Protein 6YPC (pdb70)

Secondary structure (DSSP, 8-state):
-TTSHHHHHHHHHHHHHHHHHHHHHTT-S------/-THHHHHHHHHHH--TTS-HHHHHHHHHHHHHHHHHH-B-HHHHHHHHHHHHH-SSS-HHHHHHHHHHH--BSSSPPHHHHHHHHTT-S---TT-TTS----HHHHHHHHHHHHHTGGGPPPPPHHHHHHHHHHHHHHHTSGGGHHHHHHHHHHH--STTT--HHHHHHHHHHHH-TT-SSHHHHHHHHHHHHHHHH---HHHHHHHHHS---SSHHHHHH-----HHHHHHHHHHHHH-/--SHHHHHHHHHHHHHHHHHIIIIITTTT--TTT-HHHHHHHHHHHHHHHHTT-TT-BGGGS-TTTHHHHHHHHHHT-EEEE---S--EEEEPPSS---/---SPPHHHHHHHSHHHHHHTT----HHHHHHHHHHHHHHHHHHHHH--S--STHHHHHHHHTTS-SSHHHHHHHHHHHS-HHHHHHHHHH-/--HHHHHHHHHHHH--HHHHHHHHHHHHHHHHHHHHHHHHHHHHHHHTT-SS--HHHHHHHHHHHHHH-

Nearest PDB structures (foldseek):
  6ypc-assembly1_T  TM=1.011E+00  e=2.589E-14  Saccharomyces cerevisiae S288C
  8ovw-assembly1_T  TM=9.289E-01  e=5.613E-12  Saccharomyces cerevisiae
  8ow1-assembly1_TT  TM=9.670E-01  e=1.712E-11  Saccharomyces cerevisiae
  8ow0-assembly1_T  TM=9.010E-01  e=6.788E-11  Saccharomyces cerevisiae
  6ypc-assembly1_W  TM=1.015E+00  e=2.663E-09  Saccharomyces cerevisiae S288C

B-factor: mean 72.07, std 22.27, range [29.01, 141.42]

Solvent-accessible surface area: 24896 Å² total; per-residue (Å²): 127,126,59,167,94,69,104,56,61,19,127,92,2,28,43,26,0,31,104,14,0,118,56,28,0,0,46,43,12,90,46,48,146,120,23,51,76,70,0,10,88,55,0,36,89,9,0,74,49,4,3,99,71,44,118,117,0,21,44,136,55,14,34,101,77,1,37,23,1,9,46,0,2,12,1,2,25,0,15,44,50,96,112,180,63,64,71,78,74,2,77,6,24,80,1,22,80,100,80,138,94,44,144,43,87,92,30,72,97,31,6,46,1,0,19,6,0,10,13,0,1,25,16,6,0,3,43,71,99,10,54,39,58,114,142,89,88,86,3,98,37,109,22,2,66,42,2,5,93,52,29,10,76,116,59,121,14,93,22,22,127,94,0,7,57,11,4,34,114,15,0,31,63,1,2,91,20,20,48,128,99,58,40,86,90,60,107,138,68,17,20,72,20,5,54,131,8,52,36,7,124,62,62,72,48,1,8,62,40,0,14,56,2,0,6,4,22,17,4,1,93,0,11,77,43,77,67,10,0,67,30,0,2,65,29,2,59,174,52,74,99,127,64,77,85,58,8,1,26,0,0,36,0,0,1,0,1,7,0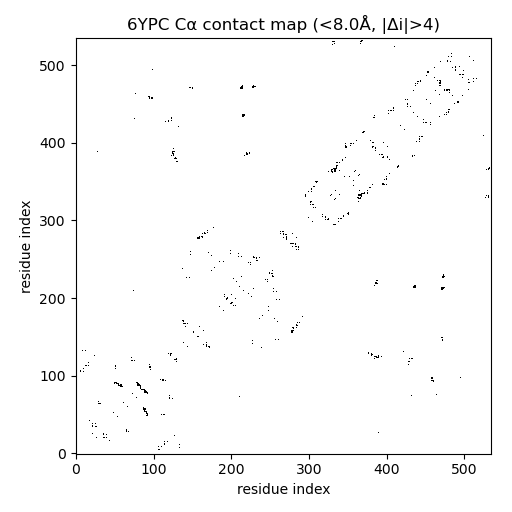,9,48,96,4,5,57,31,0,46,54,77,2,44,83,96,60,56,187,25,2,71,39,115,0,1,82,38,1,6,100,35,9,44,102,93,60,61,153,61,0,42,105,4,7,113,52,3,81,104,16,45,105,207,46,86,96,134,49,28,145,72,28,14,61,66,0,48,89,40,0,65,87,95,1,0,28,13,93,21,0,38,35,0,0,91,11,1,3,73,31,96,33,8,83,50,106,47,8,21,95,1,1,64,34,0,0,1,0,70,20,158,4,62,62,102,1,5,11,30,0,7,17,16,10,5,19,66,3,49,3,0,194,126,35,103,48,4,34,71,85,0,0,27,6,1,0,49,7,0,5,12,0,57,100,9,26,25,137,33,60,113,69,21,31,48,6,4,9,0,0,4,1,1,2,0,2,2,42,59,2,6,136,20,0,8,11,2,12,20,91,9,4,88,52,73,88,12,12,40,25,10,17,18,56,4,0,84,61,3,2,17,8,5,5,8,170,75,0,27,4,2,0,3,23,0,0,51,78,6,73,115,37,61,40,91,31,82,70,2,53,98,11,34,114,62,9,110,25,90,198,152,60,12,109,79,45,113,99,57,169,66,58,78,117,11,40,67,30,0,117,101,9,56,90,180,134

Radius of gyration: 25.4 Å; Cα contacts (8 Å, |Δi|>4): 626; chains: 5; bounding box: 67×60×73 Å

Foldseek 3Di:
DPVVVVVVVVVVVLVVVLCCQLPPVQVVLCPPVHCSVVVSCLVSVVVVCQVVFVFPAWLVSADPSRVVVVVVCVVVVQWDWDDVDPTITIYGDDPPDDD/DVCCVVVVVVVVVVVVVVVVVVCVVVVNDPDDDDD/DPQQDDLVVVCPQCVVVCVVDPHDDDVVVSVVVRVVVRVVVVVVVPVDVDDDLPCPVVVVVVVVNDPDCVVVLVVCVVRPDDVVSVVVVVSD/DDLLVQLCVVVVVPHVVVVSVVSSVVSVVVVVLVVQLVVQLVVVCVVVPHPDRDVVSNVVSNVVPVVVD/DVVVCVLLVVLVVDAPPDPVVVVVVSVVVQLPCLLPQNDEQVSLQSNVLCLFQGPHDDVVVSLVCLVRRNFYQAAHDPVSVVSLLVQDDDQDPVRVVPRHGDLVSNLSNLLSCLLCVVRYDDDDVVRLLVVLVSLLVSCLPLSNVLRSLVVNLVSPAALVSDDVVSLVSLLCSLPPPVRDLSLLSSLVSLVSNCVHVPDDPVSVVSNVVRDDPVVSNVVSVDDDNPVVSVVSNVVNNVPD

Structure (mmCIF, N/CA/C/O backbone):
data_6YPC
#
_entry.id   6YPC
#
_cell.length_a   132.577
_cell.length_b   132.577
_cell.length_c   241.676
_cell.angle_alpha   90.000
_cell.angle_beta   90.000
_cell.angle_gamma   90.000
#
_symmetry.space_group_name_H-M   'I 41 2 2'
#
loop_
_entity.id
_entity.type
_entity.pdbx_description
1 polymer 'Inner kinetochore subunit MCM22'
2 polymer 'Inner kinetochore subunit MCM16'
3 polymer 'Inner kinetochore subunit CNN1'
4 polymer 'Inner kinetochore subunit WIP1'
5 polymer 'Inner kinetochore subunit CTF3'
6 water water
#
loop_
_atom_site.group_PDB
_atom_site.id
_atom_site.type_symbol
_atom_site.label_atom_id
_atom_site.label_alt_id
_atom_site.label_comp_id
_atom_site.label_asym_id
_atom_site.label_entity_id
_atom_site.label_seq_id
_atom_site.pdbx_PDB_ins_code
_atom_site.Cartn_x
_atom_site.Cartn_y
_atom_site.Cartn_z
_atom_site.occupancy
_atom_site.B_iso_or_equiv
_atom_site.auth_seq_id
_atom_site.auth_comp_id
_atom_site.auth_asym_id
_atom_site.auth_atom_id
_atom_site.pdbx_PDB_model_num
ATOM 1 N N . ALA A 1 7 ? -46.03812 -1.28490 -59.16584 1.000 113.26668 136 ALA K N 1
ATOM 2 C CA . ALA A 1 7 ? -45.17376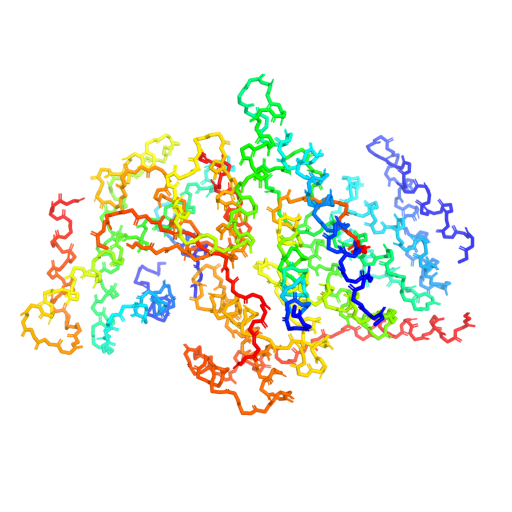 -2.24357 -59.85564 1.000 123.50756 136 ALA K CA 1
ATOM 3 C C . ALA A 1 7 ? -43.71760 -1.76299 -59.83027 1.000 126.95548 136 ALA K C 1
ATOM 4 O O . ALA A 1 7 ? -42.77665 -2.52398 -60.09115 1.000 118.21316 136 ALA K O 1
ATOM 6 N N . HIS A 1 8 ? -43.56341 -0.48522 -59.48624 1.000 131.28850 137 HIS K N 1
ATOM 7 C CA . HIS A 1 8 ? -42.29959 0.24427 -59.46057 1.000 125.52417 137 HIS K CA 1
ATOM 8 C C . HIS A 1 8 ? -41.61207 0.18829 -58.10237 1.000 121.12902 137 HIS K C 1
ATOM 9 O O . HIS A 1 8 ? -40.64162 0.92267 -57.87911 1.000 115.48857 137 HIS K O 1
ATOM 16 N N . ILE A 1 9 ? -42.09868 -0.65378 -57.19230 1.000 117.75384 138 ILE K N 1
ATOM 17 C CA . ILE A 1 9 ? -41.71541 -0.57114 -55.78884 1.000 116.61999 138 ILE K CA 1
ATOM 18 C C . ILE A 1 9 ? -40.64205 -1.60610 -55.47879 1.000 112.04052 138 ILE K C 1
ATOM 19 O O . ILE A 1 9 ? -39.72210 -1.34382 -54.69272 1.000 113.74312 138 ILE K O 1
ATOM 24 N N . ARG A 1 10 ? -40.72404 -2.77366 -56.10835 1.000 110.07134 139 ARG K N 1
ATOM 25 C CA . ARG A 1 10 ? -39.79921 -3.83906 -55.76111 1.000 108.33528 139 ARG K CA 1
ATOM 26 C C . ARG A 1 10 ? -38.48724 -3.75658 -56.52763 1.000 103.36857 139 ARG K C 1
ATOM 27 O O . ARG A 1 10 ? -37.57348 -4.53783 -56.24273 1.000 101.19478 139 ARG K O 1
ATOM 35 N N . THR A 1 11 ? -38.34622 -2.80791 -57.45487 1.000 101.05272 140 THR K N 1
ATOM 36 C CA . THR A 1 11 ? -37.00474 -2.48573 -57.92805 1.000 101.56087 140 THR K CA 1
ATOM 37 C C . THR A 1 11 ? -36.27365 -1.55229 -56.95980 1.000 97.02608 140 THR K C 1
ATOM 38 O O . THR A 1 11 ? -35.05165 -1.66481 -56.79668 1.000 92.59116 140 THR K O 1
ATOM 42 N N . ARG A 1 12 ? -36.99150 -0.64710 -56.29049 1.000 91.75883 141 ARG K N 1
ATOM 43 C CA . ARG A 1 12 ? -36.32763 0.17708 -55.29170 1.000 84.49003 141 ARG K CA 1
ATOM 44 C C . ARG A 1 12 ? -36.05014 -0.57412 -54.00512 1.000 84.71665 141 ARG K C 1
ATOM 45 O O . ARG A 1 12 ? -35.02576 -0.31655 -53.36838 1.000 86.97253 141 ARG K O 1
ATOM 53 N N . LYS A 1 13 ? -36.92673 -1.48262 -53.58127 1.000 83.83263 142 LYS K N 1
ATOM 54 C CA . LYS A 1 13 ? -36.52591 -2.32954 -52.46215 1.000 85.07993 142 LYS K CA 1
ATOM 55 C C . LYS A 1 13 ? -35.40719 -3.27370 -52.88078 1.000 87.23002 142 LYS K C 1
ATOM 56 O O . LYS A 1 13 ? -34.57350 -3.66327 -52.05208 1.000 81.58908 142 LYS K O 1
ATOM 62 N N . ALA A 1 14 ? -35.36434 -3.63884 -54.16373 1.000 89.21928 143 ALA K N 1
ATOM 63 C CA . ALA A 1 14 ? -34.20746 -4.35509 -54.68201 1.000 86.68932 143 ALA K CA 1
ATOM 64 C C . ALA A 1 14 ? -32.95449 -3.49571 -54.57849 1.000 80.95044 143 ALA K C 1
ATOM 65 O O . ALA A 1 14 ? -31.93744 -3.92746 -54.02181 1.000 83.44286 143 ALA K O 1
ATOM 67 N N . ARG A 1 15 ? -33.01614 -2.26587 -55.10302 1.000 79.53728 144 ARG K N 1
ATOM 68 C CA . ARG A 1 15 ? -31.89958 -1.33656 -54.95739 1.000 77.21189 144 ARG K CA 1
ATOM 69 C C . ARG A 1 15 ? -31.53695 -1.11118 -53.49732 1.000 76.58896 144 ARG K C 1
ATOM 70 O O . ARG A 1 15 ? -30.36051 -0.90587 -53.17516 1.000 72.88671 144 ARG K O 1
ATOM 78 N N . ASN A 1 16 ? -32.52388 -1.14889 -52.60007 1.000 74.51283 145 ASN K N 1
ATOM 79 C CA . ASN A 1 16 ? -32.22038 -0.89459 -51.20221 1.000 66.25000 145 ASN K CA 1
ATOM 80 C C . ASN A 1 16 ? -31.34442 -1.98582 -50.61030 1.000 71.37720 145 ASN K C 1
ATOM 81 O O . ASN A 1 16 ? -30.44898 -1.68357 -49.81657 1.000 77.35424 145 ASN K O 1
ATOM 86 N N . LYS A 1 17 ? -31.57878 -3.26199 -50.93609 1.000 69.24221 146 LYS K N 1
ATOM 87 C CA . LYS A 1 17 ? -30.60642 -4.19419 -50.38083 1.000 68.08828 146 LYS K CA 1
ATOM 88 C C . LYS A 1 17 ? -29.28155 -4.08336 -51.11693 1.000 72.58363 146 LYS K C 1
ATOM 89 O O . LYS A 1 17 ? -28.21849 -4.23451 -50.49991 1.000 72.90594 146 LYS K O 1
ATOM 95 N N . GLU A 1 18 ? -29.30378 -3.74708 -52.40528 1.000 70.03049 147 GLU K N 1
ATOM 96 C CA . GLU A 1 18 ? -28.01126 -3.70752 -53.06037 1.000 76.47496 147 GLU K CA 1
ATOM 97 C C . GLU A 1 18 ? -27.19253 -2.48297 -52.66440 1.000 76.76843 147 GLU K C 1
ATOM 98 O O . GLU A 1 18 ? -26.00546 -2.43170 -53.00508 1.000 81.83437 147 GLU K O 1
ATOM 104 N N . LEU A 1 19 ? -27.76860 -1.52793 -51.91990 1.000 69.05356 148 LEU K N 1
ATOM 105 C CA . LEU A 1 19 ? -26.95277 -0.49623 -51.28073 1.000 59.94559 148 LEU K CA 1
ATOM 106 C C . LEU A 1 19 ? -26.46040 -0.94362 -49.90858 1.000 63.02115 148 LEU K C 1
ATOM 107 O O . LEU A 1 19 ? -25.28771 -0.73610 -49.57189 1.000 65.14205 148 LEU K O 1
ATOM 112 N N . TRP A 1 20 ? -27.33999 -1.56805 -49.10883 1.000 64.81740 149 TRP K N 1
ATOM 113 C CA . TRP A 1 20 ? -26.95414 -2.02492 -47.77385 1.000 61.44042 149 TRP K CA 1
ATOM 114 C C . TRP A 1 20 ? -25.75762 -2.95435 -47.82657 1.000 60.68104 149 TRP K C 1
ATOM 115 O O . TRP A 1 20 ? -24.79469 -2.78184 -47.06980 1.000 58.88730 149 TRP K O 1
ATOM 126 N N . ASP A 1 21 ? -25.78054 -3.92460 -48.73793 1.000 66.79601 150 ASP K N 1
ATOM 127 C CA . ASP A 1 21 ? -24.66868 -4.86214 -48.78584 1.000 71.10145 150 ASP K CA 1
ATOM 128 C C . ASP A 1 21 ? -23.47888 -4.25093 -49.51867 1.000 65.10072 150 ASP K C 1
ATOM 129 O O . ASP A 1 21 ? -22.33001 -4.63284 -49.28306 1.000 68.73479 150 ASP K O 1
ATOM 134 N N . SER A 1 22 ? -23.72564 -3.27545 -50.38567 1.000 59.32580 151 SER K N 1
ATOM 135 C CA . SER A 1 22 ? -22.61487 -2.52735 -50.95686 1.000 60.59512 151 SER K CA 1
ATOM 136 C C . SER A 1 22 ? -21.90102 -1.73445 -49.87802 1.000 59.47723 151 SER K C 1
ATOM 137 O O . SER A 1 22 ? -20.67280 -1.75855 -49.78189 1.000 64.12620 151 SER K O 1
ATOM 140 N N . LEU A 1 23 ? -22.65714 -1.03025 -49.04719 1.000 56.65991 152 LEU K N 1
ATOM 141 C CA . LEU A 1 23 ? -22.05243 -0.35631 -47.91209 1.000 52.00177 152 LEU K CA 1
ATOM 142 C C . LEU A 1 23 ? -21.35074 -1.35503 -47.01915 1.000 54.86471 152 LEU K C 1
ATOM 143 O O . LEU A 1 23 ? -20.21409 -1.13766 -46.59096 1.000 56.40340 152 LEU K O 1
ATOM 148 N N . ALA A 1 24 ? -22.02109 -2.46164 -46.72088 1.000 58.27039 153 ALA K N 1
ATOM 149 C CA . ALA A 1 24 ? -21.40198 -3.46056 -45.87371 1.000 55.53377 153 ALA K CA 1
ATOM 150 C C . ALA A 1 24 ? -20.11817 -3.96062 -46.51687 1.000 63.37798 153 ALA K C 1
ATOM 151 O O . ALA A 1 24 ? -19.04245 -3.90291 -45.90362 1.000 66.01594 153 ALA K O 1
ATOM 153 N N . ASP A 1 25 ? -20.19640 -4.38426 -47.78699 1.000 58.95842 154 ASP K N 1
ATOM 154 C CA . ASP A 1 25 ? -19.01208 -4.93646 -48.44470 1.000 65.05928 154 ASP K CA 1
ATOM 155 C C . ASP A 1 25 ? -17.87353 -3.92687 -48.45831 1.000 58.15211 154 ASP K C 1
ATOM 156 O O . ASP A 1 25 ? -16.70353 -4.29675 -48.31944 1.000 60.48539 154 ASP K O 1
ATOM 161 N N . PHE A 1 26 ? -18.19760 -2.64780 -48.55913 1.000 53.66210 155 PHE K N 1
ATOM 162 C CA . PHE A 1 26 ? -17.15573 -1.63557 -48.52640 1.000 48.97535 155 PHE K CA 1
ATOM 163 C C . PHE A 1 26 ? -16.57030 -1.46682 -47.13839 1.000 51.94207 155 PHE K C 1
ATOM 164 O O . PHE A 1 26 ? -15.41385 -1.05831 -47.00198 1.000 48.89365 155 PHE K O 1
ATOM 172 N N . LEU A 1 27 ? -17.36814 -1.69438 -46.09862 1.000 55.40537 156 LEU K N 1
ATOM 173 C CA . LEU A 1 27 ? -16.83976 -1.57938 -44.74824 1.000 52.95322 156 LEU K CA 1
ATOM 174 C C . LEU A 1 27 ? -15.95813 -2.76226 -44.43600 1.000 54.25067 156 LEU K C 1
ATOM 175 O O . LEU A 1 27 ? -14.79288 -2.60950 -44.05125 1.000 48.79675 156 LEU K O 1
ATOM 180 N N . LYS A 1 28 ? -16.52168 -3.96022 -44.59078 1.000 61.31755 157 LYS K N 1
ATOM 181 C CA . LYS A 1 28 ? -15.76868 -5.17550 -44.33633 1.000 65.10447 157 LYS K CA 1
ATOM 182 C C . LYS A 1 28 ? -14.53116 -5.22299 -45.22172 1.000 67.06129 157 LYS K C 1
ATOM 183 O O . LYS A 1 28 ? -13.45262 -5.63436 -44.77242 1.000 63.32368 157 LYS K O 1
ATOM 189 N N . GLY A 1 29 ? -14.66024 -4.73836 -46.46387 1.000 61.28284 158 GLY K N 1
ATOM 190 C CA . GLY A 1 29 ? -13.61760 -4.82176 -47.46781 1.000 55.86252 158 GLY K CA 1
ATOM 191 C C . GLY A 1 29 ? -12.50980 -3.79133 -47.37490 1.000 56.39856 158 GLY K C 1
ATOM 192 O O . GLY A 1 29 ? -11.33656 -4.14350 -47.51406 1.000 61.14166 158 GLY K O 1
ATOM 193 N N . TYR A 1 30 ? -12.84758 -2.52214 -47.14330 1.000 56.77226 159 TYR K N 1
ATOM 194 C CA . TYR A 1 30 ? -11.85813 -1.45031 -47.19033 1.000 44.86089 159 TYR K CA 1
ATOM 195 C C . TYR A 1 30 ? -11.77459 -0.63078 -45.91887 1.000 49.13984 159 TYR K C 1
ATOM 196 O O . TYR A 1 30 ? -10.67280 -0.40725 -45.41132 1.000 51.71681 159 TYR K O 1
ATOM 205 N N . LEU A 1 31 ? -12.90031 -0.14132 -45.40160 1.000 50.15285 160 LEU K N 1
ATOM 206 C CA . LEU A 1 31 ? -12.82012 0.89900 -44.38256 1.000 45.37594 160 LEU K CA 1
ATOM 207 C C . LEU A 1 31 ? -12.34438 0.36009 -43.04652 1.000 47.58136 160 LEU K C 1
ATOM 208 O O . LEU A 1 31 ? -11.55780 1.01564 -42.35630 1.000 47.15365 160 LEU K O 1
ATOM 213 N N . VAL A 1 32 ? -12.83473 -0.80833 -42.65105 1.000 52.03473 161 VAL K N 1
ATOM 214 C CA . VAL A 1 32 ? -12.55119 -1.37140 -41.33065 1.000 55.85940 161 VAL K CA 1
ATOM 215 C C . VAL A 1 32 ? -11.16434 -2.00450 -41.31869 1.000 56.12546 161 VAL K C 1
ATOM 216 O O . VAL A 1 32 ? -10.42171 -1.81401 -40.34549 1.000 52.91625 161 VAL K O 1
ATOM 220 N N . PRO A 1 33 ? -10.76318 -2.74649 -42.35999 1.000 58.06476 162 PRO K N 1
ATOM 221 C CA . PRO A 1 33 ? -9.36097 -3.19726 -42.42750 1.000 56.78243 162 PRO K CA 1
ATOM 222 C C . PRO A 1 33 ? -8.33918 -2.07028 -42.34751 1.000 59.03313 162 PRO K C 1
ATOM 223 O O . PRO A 1 33 ? -7.26551 -2.25866 -41.76659 1.000 62.30052 162 PRO K O 1
ATOM 227 N N . ASN A 1 34 ? -8.61939 -0.90547 -42.91562 1.000 57.61450 163 ASN K N 1
ATOM 228 C CA . ASN A 1 34 ? -7.67115 0.18990 -42.77735 1.000 52.78709 163 ASN K CA 1
ATOM 229 C C . ASN A 1 34 ? -7.77740 0.88575 -41.43608 1.000 64.00942 163 ASN K C 1
ATOM 230 O O . ASN A 1 34 ? -7.04167 1.85359 -41.19872 1.000 61.59393 163 ASN K O 1
ATOM 235 N N . LEU A 1 35 ? -8.69489 0.43533 -40.57122 1.000 68.95585 164 LEU K N 1
ATOM 236 C CA . LEU A 1 35 ? -8.63662 0.80165 -39.16116 1.000 72.91648 164 LEU K CA 1
ATOM 237 C C . LEU A 1 35 ? -7.63693 -0.08773 -38.42418 1.000 87.56764 164 LEU K C 1
ATOM 238 O O . LEU A 1 35 ? -6.82651 0.41702 -37.63820 1.000 94.92632 164 LEU K O 1
ATOM 243 N N . ASP A 1 36 ? -7.66320 -1.40643 -38.70877 1.000 91.23580 165 ASP K N 1
ATOM 244 C CA . ASP A 1 36 ? -6.82911 -2.47864 -38.13656 1.000 98.99525 165 ASP K CA 1
ATOM 245 C C . ASP A 1 36 ? -6.56737 -2.37143 -36.62854 1.000 113.43154 165 ASP K C 1
ATOM 246 O O . ASP A 1 36 ? -5.44513 -2.62002 -36.16192 1.000 114.84550 165 ASP K O 1
ATOM 251 N N . ASP A 1 37 ? -7.60396 -2.04369 -35.85256 1.000 114.10381 166 ASP K N 1
ATOM 252 C CA . ASP A 1 37 ? -7.53590 -2.02834 -34.39655 1.000 119.79536 166 ASP K CA 1
ATOM 253 C C . ASP A 1 37 ? -8.06516 -3.35564 -33.83849 1.000 131.23450 166 ASP K C 1
ATOM 254 O O . ASP A 1 37 ? -8.31175 -4.31488 -34.58364 1.000 127.29043 166 ASP K O 1
ATOM 259 N N . ASN A 1 38 ? -8.24579 -3.40973 -32.50937 1.000 137.73479 167 ASN K N 1
ATOM 260 C CA . ASN A 1 38 ? -8.65659 -4.60946 -31.76342 1.000 137.42862 167 ASN K CA 1
ATOM 261 C C . ASN A 1 38 ? -7.71034 -5.80190 -31.99372 1.000 137.07755 167 ASN K C 1
ATOM 262 O O . ASN A 1 38 ? -8.09912 -6.95831 -31.77651 1.000 133.15710 167 ASN K O 1
ATOM 267 N N . ASP A 1 39 ? -6.48280 -5.52011 -32.46291 1.000 137.15034 168 ASP K N 1
ATOM 268 C CA . ASP A 1 39 ? -5.35010 -6.44536 -32.58187 1.000 133.50995 168 ASP K CA 1
ATOM 269 C C . ASP A 1 39 ? -5.52290 -7.51884 -33.66099 1.000 128.22418 168 ASP K C 1
ATOM 270 O O . ASP A 1 39 ? -4.52410 -8.09072 -34.11100 1.000 123.41707 168 ASP K O 1
ATOM 275 N N . GLU A 1 40 ? -6.78141 -7.82172 -34.02244 1.000 130.69445 169 GLU K N 1
ATOM 276 C CA . GLU A 1 40 ? -7.26912 -8.39370 -35.28882 1.000 128.66496 169 GLU K CA 1
ATOM 277 C C . GLU A 1 40 ? -8.66160 -8.98195 -35.10764 1.000 126.86763 169 GLU K C 1
ATOM 278 O O . GLU A 1 40 ? -8.82709 -10.19125 -34.89366 1.000 118.30801 169 GLU K O 1
ATOM 284 N N . SER A 1 41 ? -9.66463 -8.11521 -35.22948 1.000 122.98998 170 SER K N 1
ATOM 285 C CA . SER A 1 41 ? -11.04368 -8.44421 -34.92171 1.000 111.47530 170 SER K CA 1
ATOM 286 C C . SER A 1 41 ? -11.93336 -7.84216 -36.01178 1.000 103.80536 170 SER K C 1
ATOM 287 O O . SER A 1 41 ? -12.90269 -7.12866 -35.76050 1.000 105.69404 170 SER K O 1
ATOM 290 N N . ILE A 1 42 ? -11.59721 -8.15203 -37.26401 1.000 98.92391 171 ILE K N 1
ATOM 291 C CA . ILE A 1 42 ? -12.18783 -7.42421 -38.37979 1.000 95.16313 171 ILE K CA 1
ATOM 292 C C . ILE A 1 42 ? -13.70318 -7.58958 -38.38657 1.000 95.93349 171 ILE K C 1
ATOM 293 O O . ILE A 1 42 ? -14.43985 -6.63217 -38.65626 1.000 94.52005 171 ILE K O 1
ATOM 298 N N . ASP A 1 43 ? -14.20361 -8.78142 -38.03701 1.000 99.10399 172 ASP K N 1
ATOM 299 C CA . ASP A 1 43 ? -15.65412 -8.90370 -37.92294 1.000 98.87908 172 ASP K CA 1
ATOM 300 C C . ASP A 1 43 ? -16.15169 -8.45470 -36.55601 1.000 96.46285 172 ASP K C 1
ATOM 301 O O . ASP A 1 43 ? -17.29315 -7.99188 -36.43939 1.000 95.15895 172 ASP K O 1
ATOM 306 N N . SER A 1 44 ? -15.32137 -8.54952 -35.51889 1.000 97.60375 173 SER K N 1
ATOM 307 C CA . SER A 1 44 ? -15.74521 -8.00512 -34.23364 1.000 99.16444 173 SER K CA 1
ATOM 308 C C . SER A 1 44 ? -15.87169 -6.49238 -34.30465 1.000 88.69589 173 SER K C 1
ATOM 309 O O . SER A 1 44 ? -16.62856 -5.89511 -33.53476 1.000 88.18106 173 SER K O 1
ATOM 312 N N . LEU A 1 45 ? -15.13918 -5.86805 -35.22183 1.000 87.34417 174 LEU K N 1
ATOM 313 C CA . LEU A 1 45 ? -15.17614 -4.42832 -35.41447 1.000 81.93851 174 LEU K CA 1
ATOM 314 C C . LEU A 1 45 ? -16.13148 -4.00281 -36.52276 1.000 77.39556 174 LEU K C 1
ATOM 315 O O . LEU A 1 45 ? -16.76542 -2.94570 -36.40854 1.000 75.30895 174 LEU K O 1
ATOM 320 N N . THR A 1 46 ? -16.24811 -4.78794 -37.59747 1.000 76.14212 175 THR K N 1
ATOM 321 C CA . THR A 1 46 ? -17.20034 -4.44695 -38.65041 1.000 72.69090 175 THR K CA 1
ATOM 322 C C . THR A 1 46 ? -18.58951 -4.25569 -38.07647 1.000 72.67359 175 THR K C 1
ATOM 323 O O . THR A 1 46 ? -19.30003 -3.31109 -38.43772 1.000 71.58327 175 THR K O 1
ATOM 327 N N . ASN A 1 47 ? -18.98839 -5.14561 -37.16940 1.000 78.23321 176 ASN K N 1
ATOM 328 C CA . ASN A 1 47 ? -20.29840 -5.02981 -36.54853 1.000 73.69285 176 ASN K CA 1
ATOM 329 C C . ASN A 1 47 ? -20.39877 -3.76368 -35.71585 1.000 63.94987 176 ASN K C 1
ATOM 330 O O . ASN A 1 47 ? -21.39534 -3.03857 -35.80644 1.000 65.34397 176 ASN K O 1
ATOM 335 N N . GLU A 1 48 ? -19.37525 -3.47054 -34.91595 1.000 61.11949 177 GLU K N 1
ATOM 336 C CA . GLU A 1 48 ? -19.30853 -2.15764 -34.29064 1.000 68.00378 177 GLU K CA 1
ATOM 337 C C . GLU A 1 48 ? -19.59671 -1.07735 -35.32355 1.000 66.08645 177 GLU K C 1
ATOM 338 O O . GLU A 1 48 ? -20.53423 -0.28210 -35.17148 1.000 68.05762 177 GLU K O 1
ATOM 344 N N . VAL A 1 49 ? -18.84352 -1.08406 -36.42270 1.000 63.10527 178 VAL K N 1
ATOM 345 C CA . VAL A 1 49 ? -18.98606 -0.01163 -37.39756 1.000 60.24906 178 VAL K CA 1
ATOM 346 C C . VAL A 1 49 ? -20.28306 -0.14931 -38.17958 1.000 58.77151 178 VAL K C 1
ATOM 347 O O . VAL A 1 49 ? -20.95474 0.84966 -38.44435 1.000 60.10167 178 VAL K O 1
ATOM 351 N N . MET A 1 50 ? -20.65158 -1.36350 -38.59317 1.000 59.14684 179 MET K N 1
ATOM 352 C CA . MET A 1 50 ? -21.88297 -1.49787 -39.36108 1.000 60.27653 179 MET K CA 1
ATOM 353 C C . MET A 1 50 ? -23.05760 -0.94631 -38.57457 1.000 65.72425 179 MET K C 1
ATOM 354 O O . MET A 1 50 ? -23.84420 -0.13824 -39.09874 1.000 64.37056 179 MET K O 1
ATOM 359 N N . LEU A 1 51 ? -23.15403 -1.33707 -37.29457 1.000 64.41560 180 LEU K N 1
ATOM 360 C CA . LEU A 1 51 ? -24.17143 -0.78572 -36.40441 1.000 62.97218 180 LEU K CA 1
ATOM 361 C C . LEU A 1 51 ? -24.16487 0.73564 -36.43288 1.000 63.65908 180 LEU K C 1
ATOM 362 O O . LEU A 1 51 ? -25.20452 1.36871 -36.65191 1.000 69.74667 180 LEU K O 1
ATOM 367 N N . LEU A 1 52 ? -22.99609 1.34075 -36.22922 1.000 54.67913 181 LEU K N 1
ATOM 368 C CA . LEU A 1 52 ? -22.90089 2.79536 -36.29604 1.000 57.23560 181 LEU K CA 1
ATOM 369 C C . LEU A 1 52 ? -23.47555 3.36737 -37.60372 1.000 62.09933 181 LEU K C 1
ATOM 370 O O . LEU A 1 52 ? -24.14201 4.41023 -37.58120 1.000 62.44030 181 LEU K O 1
ATOM 375 N N . MET A 1 53 ? -23.23432 2.72954 -38.75891 1.000 56.20475 182 MET K N 1
ATOM 376 C CA . MET A 1 53 ? -23.74199 3.37658 -39.96959 1.000 58.51304 182 MET K CA 1
ATOM 377 C C . MET A 1 53 ? -25.24763 3.25240 -40.07556 1.000 62.53627 182 MET K C 1
ATOM 378 O O . MET A 1 53 ? -25.91374 4.20493 -40.51186 1.000 57.65881 182 MET K O 1
ATOM 383 N N . LYS A 1 54 ? -25.81482 2.10766 -39.68374 1.000 61.84181 183 LYS K N 1
ATOM 384 C CA . LYS A 1 54 ? -27.26870 2.06083 -39.71466 1.000 61.26154 183 LYS K CA 1
ATOM 385 C C . LYS A 1 54 ? -27.84725 2.95271 -38.62898 1.000 59.75995 183 LYS K C 1
ATOM 386 O O . LYS A 1 54 ? -28.90677 3.55931 -38.82833 1.000 58.69430 183 LYS K O 1
ATOM 392 N N . ARG A 1 55 ? -27.13074 3.10210 -37.51017 1.000 54.28527 184 ARG K N 1
ATOM 393 C CA . ARG A 1 55 ? -27.48225 4.13872 -36.54856 1.000 51.97668 184 ARG K CA 1
ATOM 394 C C . ARG A 1 55 ? -27.54149 5.50821 -37.21405 1.000 52.79034 184 ARG K C 1
ATOM 395 O O . ARG A 1 55 ? -28.49501 6.26668 -37.01232 1.000 54.81841 184 ARG K O 1
ATOM 403 N N . LEU A 1 56 ? -26.54417 5.83974 -38.02606 1.000 51.27048 185 LEU K N 1
ATOM 404 C CA . LEU A 1 56 ? -26.54777 7.14440 -38.67605 1.000 50.31851 185 LEU K CA 1
ATOM 405 C C . LEU A 1 56 ? -27.62611 7.22351 -39.74648 1.000 53.23251 185 LEU K C 1
ATOM 406 O O . LEU A 1 56 ? -28.34548 8.22832 -39.84311 1.000 49.13515 185 LEU K O 1
ATOM 411 N N . ILE A 1 57 ? -27.75052 6.16581 -40.56073 1.000 55.68328 186 ILE K N 1
ATOM 412 C CA . ILE A 1 57 ? -28.63383 6.21407 -41.72315 1.000 53.27521 186 ILE K CA 1
ATOM 413 C C . ILE A 1 57 ? -30.08692 6.29930 -41.28753 1.000 53.35553 186 ILE K C 1
ATOM 414 O O . ILE A 1 57 ? -30.88596 7.02988 -41.87955 1.000 55.19717 186 ILE K O 1
ATOM 419 N N . GLU A 1 58 ? -30.45228 5.54867 -40.25456 1.000 60.24631 187 GLU K N 1
ATOM 420 C CA . GLU A 1 58 ? -31.79951 5.56062 -39.70761 1.000 57.37022 187 GLU K CA 1
ATOM 421 C C . GLU A 1 58 ? -32.05311 6.76781 -38.82178 1.000 57.42111 187 GLU K C 1
ATOM 422 O O . GLU A 1 58 ? -33.14084 6.88682 -38.25448 1.000 65.00103 187 GLU K O 1
ATOM 428 N N . HIS A 1 59 ? -31.07234 7.65520 -38.69560 1.000 58.86801 188 HIS K N 1
ATOM 429 C CA . HIS A 1 59 ? -31.20620 8.91092 -37.96057 1.000 54.62617 188 HIS K CA 1
ATOM 430 C C . HIS A 1 59 ? -31.59269 8.67736 -36.50532 1.000 58.10602 188 HIS K C 1
ATOM 431 O O . HIS A 1 59 ? -32.39857 9.41054 -35.93505 1.000 59.38139 188 HIS K O 1
ATOM 438 N N . ASP A 1 60 ? -30.99301 7.65750 -35.89346 1.000 58.61502 189 ASP K N 1
ATOM 439 C CA . ASP A 1 60 ? -31.06067 7.48571 -34.44757 1.000 53.91702 189 ASP K CA 1
ATOM 440 C C . ASP A 1 60 ? -30.56133 8.74061 -33.73649 1.000 54.16137 189 ASP K C 1
ATOM 441 O O . ASP A 1 60 ? -29.37613 9.07462 -33.81469 1.000 58.46364 189 ASP K O 1
ATOM 446 N N . LEU A 1 61 ? -31.46031 9.43181 -33.02831 1.000 59.08492 190 LEU K N 1
ATOM 447 C CA . LEU A 1 61 ? -31.12045 10.66765 -32.32149 1.000 56.68644 190 LEU K CA 1
ATOM 448 C C . LEU A 1 61 ? -30.32284 10.41864 -31.04945 1.000 55.74919 190 LEU K C 1
ATOM 449 O O . LEU A 1 61 ? -29.63096 11.32916 -30.57802 1.000 60.28571 190 LEU K O 1
ATOM 454 N N . ASN A 1 62 ? -30.42150 9.22186 -30.47804 1.000 53.42098 191 ASN K N 1
ATOM 455 C CA . ASN A 1 62 ? -29.67113 8.83774 -29.29042 1.000 53.41592 191 ASN K CA 1
ATOM 456 C C . ASN A 1 62 ? -28.18176 8.62267 -29.54946 1.000 61.39430 191 ASN K C 1
ATOM 457 O O . ASN A 1 62 ? -27.43588 8.34912 -28.59580 1.000 60.61680 191 ASN K O 1
ATOM 462 N N . LEU A 1 63 ? -27.72635 8.71293 -30.79910 1.000 64.55108 192 LEU K N 1
ATOM 463 C CA . LEU A 1 63 ? -26.31965 8.49318 -31.10730 1.000 56.28403 192 LEU K CA 1
ATOM 464 C C . LEU A 1 63 ? -25.51697 9.69070 -30.63825 1.000 46.38986 192 LEU K C 1
ATOM 465 O O . LEU A 1 63 ? -25.83443 10.82258 -31.00566 1.000 53.08839 192 LEU K O 1
ATOM 470 N N . THR A 1 64 ? -24.51055 9.45445 -29.80729 1.000 47.45809 193 THR K N 1
ATOM 471 C CA . THR A 1 64 ? -23.65688 10.51931 -29.29338 1.000 54.79066 193 THR K CA 1
ATOM 472 C C . THR A 1 64 ? -22.19687 10.17297 -29.52636 1.000 56.63696 193 THR K C 1
ATOM 473 O O . THR A 1 64 ? -21.84411 9.05186 -29.88985 1.000 62.38575 193 THR K O 1
ATOM 477 N N . LEU A 1 65 ? -21.34123 11.15903 -29.28050 1.000 54.77389 194 LEU K N 1
ATOM 478 C CA . LEU A 1 65 ? -19.90639 10.94957 -29.40678 1.000 50.53596 194 LEU K CA 1
ATOM 479 C C . LEU A 1 65 ? -19.41569 9.80900 -28.52887 1.000 51.75147 194 LEU K C 1
ATOM 480 O O . LEU A 1 65 ? -18.44209 9.13823 -28.87764 1.000 52.06837 194 LEU K O 1
ATOM 485 N N . ASN A 1 66 ? -20.04721 9.57841 -27.38044 1.000 58.48751 195 ASN K N 1
ATOM 486 C CA . ASN A 1 66 ? -19.52551 8.49480 -26.56424 1.000 64.04324 195 ASN K CA 1
ATOM 487 C C . ASN A 1 66 ? -19.78910 7.12722 -27.18482 1.000 65.70583 195 ASN K C 1
ATOM 488 O O . ASN A 1 66 ? -19.13593 6.15181 -26.79451 1.000 74.63733 195 ASN K O 1
ATOM 493 N N . ASP A 1 67 ? -20.69756 7.03070 -28.15534 1.000 58.07699 196 ASP K N 1
ATOM 494 C CA . ASP A 1 67 ? -20.92127 5.75954 -28.82973 1.000 58.02622 196 ASP K CA 1
ATOM 495 C C . ASP A 1 67 ? -19.75234 5.34175 -29.71832 1.000 61.96741 196 ASP K C 1
ATOM 496 O O . ASP A 1 67 ? -19.83853 4.31682 -30.40344 1.000 64.28901 196 ASP K O 1
ATOM 501 N N . PHE A 1 68 ? -18.66602 6.09048 -29.73764 1.000 62.27776 197 PHE K N 1
ATOM 502 C CA . PHE A 1 68 ? -17.50495 5.75321 -30.54560 1.000 60.15012 197 PHE K CA 1
ATOM 503 C C . PHE A 1 68 ? -16.42159 5.19585 -29.62202 1.000 64.06523 197 PHE K C 1
ATOM 504 O O . PHE A 1 68 ? -15.85468 5.93489 -28.81009 1.000 62.27622 197 PHE K O 1
ATOM 512 N N . SER A 1 69 ? -16.13702 3.89335 -29.73695 1.000 70.09408 198 SER K N 1
ATOM 513 C CA . SER A 1 69 ? -14.97105 3.32775 -29.06249 1.000 63.21362 198 SER K CA 1
ATOM 514 C C . SER A 1 69 ? -13.73531 4.10469 -29.46460 1.000 63.10182 198 SER K C 1
ATOM 515 O O . SER A 1 69 ? -13.67728 4.72218 -30.53347 1.000 65.06706 198 SER K O 1
ATOM 518 N N . SER A 1 70 ? -12.70964 4.03701 -28.63093 1.000 64.98237 199 SER K N 1
ATOM 519 C CA . SER A 1 70 ? -11.45014 4.56444 -29.13107 1.000 65.26058 199 SER K CA 1
ATOM 520 C C . SER A 1 70 ? -10.93026 3.75517 -30.31368 1.000 68.93233 199 SER K C 1
ATOM 521 O O . SER A 1 70 ? -9.96610 4.17609 -30.96860 1.000 58.11359 199 SER K O 1
ATOM 524 N N . LYS A 1 71 ? -11.56129 2.61183 -30.60210 1.000 73.84605 200 LYS K N 1
ATOM 525 C CA . LYS A 1 71 ? -11.24563 1.84181 -31.79600 1.000 68.96671 200 LYS K CA 1
ATOM 526 C C . LYS A 1 71 ? -11.87082 2.46357 -33.03997 1.000 69.01562 200 LYS K C 1
ATOM 527 O O . LYS A 1 71 ? -11.25470 2.45933 -34.10752 1.000 72.70669 200 LYS K O 1
ATOM 533 N N . THR A 1 72 ? -13.08616 3.00497 -32.92526 1.000 67.02518 201 THR K N 1
ATOM 534 C CA . THR A 1 72 ? -13.84483 3.50642 -34.06766 1.000 56.31709 201 THR K CA 1
ATOM 535 C C . THR A 1 72 ? -13.80388 5.02544 -34.21431 1.000 56.35502 201 THR K C 1
ATOM 536 O O . THR A 1 72 ? -14.35979 5.55473 -35.18246 1.000 55.55447 201 THR K O 1
ATOM 540 N N . ILE A 1 73 ? -13.13561 5.73426 -33.31083 1.000 53.15974 202 ILE K N 1
ATOM 541 C CA . ILE A 1 73 ? -13.15339 7.19223 -33.30936 1.000 48.76987 202 ILE K CA 1
ATOM 542 C C . ILE A 1 73 ? -12.63808 7.79480 -34.61746 1.000 54.40668 202 ILE K C 1
ATOM 543 O O . ILE A 1 73 ? -13.07540 8.90534 -34.96634 1.000 53.19252 202 ILE K O 1
ATOM 548 N N . PRO A 1 74 ? -11.73623 7.15150 -35.38873 1.000 56.98992 203 PRO K N 1
ATOM 549 C CA . PRO A 1 74 ? -11.40387 7.75212 -36.69274 1.000 52.96898 203 PRO K CA 1
ATOM 550 C C . PRO A 1 74 ? -12.61406 7.92184 -37.56383 1.000 47.45218 203 PRO K C 1
ATOM 551 O O . PRO A 1 74 ? -12.75437 8.96821 -38.20133 1.000 51.43587 203 PRO K O 1
ATOM 555 N N . ILE A 1 75 ? -13.49354 6.91636 -37.59828 1.000 49.06283 204 ILE K N 1
ATOM 556 C CA . ILE A 1 75 ? -14.75704 7.03985 -38.32521 1.000 51.19318 204 ILE K CA 1
ATOM 557 C C . ILE A 1 75 ? -15.39514 8.38713 -38.03323 1.000 49.37875 204 ILE K C 1
ATOM 558 O O . ILE A 1 75 ? -15.64531 9.19565 -38.93823 1.000 47.62058 204 ILE K O 1
ATOM 563 N N . TYR A 1 76 ? -15.66036 8.63798 -36.75156 1.000 48.55520 205 TYR K N 1
ATOM 564 C CA . TYR A 1 76 ? -16.17736 9.92965 -36.34098 1.000 45.18451 205 TYR K CA 1
ATOM 565 C C . TYR A 1 76 ? -15.36716 11.04761 -36.96503 1.000 44.00142 205 TYR K C 1
ATOM 566 O O . TYR A 1 76 ? -15.92508 11.96054 -37.57004 1.000 46.29829 205 TYR K O 1
ATOM 575 N N . ARG A 1 77 ? -14.03866 10.97703 -36.86073 1.000 47.16714 206 ARG K N 1
ATOM 576 C CA . ARG A 1 77 ? -13.22193 12.04498 -37.43250 1.000 45.87948 206 ARG K CA 1
ATOM 577 C C . ARG A 1 77 ? -13.37381 12.12577 -38.94148 1.000 45.95433 206 ARG K C 1
ATOM 578 O O . ARG A 1 77 ? -13.25845 13.21481 -39.51955 1.000 44.80060 206 ARG K O 1
ATOM 586 N N . LEU A 1 78 ? -13.63943 10.99258 -39.58727 1.000 44.73682 207 LEU K N 1
ATOM 587 C CA . LEU A 1 78 ? -13.79345 10.97466 -41.03306 1.000 41.07901 207 LEU K CA 1
ATOM 588 C C . LEU A 1 78 ? -15.08383 11.66933 -41.43552 1.000 45.38036 207 LEU K C 1
ATOM 589 O O . LEU A 1 78 ? -15.10186 12.49443 -42.36247 1.000 44.25233 207 LEU K O 1
ATOM 594 N N . LEU A 1 79 ? -16.17676 11.34932 -40.73552 1.000 45.77903 208 LEU K N 1
ATOM 595 C CA . LEU A 1 79 ? -17.43472 12.05493 -40.95216 1.000 42.75928 208 LEU K CA 1
ATOM 596 C C . LEU A 1 79 ? -17.26015 13.54216 -40.71033 1.000 41.32720 208 LEU K C 1
ATOM 597 O O . LEU A 1 79 ? -17.71212 14.37274 -41.50671 1.000 47.36566 208 LEU K O 1
ATOM 602 N N . LEU A 1 80 ? -16.57375 13.89462 -39.63370 1.000 39.77194 209 LEU K N 1
ATOM 603 C CA . LEU A 1 80 ? -16.32372 15.29674 -39.35075 1.000 43.21477 209 LEU K CA 1
ATOM 604 C C . LEU A 1 80 ? -15.62880 15.97911 -40.53115 1.000 45.80727 209 LEU K C 1
ATOM 605 O O . LEU A 1 80 ? -16.06813 17.03753 -40.99282 1.000 47.17986 209 LEU K O 1
ATOM 610 N N . ARG A 1 81 ? -14.55588 15.37054 -41.05099 1.000 42.53479 210 ARG K N 1
ATOM 611 C CA . ARG A 1 81 ? -13.79576 16.00721 -42.12363 1.000 45.81264 210 ARG K CA 1
ATOM 612 C C . ARG A 1 81 ? -14.66548 16.24203 -43.34567 1.000 49.84500 210 ARG K C 1
ATOM 613 O O . ARG A 1 81 ? -14.65952 17.34128 -43.92438 1.000 42.73352 210 ARG K O 1
ATOM 621 N N . ALA A 1 82 ? -15.42748 15.21056 -43.74200 1.000 51.26125 211 ALA K N 1
ATOM 622 C CA . ALA A 1 82 ? -16.33854 15.24792 -44.88444 1.000 50.50833 211 ALA K CA 1
ATOM 623 C C . ALA A 1 82 ? -17.48729 16.23400 -44.70632 1.000 48.88030 211 ALA K C 1
ATOM 624 O O . ALA A 1 82 ? -18.20724 16.49613 -45.67630 1.000 48.87944 211 ALA K O 1
ATOM 626 N N . ASN A 1 83 ? -17.68118 16.77105 -43.50423 1.000 46.22370 212 ASN K N 1
ATOM 627 C CA . ASN A 1 83 ? -18.69343 17.78906 -43.27818 1.000 47.06070 212 ASN K CA 1
ATOM 628 C C . ASN A 1 83 ? -20.08052 17.23838 -43.52914 1.000 45.31327 212 ASN K C 1
ATOM 629 O O . ASN A 1 83 ? -20.90277 17.90630 -44.14833 1.000 47.62772 212 ASN K O 1
ATOM 634 N N . ILE A 1 84 ? -20.33905 16.01087 -43.08390 1.000 41.27826 213 ILE K N 1
ATOM 635 C CA . ILE A 1 84 ? -21.62938 15.38783 -43.34435 1.000 39.90279 213 ILE K CA 1
ATOM 636 C C . ILE A 1 84 ? -22.31998 14.95194 -42.05843 1.000 43.17175 213 ILE K C 1
ATOM 637 O O . ILE A 1 84 ? -23.23724 14.13885 -42.09187 1.000 41.93703 213 ILE K O 1
ATOM 642 N N . ILE A 1 85 ? -21.88717 15.48692 -40.92011 1.000 47.15782 214 ILE K N 1
ATOM 643 C CA . ILE A 1 85 ? -22.56974 15.28207 -39.65103 1.000 44.08029 214 ILE K CA 1
ATOM 644 C C . ILE A 1 85 ? -22.61655 16.60190 -38.89814 1.000 48.03592 214 ILE K C 1
ATOM 645 O O . ILE A 1 85 ? -21.78018 17.49015 -39.09595 1.000 51.81487 214 ILE K O 1
ATOM 650 N N . THR A 1 86 ? -23.60465 16.72093 -38.02152 1.000 50.29334 215 THR K N 1
ATOM 651 C CA . THR A 1 86 ? -23.74018 17.85497 -37.11728 1.000 47.84987 215 THR K CA 1
ATOM 652 C C . THR A 1 86 ? -23.54577 17.34812 -35.70007 1.000 49.21901 215 THR K C 1
ATOM 653 O O . THR A 1 86 ? -24.11767 16.31592 -35.32329 1.000 59.97473 215 THR K O 1
ATOM 657 N N . VAL A 1 87 ? -22.72939 18.04102 -34.92000 1.000 42.95559 216 VAL K N 1
ATOM 658 C CA . VAL A 1 87 ? -22.48942 17.63573 -33.53869 1.000 52.85072 216 VAL K CA 1
ATOM 659 C C . VAL A 1 87 ? -22.95704 18.75873 -32.61000 1.000 52.19489 216 VAL K C 1
ATOM 660 O O . VAL A 1 87 ? -22.45997 19.88761 -32.68835 1.000 51.83716 216 VAL K O 1
ATOM 664 N N . ILE A 1 88 ? -23.91189 18.44820 -31.73394 1.000 57.70504 217 ILE K N 1
ATOM 665 C CA . ILE A 1 88 ? -24.55007 19.43573 -30.86547 1.000 58.21295 217 ILE K CA 1
ATOM 666 C C . ILE A 1 88 ? -24.73873 18.83440 -29.47462 1.000 64.16639 217 ILE K C 1
ATOM 667 O O . ILE A 1 88 ? -25.03096 17.63901 -29.33329 1.000 60.66850 217 ILE K O 1
ATOM 672 N N . GLU A 1 89 ? -24.56970 19.66625 -28.44691 1.000 68.10588 218 GLU K N 1
ATOM 673 C CA . GLU A 1 89 ? -24.76598 19.23819 -27.06542 1.000 65.63107 218 GLU K CA 1
ATOM 674 C C . GLU A 1 89 ? -26.24649 19.19470 -26.66885 1.000 69.49465 218 GLU K C 1
ATOM 675 O O . GLU A 1 89 ? -26.59046 18.91301 -25.51357 1.000 77.82754 218 GLU K O 1
ATOM 681 N N . ASN A 1 93 ? -27.96099 20.28876 -22.78826 1.000 108.29020 222 ASN K N 1
ATOM 682 C CA . ASN A 1 93 ? -28.09838 20.36194 -21.32564 1.000 107.79143 222 ASN K CA 1
ATOM 683 C C . ASN A 1 93 ? -27.07526 19.47863 -20.60203 1.000 106.86885 222 ASN K C 1
ATOM 684 O O . ASN A 1 93 ? -26.44848 19.94181 -19.65143 1.000 108.52470 222 ASN K O 1
ATOM 689 N N . PRO A 1 94 ? -26.88951 18.22496 -21.02830 1.000 109.89344 223 PRO K N 1
ATOM 690 C CA . PRO A 1 94 ? -25.63731 17.53907 -20.68771 1.000 103.73432 223 PRO K CA 1
ATOM 691 C C . PRO A 1 94 ? -24.46518 18.18849 -21.41768 1.000 96.21414 223 P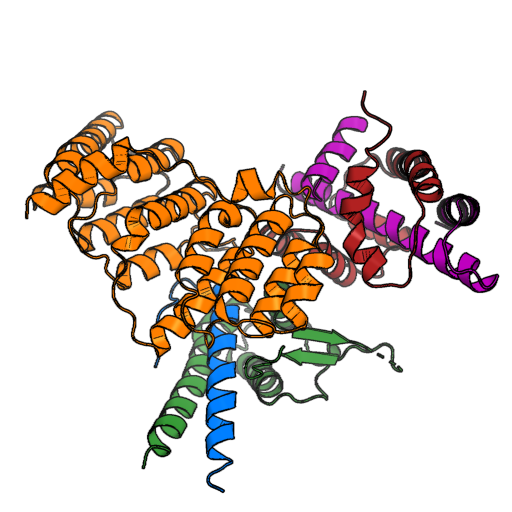RO K C 1
ATOM 692 O O . PRO A 1 94 ? -24.62650 18.91897 -22.40251 1.000 89.74352 223 PRO K O 1
ATOM 696 N N . GLY A 1 95 ? -23.26713 17.93315 -20.90043 1.000 96.17295 224 GLY K N 1
ATOM 697 C CA . GLY A 1 95 ? -22.06803 18.31291 -21.61522 1.000 88.88846 224 GLY K CA 1
ATOM 698 C C . GLY A 1 95 ? -21.67955 17.36138 -22.72117 1.000 87.09312 224 GLY K C 1
ATOM 699 O O . GLY A 1 95 ? -20.58128 17.48705 -23.26222 1.000 87.82606 224 GLY K O 1
ATOM 700 N N . THR A 1 96 ? -22.55332 16.40941 -23.06510 1.000 90.21459 225 THR K N 1
ATOM 701 C CA . THR A 1 96 ? -22.35040 15.39301 -24.09311 1.000 81.55002 225 THR K CA 1
ATOM 702 C C . THR A 1 96 ? -22.86648 15.87611 -25.45132 1.000 76.46918 225 THR K C 1
ATOM 703 O O . THR A 1 96 ? -23.63025 16.83963 -25.54573 1.000 76.13780 225 THR K O 1
ATOM 707 N N . LYS A 1 97 ? -22.46025 15.17088 -26.51163 1.000 70.00023 226 LYS K N 1
ATOM 708 C CA . LYS A 1 97 ? -22.57644 15.68337 -27.87458 1.000 59.12437 226 LYS K CA 1
ATOM 709 C C . LYS A 1 97 ? -23.21635 14.66310 -28.80794 1.000 56.59953 226 LYS K C 1
ATOM 710 O O . LYS A 1 97 ? -22.71438 13.54748 -28.97416 1.000 52.23330 226 LYS K O 1
ATOM 716 N N . TYR A 1 98 ? -24.30600 15.05852 -29.43950 1.000 54.39292 227 TYR K N 1
ATOM 717 C CA . TYR A 1 98 ? -25.06658 14.14907 -30.26706 1.000 46.23070 227 TYR K CA 1
ATOM 718 C C . TYR A 1 98 ? -24.69310 14.34372 -31.72153 1.000 50.49457 227 TYR K C 1
ATOM 719 O O . TYR A 1 98 ? -24.36151 15.44920 -32.16006 1.000 47.76377 227 TYR K O 1
ATOM 728 N N . ILE A 1 99 ? -24.79900 13.26052 -32.48101 1.000 48.38332 228 ILE K N 1
ATOM 729 C CA . ILE A 1 99 ? -24.33039 13.23123 -33.84833 1.000 44.40447 228 ILE K CA 1
ATOM 730 C C . ILE A 1 99 ? -25.45221 12.75476 -34.75568 1.000 48.53416 228 ILE K C 1
ATOM 731 O O . ILE A 1 99 ? -25.96475 11.63998 -34.58819 1.000 49.44446 228 ILE K O 1
ATOM 736 N N . LYS A 1 100 ? -25.82333 13.58218 -35.72698 1.000 45.68325 229 LYS K N 1
ATOM 737 C CA . LYS A 1 100 ? -26.73042 13.12527 -36.76462 1.000 55.43289 229 LYS K CA 1
ATOM 738 C C . LYS A 1 100 ? -26.20020 13.50927 -38.13989 1.000 53.73699 229 LYS K C 1
ATOM 739 O O . LYS A 1 100 ? -25.45253 14.48726 -38.30076 1.000 45.85832 229 LYS K O 1
ATOM 745 N N . LEU A 1 101 ? -26.59060 12.70407 -39.12560 1.000 45.14061 230 LEU K N 1
ATOM 746 C CA . LEU A 1 101 ? -26.26024 13.00570 -40.50238 1.000 47.87184 230 LEU K CA 1
ATOM 747 C C . LEU A 1 101 ? -26.99142 14.25926 -40.94978 1.000 51.65817 230 LEU K C 1
ATOM 748 O O . LEU A 1 101 ? -28.13055 14.51083 -40.54952 1.000 57.44270 230 LEU K O 1
ATOM 753 N N . ILE A 1 102 ? -26.33895 15.04127 -41.80870 1.000 50.15469 231 ILE K N 1
ATOM 754 C CA . ILE A 1 102 ? -27.02740 16.14283 -42.46714 1.000 51.57518 231 ILE K CA 1
ATOM 755 C C . ILE A 1 102 ? -28.17912 15.53063 -43.25743 1.000 60.65843 231 ILE K C 1
ATOM 756 O O . ILE A 1 102 ? -28.21693 14.30865 -43.46489 1.000 62.30935 231 ILE K O 1
ATOM 761 N N . ASP A 1 103 ? -29.13383 16.35411 -43.69480 1.000 59.07980 232 ASP K N 1
ATOM 762 C CA . ASP A 1 103 ? -30.30580 15.84881 -44.40300 1.000 61.67924 232 ASP K CA 1
ATOM 763 C C . ASP A 1 103 ? -30.02811 15.86757 -45.89959 1.000 65.10061 232 ASP K C 1
ATOM 764 O O . ASP A 1 103 ? -29.83046 16.93554 -46.48962 1.000 68.62014 232 ASP K O 1
ATOM 769 N N . PHE A 1 104 ? -30.01808 14.69021 -46.52081 1.000 62.85529 233 PHE K N 1
ATOM 770 C CA . PHE A 1 104 ? -29.81120 14.64566 -47.96097 1.000 66.72059 233 PHE K CA 1
ATOM 771 C C . PHE A 1 104 ? -31.10664 14.66868 -48.74255 1.000 73.20799 233 PHE K C 1
ATOM 772 O O . PHE A 1 104 ? -31.08252 14.99969 -49.93374 1.000 71.54863 233 PHE K O 1
ATOM 780 N N . ASN A 1 105 ? -32.22919 14.33858 -48.10099 1.000 73.42506 234 ASN K N 1
ATOM 781 C CA . ASN A 1 105 ? -33.50076 14.25177 -48.79823 1.000 70.33340 234 ASN K CA 1
ATOM 782 C C . ASN A 1 105 ? -34.22900 15.58628 -48.92182 1.000 70.16312 234 ASN K C 1
ATOM 783 O O . ASN A 1 105 ? -34.99374 15.75824 -49.87972 1.000 70.73095 234 ASN K O 1
ATOM 788 N N . GLU A 1 106 ? -33.99280 16.53398 -48.00482 1.000 69.23260 235 GLU K N 1
ATOM 789 C CA . GLU A 1 106 ? -34.74016 17.78725 -48.00015 1.000 69.54386 235 GLU K CA 1
ATOM 790 C C . GLU A 1 106 ? -34.47047 18.57495 -49.27279 1.000 69.71727 235 GLU K C 1
ATOM 791 O O . GLU A 1 106 ? -33.39065 18.49024 -49.86134 1.000 69.45181 235 GLU K O 1
ATOM 797 N N . THR A 1 107 ? -35.49154 19.32951 -49.71028 1.000 72.47580 236 THR K N 1
ATOM 798 C CA . THR A 1 107 ? -35.46773 20.01909 -50.99152 1.000 68.00553 236 THR K CA 1
ATOM 799 C C . THR A 1 107 ? -35.72941 21.52276 -50.92131 1.000 70.46931 236 THR K C 1
ATOM 800 O O . THR A 1 107 ? -35.49888 22.20513 -51.92562 1.000 73.87750 236 THR K O 1
ATOM 804 N N . SER A 1 108 ? -36.18717 22.06343 -49.79084 1.000 72.94129 237 SER K N 1
ATOM 805 C CA . SER A 1 108 ? -36.51212 23.49638 -49.68691 1.000 73.69987 237 SER K CA 1
ATOM 806 C C . SER A 1 108 ? -35.30895 24.43979 -49.86655 1.000 73.34238 237 SER K C 1
ATOM 807 O O . SER A 1 108 ? -35.37051 25.63581 -49.53545 1.000 70.50957 237 SER K O 1
ATOM 810 N N . THR B 2 12 ? -48.26800 0.64057 -46.50212 1.000 114.62376 147 THR H N 1
ATOM 811 C CA . THR B 2 12 ? -48.59771 1.95254 -47.04482 1.000 111.13213 147 THR H CA 1
ATOM 812 C C . THR B 2 12 ? -47.73041 2.24942 -48.26640 1.000 111.26544 147 THR H C 1
ATOM 813 O O . THR B 2 12 ? -46.50923 2.06325 -48.22576 1.000 109.00417 147 THR H O 1
ATOM 817 N N . ALA B 2 13 ? -48.36041 2.71772 -49.35110 1.000 115.65807 148 ALA H N 1
ATOM 818 C CA . ALA B 2 13 ? -47.62804 3.16582 -50.53601 1.000 114.06320 148 ALA H CA 1
ATOM 819 C C . AL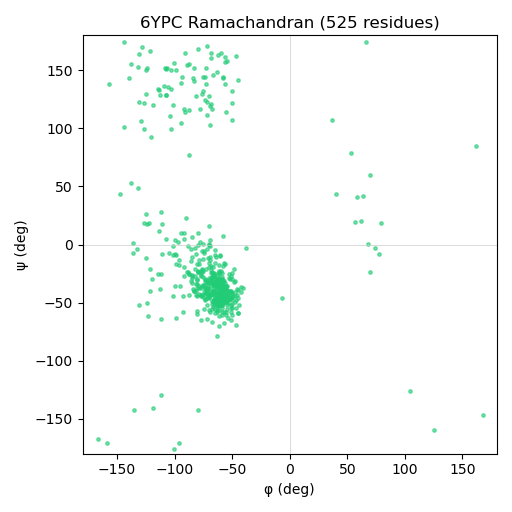A B 2 13 ? -46.85656 4.46615 -50.30101 1.000 108.18007 148 ALA H C 1
ATOM 820 O O . ALA B 2 13 ? -46.19310 4.95549 -51.22253 1.000 98.20558 148 ALA H O 1
ATOM 822 N N . GLY B 2 14 ? -46.93311 5.03994 -49.10508 1.000 106.44448 149 GLY H N 1
ATOM 823 C CA . GLY B 2 14 ? -46.12238 6.18896 -48.77251 1.000 106.71304 149 GLY H CA 1
ATOM 824 C C . GLY B 2 14 ? -44.86836 5.77923 -48.03152 1.000 107.24103 149 GLY H C 1
ATOM 825 O O . GLY B 2 14 ? -43.95302 6.59016 -47.86800 1.000 108.12039 149 GLY H O 1
ATOM 826 N N . LYS B 2 15 ? -44.81027 4.53193 -47.56409 1.000 105.66935 150 LYS H N 1
ATOM 827 C CA . LYS B 2 15 ? -43.57934 4.01040 -46.98686 1.000 105.31828 150 LYS H CA 1
ATOM 828 C C . LYS B 2 15 ? -42.67487 3.37294 -48.03476 1.000 103.99922 150 LYS H C 1
ATOM 829 O O . LYS B 2 15 ? -41.57362 2.92687 -47.70035 1.000 101.05789 150 LYS H O 1
ATOM 835 N N . GLN B 2 16 ? -43.10586 3.34355 -49.29438 1.000 99.97917 151 GLN H N 1
ATOM 836 C CA . GLN B 2 16 ? -42.16179 3.20064 -50.38862 1.000 96.24193 151 GLN H CA 1
ATOM 837 C C . GLN B 2 16 ? -41.41142 4.49509 -50.67020 1.000 99.11804 151 GLN H C 1
ATOM 838 O O . GLN B 2 16 ? -40.31648 4.45017 -51.24202 1.000 102.89836 151 GLN H O 1
ATOM 844 N N . VAL B 2 17 ? -41.98619 5.64425 -50.29531 1.000 100.22684 152 VAL H N 1
ATOM 845 C CA . VAL B 2 17 ? -41.29117 6.93274 -50.33973 1.000 98.96644 152 VAL H CA 1
ATOM 846 C C . VAL B 2 17 ? -40.30258 7.07135 -49.19278 1.000 93.65230 152 VAL H C 1
ATOM 847 O O . VAL B 2 17 ? -39.53116 8.04263 -49.14870 1.000 91.16187 152 VAL H O 1
ATOM 851 N N . GLU B 2 18 ? -40.28418 6.10668 -48.27293 1.000 94.96619 153 GLU H N 1
ATOM 852 C CA . GLU B 2 18 ? -39.27640 6.14492 -47.22320 1.000 97.30422 153 GLU H CA 1
ATOM 853 C C . GLU B 2 18 ? -38.03647 5.33788 -47.62062 1.000 92.97911 153 GLU H C 1
ATOM 854 O O . GLU B 2 18 ? -36.90871 5.78735 -47.40995 1.000 92.57029 153 GLU H O 1
ATOM 860 N N . VAL B 2 19 ? -38.20673 4.13861 -48.18821 1.000 86.58650 154 VAL H N 1
ATOM 861 C CA . VAL B 2 19 ? -37.03641 3.43022 -48.70944 1.000 83.20806 154 VAL H CA 1
ATOM 862 C C . VAL B 2 19 ? -36.39331 4.23211 -49.83567 1.000 81.08246 154 VAL H C 1
ATOM 863 O O . VAL B 2 19 ? -35.17642 4.17023 -50.02230 1.000 78.82099 154 VAL H O 1
ATOM 867 N N . GLU B 2 20 ? -37.16938 5.01912 -50.58337 1.000 80.14884 155 GLU H N 1
ATOM 868 C CA . GLU B 2 20 ? -36.52955 5.88133 -51.56115 1.000 75.49564 155 GLU H CA 1
ATOM 869 C C . GLU B 2 20 ? -35.67369 6.94011 -50.89031 1.000 71.85563 155 GLU H C 1
ATOM 870 O O . GLU B 2 20 ? -34.70702 7.41243 -51.49411 1.000 77.12546 155 GLU H O 1
ATOM 876 N N . LYS B 2 21 ? -35.99144 7.31651 -49.65809 1.000 72.75368 156 LYS H N 1
ATOM 877 C CA . LYS B 2 21 ? -35.21532 8.35464 -48.99344 1.000 74.82264 156 LYS H CA 1
ATOM 878 C C . LYS B 2 21 ? -33.99050 7.79311 -48.29081 1.000 68.55450 156 LYS H C 1
ATOM 879 O O . LYS B 2 21 ? -32.97545 8.48936 -48.19230 1.000 67.79149 156 LYS H O 1
ATOM 885 N N . GLU B 2 22 ? -34.05317 6.55713 -47.79067 1.000 65.57904 157 GLU H N 1
ATOM 886 C CA . GLU B 2 22 ? -32.84400 5.95723 -47.25013 1.000 56.85948 157 GLU H CA 1
ATOM 887 C C . GLU B 2 22 ? -31.98621 5.41268 -48.36803 1.000 63.20423 157 GLU H C 1
ATOM 888 O O . GLU B 2 22 ? -30.75897 5.37778 -48.23893 1.000 64.72549 157 GLU H O 1
ATOM 894 N N . ASN B 2 23 ? -32.61409 4.99478 -49.47099 1.000 69.29273 158 ASN H N 1
ATOM 895 C CA . ASN B 2 23 ? -31.86720 4.77885 -50.70237 1.000 65.00574 158 ASN H CA 1
ATOM 896 C C . ASN B 2 23 ? -31.00239 5.99300 -51.00578 1.000 59.76166 158 ASN H C 1
ATOM 897 O O . ASN B 2 23 ? -29.83597 5.85352 -51.37734 1.000 59.42556 158 ASN H O 1
ATOM 902 N N . GLU B 2 24 ? -31.54444 7.19792 -50.81663 1.000 60.49018 159 GLU H N 1
ATOM 903 C CA . GLU B 2 24 ? -30.78027 8.38835 -51.16587 1.000 62.19478 159 GLU H CA 1
ATOM 904 C C . GLU B 2 24 ? -29.65866 8.65184 -50.16814 1.000 64.76106 159 GLU H C 1
ATOM 905 O O . GLU B 2 24 ? -28.57185 9.09986 -50.55756 1.000 66.82991 159 GLU H O 1
ATOM 911 N N . THR B 2 25 ? -29.87914 8.38745 -48.88209 1.000 58.93930 160 THR H N 1
ATOM 912 C CA . THR B 2 25 ? -28.81015 8.76022 -47.96877 1.000 58.02302 160 THR H CA 1
ATOM 913 C C . THR B 2 25 ? -27.64282 7.77530 -48.02907 1.000 57.35081 160 THR H C 1
ATOM 914 O O . THR B 2 25 ? -26.48727 8.20774 -48.05519 1.000 60.52039 160 THR H O 1
ATOM 918 N N . ILE B 2 26 ? -27.90358 6.46069 -48.07055 1.000 55.75413 161 ILE H N 1
ATOM 919 C CA . ILE B 2 26 ? -26.80884 5.49843 -48.23705 1.000 54.45754 161 ILE H CA 1
ATOM 920 C C . ILE B 2 26 ? -25.93505 5.89243 -49.41817 1.000 56.10432 161 ILE H C 1
ATOM 921 O O . ILE B 2 26 ? -24.70140 5.91239 -49.32799 1.000 56.71720 161 ILE H O 1
ATOM 926 N N . GLN B 2 27 ? -26.56563 6.20466 -50.54967 1.000 53.44714 162 GLN H N 1
ATOM 927 C CA . GLN B 2 27 ? -25.81076 6.64210 -51.71526 1.000 55.74521 162 GLN H CA 1
ATOM 928 C C . GLN B 2 27 ? -24.93016 7.83484 -51.36668 1.000 56.79591 162 GLN H C 1
ATOM 929 O O . GLN B 2 27 ? -23.70250 7.78358 -51.50365 1.000 59.81985 162 GLN H O 1
ATOM 935 N N . GLU B 2 28 ? -25.53465 8.91376 -50.88032 1.000 55.47672 163 GLU H N 1
ATOM 936 C CA . GLU B 2 28 ? -24.72626 10.08502 -50.58257 1.000 52.21757 163 GLU H CA 1
ATOM 937 C C . GLU B 2 28 ? -23.73698 9.83121 -49.45742 1.000 48.54992 163 GLU H C 1
ATOM 938 O O . GLU B 2 28 ? -22.69837 10.49441 -49.40882 1.000 46.83758 163 GLU H O 1
ATOM 944 N N . LEU B 2 29 ? -24.02411 8.87270 -48.57264 1.000 50.38396 164 LEU H N 1
ATOM 945 C CA . LEU B 2 29 ? -23.10171 8.55065 -47.48795 1.000 45.65461 164 LEU H CA 1
ATOM 946 C C . LEU B 2 29 ? -21.84976 7.87486 -48.02736 1.000 47.28610 164 LEU H C 1
ATOM 947 O O . LEU B 2 29 ? -20.72546 8.23503 -47.65069 1.000 44.48818 164 LEU H O 1
ATOM 952 N N . MET B 2 30 ? -22.02057 6.90665 -48.93371 1.000 47.38346 165 MET H N 1
ATOM 953 C CA . MET B 2 30 ? -20.86220 6.18528 -49.44264 1.000 43.82364 165 MET H CA 1
ATOM 954 C C . MET B 2 30 ? -19.92060 7.12600 -50.18561 1.000 41.47740 165 MET H C 1
ATOM 955 O O . MET B 2 30 ? -18.72412 7.18919 -49.87755 1.000 47.58502 165 MET H O 1
ATOM 960 N N . ILE B 2 31 ? -20.44122 7.88795 -51.13900 1.000 35.32517 166 ILE H N 1
ATOM 961 C CA . ILE B 2 31 ? -19.63681 8.88877 -51.83363 1.000 40.70084 166 ILE H CA 1
ATOM 962 C C . ILE B 2 31 ? -18.75276 9.65096 -50.84693 1.000 44.59213 166 ILE H C 1
ATOM 963 O O . ILE B 2 31 ? -17.57612 9.92706 -51.11393 1.000 46.11318 166 ILE H O 1
ATOM 968 N N . ALA B 2 32 ? -19.29343 9.99353 -49.69073 1.000 38.05223 167 ALA H N 1
ATOM 969 C CA . ALA B 2 32 ? -18.47317 10.83277 -48.85055 1.000 37.73294 167 ALA H CA 1
ATOM 970 C C . ALA B 2 32 ? -17.44892 10.00229 -48.10231 1.000 41.50176 167 ALA H C 1
ATOM 971 O O . ALA B 2 32 ? -16.31066 10.44954 -47.92246 1.000 47.88387 167 ALA H O 1
ATOM 973 N N . LEU B 2 33 ? -17.82786 8.79769 -47.66095 1.000 37.07271 168 LEU H N 1
ATOM 974 C CA . LEU B 2 33 ? -16.84661 7.88515 -47.08117 1.000 34.21068 168 LEU H CA 1
ATOM 975 C C . LEU B 2 33 ? -15.72943 7.59197 -48.08289 1.000 45.34373 168 LEU H C 1
ATOM 976 O O . LEU B 2 33 ? -14.53566 7.73865 -47.78189 1.000 45.90564 168 LEU H O 1
ATOM 981 N N . GLN B 2 34 ? -16.10192 7.20965 -49.30105 1.000 41.47367 169 GLN H N 1
ATOM 982 C CA . GLN B 2 34 ? -15.09899 6.84020 -50.28392 1.000 38.80076 169 GLN H CA 1
ATOM 983 C C . GLN B 2 34 ? -14.12263 7.97876 -50.54137 1.000 40.41856 169 GLN H C 1
ATOM 984 O O . GLN B 2 34 ? -12.90331 7.78327 -50.52754 1.000 46.48038 169 GLN H O 1
ATOM 990 N N . ILE B 2 35 ? -14.63575 9.17843 -50.77215 1.000 40.60998 170 ILE H N 1
ATOM 991 C CA . ILE B 2 35 ? -13.75968 10.28201 -51.13672 1.000 39.70399 170 ILE H CA 1
ATOM 992 C C . ILE B 2 35 ? -12.80789 10.60643 -50.00307 1.000 39.35148 170 ILE H C 1
ATOM 993 O O . ILE B 2 35 ? -11.60340 10.79348 -50.21036 1.000 45.57198 170 ILE H O 1
ATOM 998 N N . HIS B 2 36 ? -13.32910 10.69650 -48.79951 1.000 35.54614 171 HIS H N 1
ATOM 999 C CA . HIS B 2 36 ? -12.53417 11.21876 -47.71283 1.000 39.25365 171 HIS H CA 1
ATOM 1000 C C . HIS B 2 36 ? -11.80799 10.13420 -46.95915 1.000 43.52114 171 HIS H C 1
ATOM 1001 O O . HIS B 2 36 ? -11.19451 10.42357 -45.92739 1.000 50.11576 171 HIS H O 1
ATOM 1008 N N . SER B 2 37 ? -11.88946 8.89159 -47.42016 1.000 40.24975 172 SER H N 1
ATOM 1009 C CA . SER B 2 37 ? -11.02888 7.83723 -46.90722 1.000 40.36408 172 SER H CA 1
ATOM 1010 C C . SER B 2 37 ? -10.02370 7.39584 -47.96158 1.000 43.70892 172 SER H C 1
ATOM 1011 O O . SER B 2 37 ? -9.44545 6.30781 -47.85096 1.000 39.78170 172 SER H O 1
ATOM 1014 N N . GLY B 2 38 ? -9.81938 8.22454 -48.98753 1.000 37.04555 173 GLY H N 1
ATOM 1015 C CA . GLY B 2 38 ? -8.85735 7.92677 -50.02257 1.000 39.66940 173 GLY H CA 1
ATOM 1016 C C . GLY B 2 38 ? -9.12825 6.66978 -50.81657 1.000 46.03488 173 GLY H C 1
ATOM 1017 O O . GLY B 2 38 ? -8.19359 6.13087 -51.42069 1.000 49.58083 173 GLY H O 1
ATOM 1018 N N . TYR B 2 39 ? -10.37191 6.17221 -50.82490 1.000 41.20773 174 TYR H N 1
ATOM 1019 C CA . TYR B 2 39 ? -10.71237 5.01480 -51.64812 1.000 42.17813 174 TYR H CA 1
ATOM 1020 C C . TYR B 2 39 ? -10.39233 5.32785 -53.09365 1.000 44.10310 174 TYR H C 1
ATOM 1021 O O . TYR B 2 39 ? -10.53993 6.46716 -53.53619 1.000 47.01615 174 TYR H O 1
ATOM 1030 N N . THR B 2 40 ? -9.92625 4.32047 -53.82959 1.000 45.62553 175 THR H N 1
ATOM 1031 C CA . THR B 2 40 ? -9.46018 4.52682 -55.19743 1.000 41.80306 175 THR H CA 1
ATOM 1032 C C . THR B 2 40 ? -10.21036 3.65955 -56.19337 1.000 50.19242 175 THR H C 1
ATOM 1033 O O . THR B 2 40 ? -9.71606 3.43486 -57.30341 1.000 51.60164 175 THR H O 1
ATOM 1037 N N . ASN B 2 41 ? -11.38536 3.14616 -55.80895 1.000 51.57613 176 ASN H N 1
ATOM 1038 C CA . ASN B 2 41 ? -12.23418 2.37104 -56.70310 1.000 49.38676 176 ASN H CA 1
ATOM 1039 C C . ASN B 2 41 ? -13.64066 2.97335 -56.76713 1.000 49.37403 176 ASN H C 1
ATOM 1040 O O . ASN B 2 41 ? -14.62450 2.27924 -57.06889 1.000 50.45079 176 ASN H O 1
ATOM 1045 N N . ILE B 2 42 ? -13.73003 4.28333 -56.51018 1.000 44.66188 177 ILE H N 1
ATOM 1046 C CA . ILE B 2 42 ? -14.95098 5.05897 -56.72654 1.000 46.30047 177 ILE H CA 1
ATOM 1047 C C . ILE B 2 42 ? -15.50255 4.82741 -58.11732 1.000 47.54998 177 ILE H C 1
ATOM 1048 O O . ILE B 2 42 ? -14.82881 5.12852 -59.10487 1.000 49.74483 177 ILE H O 1
ATOM 1053 N N . SER B 2 43 ? -16.75352 4.35949 -58.20694 1.000 56.36792 178 SER H N 1
ATOM 1054 C CA . SER B 2 43 ? -17.39430 4.10051 -59.50159 1.000 55.60792 178 SER H CA 1
ATOM 1055 C C . SER B 2 43 ? -18.82448 4.61753 -59.55967 1.000 56.34027 178 SER H C 1
ATOM 1056 O O . SER B 2 43 ? -19.13158 5.68144 -59.02415 1.000 57.50778 178 SER H O 1
ATOM 1059 N N . TYR B 2 44 ? -19.70283 3.87643 -60.22357 1.000 60.20220 179 TYR H N 1
ATOM 1060 C CA . TYR B 2 44 ? -21.14349 4.07194 -60.11755 1.000 61.11273 179 TYR H CA 1
ATOM 1061 C C . TYR B 2 44 ? -21.76120 2.70385 -59.82193 1.000 73.09827 179 TYR H C 1
ATOM 1062 O O . TYR B 2 44 ? -21.79305 1.82358 -60.69201 1.000 72.67221 179 TYR H O 1
ATOM 1071 N N . THR B 2 45 ? -22.19140 2.50321 -58.57792 1.000 81.87445 180 THR H N 1
ATOM 1072 C CA . THR B 2 45 ? -22.83915 1.26892 -58.14221 1.000 98.29054 180 THR H CA 1
ATOM 1073 C C . THR B 2 45 ? -24.36088 1.39632 -58.25549 1.000 117.52592 180 THR H C 1
ATOM 1074 O O . THR B 2 45 ? -24.92278 2.47541 -58.02239 1.000 115.57142 180 THR H O 1
ATOM 1078 N N . ILE B 2 46 ? -25.02502 0.29027 -58.62392 1.000 123.52965 181 ILE H N 1
ATOM 1079 C CA . ILE B 2 46 ? -26.49612 0.25090 -58.73690 1.000 121.08293 181 ILE H CA 1
ATOM 1080 C C . ILE B 2 46 ? -27.12310 -0.09343 -57.37298 1.000 113.75610 181 ILE H C 1
ATOM 1081 O O . ILE B 2 46 ? -27.36428 0.79230 -56.53781 1.000 95.24536 181 ILE H O 1
ATOM 1086 N N . SER C 3 269 ? 9.63613 44.75094 -42.02326 1.000 119.04904 269 SER T N 1
ATOM 1087 C CA . SER C 3 269 ? 8.80593 44.81241 -40.81858 1.000 134.52378 269 SER T CA 1
ATOM 1088 C C . SER C 3 269 ? 7.33884 45.14639 -41.14079 1.000 137.05619 269 SER T C 1
ATOM 1089 O O . SER C 3 269 ? 7.03367 46.22462 -41.66541 1.000 131.71560 269 SER T O 1
ATOM 1092 N N . ILE C 3 270 ? 6.44244 44.20003 -40.83185 1.000 140.06641 270 ILE T N 1
ATOM 1093 C CA . ILE C 3 270 ? 4.99550 44.35776 -41.00895 1.000 137.58180 270 ILE T CA 1
ATOM 1094 C C . ILE C 3 270 ? 4.29643 43.91371 -39.71825 1.000 128.99983 270 ILE T C 1
ATOM 1095 O O . ILE C 3 270 ? 3.32652 43.14272 -39.75258 1.000 127.31572 270 ILE T O 1
ATOM 1100 N N . LYS C 3 271 ? 4.77904 44.40291 -38.56534 1.000 124.89458 271 LYS T N 1
ATOM 1101 C CA . LYS C 3 271 ? 4.35768 43.84456 -37.28272 1.000 123.79028 271 LYS T CA 1
ATOM 1102 C C . LYS C 3 271 ? 2.87579 44.06378 -36.96163 1.000 123.31397 271 LYS T C 1
ATOM 1103 O O . LYS C 3 271 ? 2.22714 43.13696 -36.46233 1.000 123.89543 271 LYS T O 1
ATOM 1109 N N . PRO C 3 272 ? 2.29327 45.25315 -37.18702 1.000 124.88387 272 PRO T N 1
ATOM 1110 C CA . PRO C 3 272 ? 0.83171 45.37769 -36.99659 1.000 115.49795 272 PRO T CA 1
ATOM 1111 C C . PRO C 3 272 ? 0.08693 44.60754 -38.07339 1.000 115.27498 272 PRO T C 1
ATOM 1112 O O . PRO C 3 272 ? 0.22001 44.90106 -39.26426 1.000 122.80424 272 PRO T O 1
ATOM 1116 N N . LEU C 3 273 ? -0.70503 43.61443 -37.66193 1.000 109.23421 273 LEU T N 1
ATOM 1117 C CA . LEU C 3 273 ? -1.34842 42.73127 -38.63207 1.000 105.55346 273 LEU T CA 1
ATOM 1118 C C . LEU C 3 273 ? -2.63582 43.34647 -39.17274 1.000 93.26553 273 LEU T C 1
ATOM 1119 O O . LEU C 3 273 ? -3.41555 43.94713 -38.42808 1.000 96.13969 273 LEU T O 1
ATOM 1124 N N . GLN C 3 274 ? -2.86121 43.16038 -40.47401 1.000 88.43474 274 GLN T N 1
ATOM 1125 C CA . GLN C 3 274 ? -3.91124 43.87497 -41.19093 1.000 92.19403 274 GLN T CA 1
ATOM 1126 C C . GLN C 3 274 ? -5.28160 43.66709 -40.55878 1.000 87.41725 274 GLN T C 1
ATOM 1127 O O . GLN C 3 274 ? -5.64161 42.55494 -40.16803 1.000 85.54397 274 GLN T O 1
ATOM 1133 N N . ILE C 3 275 ? -6.05176 44.76002 -40.48922 1.000 91.72788 275 ILE T N 1
ATOM 1134 C CA . ILE C 3 275 ? -7.41885 44.71211 -39.96622 1.000 90.15898 275 ILE T CA 1
ATOM 1135 C C . ILE C 3 275 ? -8.28891 43.80666 -40.83070 1.000 83.26217 275 ILE T C 1
ATOM 1136 O O . ILE C 3 275 ? -9.06134 42.98204 -40.33157 1.000 81.42436 275 ILE T O 1
ATOM 1141 N N . MET C 3 276 ? -8.19171 43.96157 -42.14510 1.000 91.06339 276 MET T N 1
ATOM 1142 C CA . MET C 3 276 ? -9.03052 43.16105 -43.02638 1.000 92.23272 276 MET T CA 1
ATOM 1143 C C . MET C 3 276 ? -8.70082 41.67728 -42.90257 1.000 84.81069 276 MET T C 1
ATOM 1144 O O . MET C 3 276 ? -9.59850 40.83355 -43.01945 1.000 83.00848 276 MET T O 1
ATOM 1149 N N . ASP C 3 277 ? -7.43250 41.34869 -42.62184 1.000 82.18721 277 ASP T N 1
ATOM 1150 C CA . ASP C 3 277 ? -7.03332 39.96213 -42.38852 1.000 78.61138 277 ASP T CA 1
ATOM 1151 C C . ASP C 3 277 ? -7.66768 39.39539 -41.12343 1.000 81.01742 277 ASP T C 1
ATOM 1152 O O . ASP C 3 277 ? -8.07379 38.22532 -41.09771 1.000 75.38251 277 ASP T O 1
ATOM 1157 N N . LEU C 3 278 ? -7.72267 40.19600 -40.05272 1.000 78.35834 278 LEU T N 1
ATOM 1158 C CA . LEU C 3 278 ? -8.46450 39.79429 -38.86286 1.000 75.47224 278 LEU T CA 1
ATOM 1159 C C . LEU C 3 278 ? -9.94000 39.62429 -39.18628 1.000 75.08907 278 LEU T C 1
ATOM 1160 O O . LEU C 3 278 ? -10.55637 38.60500 -38.84879 1.000 74.15633 278 LEU T O 1
ATOM 1165 N N . LYS C 3 279 ? -10.52409 40.61752 -39.85325 1.000 72.83450 279 LYS T N 1
ATOM 1166 C CA . LYS C 3 279 ? -11.93985 40.54916 -40.14030 1.000 70.78815 279 LYS T CA 1
ATOM 1167 C C . LYS C 3 279 ? -12.28383 39.34010 -40.99706 1.000 72.81189 279 LYS T C 1
ATOM 1168 O O . LYS C 3 279 ? -13.46682 39.02685 -41.14206 1.000 83.38237 279 LYS T O 1
ATOM 1174 N N . HIS C 3 280 ? -11.28811 38.62486 -41.52074 1.000 71.61462 280 HIS T N 1
ATOM 1175 C CA . HIS C 3 280 ? -11.51021 37.38103 -42.25143 1.000 71.65879 280 HIS T CA 1
ATOM 1176 C C . HIS C 3 280 ? -11.22633 36.14274 -41.41139 1.000 70.70116 280 HIS T C 1
ATOM 1177 O O . HIS C 3 280 ? -12.00615 35.18852 -41.43799 1.000 69.97419 280 HIS T O 1
ATOM 1184 N N . LEU C 3 281 ? -10.11837 36.13249 -40.66608 1.000 73.54503 281 LEU T N 1
ATOM 1185 C CA . LEU C 3 281 ? -9.80840 34.99428 -39.81032 1.000 64.51225 281 LEU T CA 1
ATOM 1186 C C . LEU C 3 281 ? -10.91905 34.69219 -38.82303 1.000 68.62599 281 LEU T C 1
ATOM 1187 O O . LEU C 3 281 ? -10.96508 33.58630 -38.26825 1.000 73.95543 281 LEU T O 1
ATOM 1192 N N . THR C 3 282 ? -11.82964 35.62996 -38.60944 1.000 67.58940 282 THR T N 1
ATOM 1193 C CA . THR C 3 282 ? -12.78408 35.49752 -37.53260 1.000 68.51682 282 THR T CA 1
ATOM 1194 C C . THR C 3 282 ? -14.22544 35.78153 -37.92489 1.000 68.23293 282 THR T C 1
ATOM 1195 O O . THR C 3 282 ? -15.10544 35.61768 -37.07380 1.000 66.96652 282 THR T O 1
ATOM 1199 N N . ARG C 3 283 ? -14.50702 36.19515 -39.16932 1.000 65.86099 283 ARG T N 1
ATOM 1200 C CA . ARG C 3 283 ? -15.86830 36.65347 -39.45367 1.000 75.32813 283 ARG T CA 1
ATOM 1201 C C . ARG C 3 283 ? -16.89375 35.53330 -39.26970 1.000 73.62379 283 ARG T C 1
ATOM 1202 O O . ARG C 3 283 ? -18.04753 35.79578 -38.90586 1.000 68.84974 283 ARG T O 1
ATOM 1210 N N . GLN C 3 284 ? -16.48996 34.27992 -39.46406 1.000 71.57475 284 GLN T N 1
ATOM 1211 C CA . GLN C 3 284 ? -17.40701 33.18750 -39.17418 1.000 67.60789 284 GLN T CA 1
ATOM 1212 C C . GLN C 3 284 ? -17.63000 33.04917 -37.68033 1.000 67.85449 284 GLN T C 1
ATOM 1213 O O . GLN C 3 284 ? -18.76420 32.87252 -37.22616 1.000 70.12047 284 GLN T O 1
ATOM 1219 N N . PHE C 3 285 ? -16.55368 33.14153 -36.90557 1.000 70.42267 285 PHE T N 1
ATOM 1220 C CA . PHE C 3 285 ? -16.64850 33.04070 -35.45433 1.000 68.57844 285 PHE T CA 1
ATOM 1221 C C . PHE C 3 285 ? -17.57962 34.09904 -34.86791 1.000 69.12145 285 PHE T C 1
ATOM 1222 O O . PHE C 3 285 ? -18.35871 33.81137 -33.95489 1.000 69.32111 285 PHE T O 1
ATOM 1230 N N . LEU C 3 286 ? -17.50545 35.33412 -35.37143 1.000 75.15679 286 LEU T N 1
ATOM 1231 C CA . LEU C 3 286 ? -18.36437 36.40270 -34.86335 1.000 70.94242 286 LEU T CA 1
ATOM 1232 C C . LEU C 3 286 ? -19.81905 36.14750 -35.21428 1.000 69.42789 286 LEU T C 1
ATOM 1233 O O . LEU C 3 286 ? -20.69625 36.21784 -34.34656 1.000 70.61489 286 LEU T O 1
ATOM 1238 N N . ASN C 3 287 ? -20.09105 35.87141 -36.49377 1.000 73.78715 287 ASN T N 1
ATOM 1239 C CA . ASN C 3 287 ? -21.45488 35.58125 -36.92357 1.000 75.19578 287 ASN T CA 1
ATOM 1240 C C . ASN C 3 287 ? -22.03158 34.41018 -36.14470 1.000 74.58131 287 ASN T C 1
ATOM 1241 O O . ASN C 3 287 ? -23.2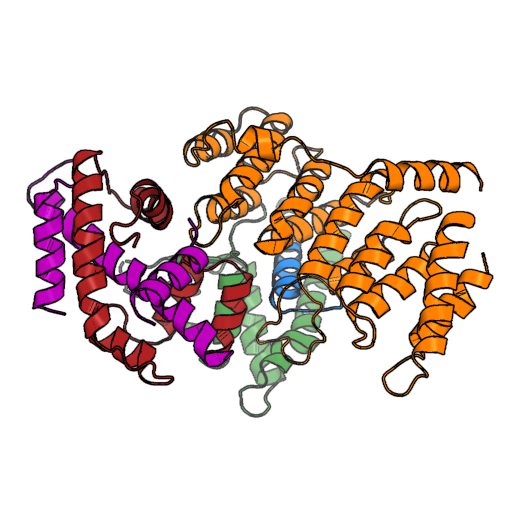0309 34.42963 -35.74535 1.000 73.45697 287 ASN T O 1
ATOM 1246 N N . GLU C 3 288 ? -21.20868 33.39881 -35.88247 1.000 75.03544 288 GLU T N 1
ATOM 1247 C CA . GLU C 3 288 ? -21.69942 32.20122 -35.22062 1.000 76.58357 288 GLU T CA 1
ATOM 1248 C C . GLU C 3 288 ? -22.06027 32.46769 -33.76307 1.000 74.22959 288 GLU T C 1
ATOM 1249 O O . GLU C 3 288 ? -22.73087 31.64256 -33.12612 1.000 75.78879 288 GLU T O 1
ATOM 1255 N N . ASN C 3 289 ? -21.65050 33.61142 -33.22459 1.000 76.42190 289 ASN T N 1
ATOM 1256 C CA . ASN C 3 289 ? -22.11427 34.00076 -31.90411 1.000 75.71716 289 ASN T CA 1
ATOM 1257 C C 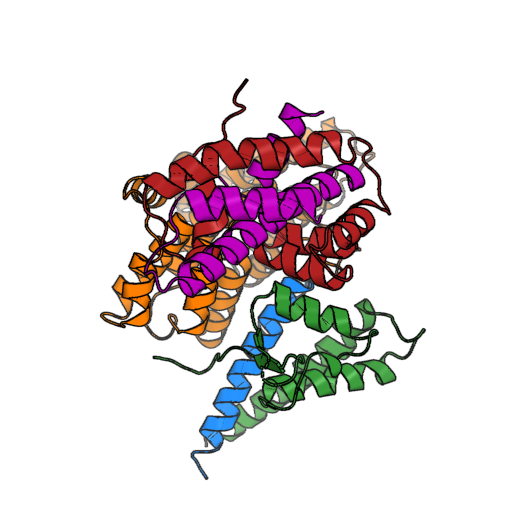. ASN C 3 289 ? -22.88403 35.31431 -31.99482 1.000 80.07713 289 ASN T C 1
ATOM 1258 O O . ASN C 3 289 ? -23.65391 35.54473 -32.93457 1.000 84.62224 289 ASN T O 1
ATOM 1263 N N . ARG C 3 290 ? -22.68950 36.18501 -31.02349 1.000 79.14757 290 ARG T N 1
ATOM 1264 C CA . ARG C 3 290 ? -23.48506 37.39390 -30.91141 1.000 85.45167 290 ARG T CA 1
ATOM 1265 C C . ARG C 3 290 ? -22.66843 38.62536 -31.28840 1.000 87.19621 290 ARG T C 1
ATOM 1266 O O . ARG C 3 290 ? -23.15623 39.76207 -31.19349 1.000 97.57839 290 ARG T O 1
ATOM 1274 N N . ILE C 3 291 ? -21.44345 38.42729 -31.74176 1.000 75.25004 291 ILE T N 1
ATOM 1275 C CA . ILE C 3 291 ? -20.42722 39.45268 -31.55946 1.000 76.94311 291 ILE T CA 1
ATOM 1276 C C . ILE C 3 291 ? -20.55852 40.52682 -32.62923 1.000 75.42108 291 ILE T C 1
ATOM 1277 O O . ILE C 3 291 ? -20.61675 40.23599 -33.83137 1.000 77.60811 291 ILE T O 1
ATOM 1282 N N . ILE C 3 292 ? -20.62008 41.77459 -32.18284 1.000 71.73221 292 ILE T N 1
ATOM 1283 C CA . ILE C 3 292 ? -20.86299 42.92195 -33.04266 1.000 81.04298 292 ILE T CA 1
ATOM 1284 C C . ILE C 3 292 ? -19.74191 43.91753 -32.79153 1.000 79.75385 292 ILE T C 1
ATOM 1285 O O . ILE C 3 292 ? -19.77957 44.68617 -31.82575 1.000 87.00353 292 ILE T O 1
ATOM 1290 N N . LEU C 3 293 ? -18.75095 43.92527 -33.66218 1.000 73.60826 293 LEU T N 1
ATOM 1291 C CA . LEU C 3 293 ? -17.63006 44.81512 -33.48049 1.000 75.28993 293 LEU T CA 1
ATOM 1292 C C . LEU C 3 293 ? -17.77832 46.00538 -34.40399 1.000 81.12893 293 LEU T C 1
ATOM 1293 O O . LEU C 3 293 ? -17.82942 45.82892 -35.63455 1.000 83.75414 293 LEU T O 1
ATOM 1298 N N . PRO C 3 294 ? -17.84891 47.21355 -33.86272 1.000 78.21615 294 PRO T N 1
ATOM 1299 C CA . PRO C 3 294 ? -17.73543 48.41495 -34.69254 1.000 76.05840 294 PRO T CA 1
ATOM 1300 C C . PRO C 3 294 ? -16.30822 48.58854 -35.17242 1.000 79.75707 294 PRO T C 1
ATOM 1301 O O . PRO C 3 294 ? -15.38031 47.90673 -34.72330 1.000 78.68291 294 PRO T O 1
ATOM 1305 N N . LYS C 3 295 ? -16.12696 49.53828 -36.08988 1.000 78.47979 295 LYS T N 1
ATOM 1306 C CA . LYS C 3 295 ? -14.78162 49.72719 -36.61305 1.000 81.82997 295 LYS T CA 1
ATOM 1307 C C . LYS C 3 295 ? -13.81404 50.13064 -35.49931 1.000 78.52522 295 LYS T C 1
ATOM 1308 O O . LYS C 3 295 ? -12.62962 49.76800 -35.54520 1.000 73.74758 295 LYS T O 1
ATOM 1314 N N . GLN C 3 296 ? -14.31071 50.81251 -34.45647 1.000 75.01946 296 GLN T N 1
ATOM 1315 C CA . GLN C 3 296 ? -13.42241 51.26024 -33.38502 1.000 72.63226 296 GLN T CA 1
ATOM 1316 C C . GLN C 3 296 ? -12.84020 50.07049 -32.62591 1.000 80.95883 296 GLN T C 1
ATOM 1317 O O . GLN C 3 296 ? -11.62131 49.99188 -32.40443 1.000 79.28588 296 GLN T O 1
ATOM 1323 N N . THR C 3 297 ? -13.69416 49.11486 -32.24603 1.000 81.16568 297 THR T N 1
ATOM 1324 C CA . THR C 3 297 ? -13.20558 47.89010 -31.61995 1.000 74.75767 297 THR T CA 1
ATOM 1325 C C . THR C 3 297 ? -12.23410 47.14480 -32.53002 1.000 74.33900 297 THR T C 1
ATOM 1326 O O . THR C 3 297 ? -11.31342 46.48038 -32.04220 1.000 70.51317 297 THR T O 1
ATOM 1330 N N . TRP C 3 298 ? -12.40184 47.27724 -33.85147 1.000 78.44077 298 TRP T N 1
ATOM 1331 C CA . TRP C 3 298 ? -11.55626 46.54863 -34.79194 1.000 76.96953 298 TRP T CA 1
ATOM 1332 C C . TRP C 3 298 ? -10.11186 46.99691 -34.69496 1.000 77.78841 298 TRP T C 1
ATOM 1333 O O . TRP C 3 298 ? -9.19060 46.16953 -34.67127 1.000 74.92712 298 TRP T O 1
ATOM 1344 N N . SER C 3 299 ? -9.90035 48.30812 -34.63162 1.000 82.35371 299 SER T N 1
ATOM 1345 C CA . SER C 3 299 ? -8.57062 48.84438 -34.37943 1.000 80.90223 299 SER T CA 1
ATOM 1346 C C . SER C 3 299 ? -8.01811 48.32243 -33.06197 1.000 81.31441 299 SER T C 1
ATOM 1347 O O . SER C 3 299 ? -6.86525 47.87615 -32.99266 1.000 79.23447 299 SER T O 1
ATOM 1350 N N . THR C 3 300 ? -8.83539 48.36861 -32.00203 1.000 78.85558 300 THR T N 1
ATOM 1351 C CA . THR C 3 300 ? -8.36778 47.90433 -30.70099 1.000 78.84012 300 THR T CA 1
ATOM 1352 C C . THR C 3 300 ? -7.85596 46.47825 -30.79181 1.000 82.24589 300 THR T C 1
ATOM 1353 O O . THR C 3 300 ? -6.77672 46.16555 -30.27793 1.000 87.71723 300 THR T O 1
ATOM 1357 N N . ILE C 3 301 ? -8.60028 45.60207 -31.47067 1.000 80.05959 301 ILE T N 1
ATOM 1358 C CA . ILE C 3 301 ? -8.13467 44.22725 -31.60684 1.000 78.71614 301 ILE T CA 1
ATOM 1359 C C . ILE C 3 301 ? -6.81428 44.18248 -32.35291 1.000 81.24175 301 ILE T C 1
ATOM 1360 O O . ILE C 3 301 ? -5.94546 43.36056 -32.03960 1.000 79.37868 301 ILE T O 1
ATOM 1365 N N . GLN C 3 302 ? -6.62089 45.07850 -33.32231 1.000 81.40570 302 GLN T N 1
ATOM 1366 C CA . GLN C 3 302 ? -5.35707 45.09000 -34.04970 1.000 85.70994 302 GLN T CA 1
ATOM 1367 C C . GLN C 3 302 ? -4.17876 45.31378 -33.11338 1.000 85.37439 302 GLN T C 1
ATOM 1368 O O . GLN C 3 302 ? -3.22872 44.52560 -33.10421 1.000 84.02241 302 GLN T O 1
ATOM 1374 N N . GLU C 3 303 ? -4.20885 46.39363 -32.32551 1.000 87.57855 303 GLU T N 1
ATOM 1375 C CA . GLU C 3 303 ? -3.04325 46.66750 -31.49144 1.000 93.47289 303 GLU T CA 1
ATOM 1376 C C . GLU C 3 303 ? -2.84844 45.56429 -30.46061 1.000 93.28783 303 GLU T C 1
ATOM 1377 O O . GLU C 3 303 ? -1.70510 45.24220 -30.11462 1.000 94.38949 303 GLU T O 1
ATOM 1383 N N . GLU C 3 304 ? -3.94288 44.92238 -30.02850 1.000 90.65914 304 GLU T N 1
ATOM 1384 C CA . GLU C 3 304 ? -3.85904 43.79410 -29.10341 1.000 90.22039 304 GLU T CA 1
ATOM 1385 C C . GLU C 3 304 ? -3.38873 42.52192 -29.78398 1.000 90.48095 304 GLU T C 1
ATOM 1386 O O . GLU C 3 304 ? -2.67159 41.72378 -29.17086 1.000 84.24859 304 GLU T O 1
ATOM 1392 N N . SER C 3 305 ? -3.78237 42.31987 -31.04392 1.000 92.09509 305 SER T N 1
ATOM 1393 C CA . SER C 3 305 ? -3.21533 41.24496 -31.84257 1.000 86.26345 305 SER T CA 1
ATOM 1394 C C . SER C 3 305 ? -1.70268 41.23854 -31.75616 1.000 95.40635 305 SER T C 1
ATOM 1395 O O . SER C 3 305 ? -1.07492 40.20337 -32.00828 1.000 96.91783 305 SER T O 1
ATOM 1398 N N . LEU C 3 306 ? -1.11212 42.37825 -31.38903 1.000 99.05085 306 LEU T N 1
ATOM 1399 C CA . LEU C 3 306 ? 0.32594 42.47481 -31.20709 1.000 98.96799 306 LEU T CA 1
ATOM 1400 C C . LEU C 3 306 ? 0.75420 41.92590 -29.85354 1.000 101.06456 306 LEU T C 1
ATOM 1401 O O . LEU C 3 306 ? 1.57451 41.00381 -29.78717 1.000 102.71992 306 LEU T O 1
ATOM 1406 N N . ASN C 3 307 ? 0.21077 42.46956 -28.75963 1.000 98.89211 307 ASN T N 1
ATOM 1407 C CA . ASN C 3 307 ? 0.64241 41.98893 -27.45134 1.000 101.39884 307 ASN T CA 1
ATOM 1408 C C . ASN C 3 307 ? 0.21488 40.54596 -27.20669 1.000 99.39982 307 ASN T C 1
ATOM 1409 O O . ASN C 3 307 ? 0.81816 39.86856 -26.36741 1.000 99.05592 307 ASN T O 1
ATOM 1414 N N . ILE C 3 308 ? -0.77980 40.04751 -27.94479 1.000 101.87128 308 ILE T N 1
ATOM 1415 C CA . ILE C 3 308 ? -1.13494 38.63529 -27.82917 1.000 104.04665 308 ILE T CA 1
ATOM 1416 C C . ILE C 3 308 ? -0.15304 37.79006 -28.62009 1.000 101.11731 308 ILE T C 1
ATOM 1417 O O . ILE C 3 308 ? 0.22177 36.69103 -28.20013 1.000 103.30801 308 ILE T O 1
ATOM 1422 N N . MET C 3 309 ? 0.28637 38.29192 -29.76983 1.000 96.73492 309 MET T N 1
ATOM 1423 C CA . MET C 3 309 ? 1.38948 37.64508 -30.45676 1.000 100.03763 309 MET T CA 1
ATOM 1424 C C . MET C 3 309 ? 2.69371 37.86973 -29.70159 1.000 103.53346 309 MET T C 1
ATOM 1425 O O . MET C 3 309 ? 3.52351 36.96055 -29.60745 1.000 101.70067 309 MET T O 1
ATOM 1430 N N . ASP C 3 310 ? 2.87570 39.07398 -29.14252 1.000 106.03573 310 ASP T N 1
ATOM 1431 C CA . ASP C 3 310 ? 4.01039 39.36006 -28.26323 1.000 110.08629 310 ASP T CA 1
ATOM 1432 C C . ASP C 3 310 ? 4.14591 38.30223 -27.17669 1.000 108.52778 310 ASP T C 1
ATOM 1433 O O . ASP C 3 310 ? 5.25025 37.81235 -26.90101 1.000 107.13380 310 ASP T O 1
ATOM 1438 N N . PHE C 3 311 ? 3.02081 37.93402 -26.56203 1.000 102.14759 311 PHE T N 1
ATOM 1439 C CA . PHE C 3 311 ? 3.02737 36.99448 -25.44911 1.000 105.93843 311 PHE T CA 1
ATOM 1440 C C . PHE C 3 311 ? 3.70363 35.68653 -25.83451 1.000 107.18410 311 PHE T C 1
ATOM 1441 O O . PHE C 3 311 ? 4.71121 35.29326 -25.24009 1.000 108.84397 311 PHE T O 1
ATOM 1449 N N . LEU C 3 312 ? 3.17002 34.99452 -26.83224 1.000 106.46772 312 LEU T N 1
ATOM 1450 C CA . LEU C 3 312 ? 3.66773 33.64596 -27.04481 1.000 110.18231 312 LEU T CA 1
ATOM 1451 C C . LEU C 3 312 ? 4.97762 33.61413 -27.82713 1.000 109.05201 312 LEU T C 1
ATOM 1452 O O . LEU C 3 312 ? 5.61469 32.55644 -27.89816 1.000 104.02019 312 LEU T O 1
ATOM 1457 N N . LYS C 3 313 ? 5.41788 34.75706 -28.36237 1.000 113.16187 313 LYS T N 1
ATOM 1458 C CA . LYS C 3 313 ? 6.72311 34.82541 -29.01429 1.000 117.52958 313 LYS T CA 1
ATOM 1459 C C . LYS C 3 313 ? 7.84917 34.66579 -28.00695 1.000 113.98052 313 LYS T C 1
ATOM 1460 O O . LYS C 3 313 ? 8.96293 34.26068 -28.36811 1.000 113.12400 313 LYS T O 1
ATOM 1466 N N . GLN C 3 314 ? 7.58064 34.99414 -26.74945 1.000 113.48424 314 GLN T N 1
ATOM 1467 C CA . GLN C 3 314 ? 8.48176 34.66969 -25.66159 1.000 115.20488 314 GLN T CA 1
ATOM 1468 C C . GLN C 3 314 ? 7.98068 33.50650 -24.81821 1.000 115.81478 314 GLN T C 1
ATOM 1469 O O . GLN C 3 314 ? 8.71030 33.04303 -23.93798 1.000 115.79303 314 GLN T O 1
ATOM 1475 N N . LYS C 3 315 ? 6.75626 33.02792 -25.05861 1.000 118.33058 315 LYS T N 1
ATOM 1476 C CA . LYS C 3 315 ? 6.21437 31.90923 -24.28377 1.000 122.50209 315 LYS T CA 1
ATOM 1477 C C . LYS C 3 315 ? 7.11341 30.69223 -24.38610 1.000 126.13940 315 LYS T C 1
ATOM 1478 O O . LYS C 3 315 ? 7.73782 30.26935 -23.40091 1.000 131.49443 315 LYS T O 1
ATOM 1484 N N . ILE C 3 316 ? 7.17624 30.11423 -25.57642 1.000 122.93296 316 ILE T N 1
ATOM 1485 C CA . ILE C 3 316 ? 8.15332 29.07505 -25.82803 1.000 130.88238 316 ILE T CA 1
ATOM 1486 C C . ILE C 3 316 ? 8.61201 29.26899 -27.27068 1.000 131.75761 316 ILE T C 1
ATOM 1487 O O . ILE C 3 316 ? 7.87591 28.98473 -28.22277 1.000 130.30522 316 ILE T O 1
ATOM 1492 N N . GLY C 3 317 ? 9.78988 29.88473 -27.43164 1.000 127.99309 317 GLY T N 1
ATOM 1493 C CA . GLY C 3 317 ? 10.45246 29.92124 -28.72244 1.000 124.68625 317 GLY T CA 1
ATOM 1494 C C . GLY C 3 317 ? 11.09737 28.60803 -29.09175 1.000 135.86656 317 GLY T C 1
ATOM 1495 O O . GLY C 3 317 ? 11.50656 28.42728 -30.24583 1.000 136.60002 317 GLY T O 1
ATOM 1496 N N . THR C 3 318 ? 11.20906 27.70000 -28.11873 1.000 136.68840 318 THR T N 1
ATOM 1497 C CA . THR C 3 318 ? 11.58993 26.31926 -28.38517 1.000 141.41739 318 THR T CA 1
ATOM 1498 C C . THR C 3 318 ? 10.46265 25.62822 -29.14691 1.000 139.12076 318 THR T C 1
ATOM 1499 O O . THR C 3 318 ? 9.32162 25.56691 -28.67435 1.000 138.13003 318 THR T O 1
ATOM 1503 N N . LEU C 3 319 ? 10.76846 25.12538 -30.33966 1.000 138.00464 319 LEU T N 1
ATOM 1504 C CA . LEU C 3 319 ? 9.77963 24.39182 -31.12414 1.000 135.74049 319 LEU T CA 1
ATOM 1505 C C . LEU C 3 319 ? 9.92721 22.89374 -30.85207 1.000 135.02443 319 LEU T C 1
ATOM 1506 O O . LEU C 3 319 ? 10.85430 22.24556 -31.35457 1.000 135.07449 319 LEU T O 1
ATOM 1511 N N . GLN C 3 320 ? 8.99576 22.34813 -30.06534 1.000 134.09359 320 GLN T N 1
ATOM 1512 C CA . GLN C 3 320 ? 9.01033 20.96018 -29.62731 1.000 137.72164 320 GLN T CA 1
ATOM 1513 C C . GLN C 3 320 ? 7.94251 20.15800 -30.35769 1.000 136.26430 320 GLN T C 1
ATOM 1514 O O . GLN C 3 320 ? 6.89199 20.69070 -30.73523 1.000 130.24178 320 GLN T O 1
ATOM 1520 N N . LYS C 3 321 ? 8.18931 18.85469 -30.50915 1.000 132.95787 321 LYS T N 1
ATOM 1521 C CA . LYS C 3 321 ? 7.12619 17.98468 -31.00295 1.000 134.87882 321 LYS T CA 1
ATOM 1522 C C . LYS C 3 321 ? 6.04727 17.79156 -29.93762 1.000 132.66448 321 LYS T C 1
ATOM 1523 O O . LYS C 3 321 ? 4.90551 18.25151 -30.08991 1.000 128.56243 321 LYS T O 1
ATOM 1529 N N . GLN C 3 322 ? 6.42512 17.16309 -28.81947 1.000 132.81778 322 GLN T N 1
ATOM 1530 C CA . GLN C 3 322 ? 5.46535 16.53983 -27.90916 1.000 136.09750 322 GLN T CA 1
ATOM 1531 C C . GLN C 3 322 ? 4.68593 17.57409 -27.10066 1.000 129.69159 322 GLN T C 1
ATOM 1532 O O . GLN C 3 322 ? 3.45823 17.47815 -26.97309 1.000 121.81327 322 GLN T O 1
ATOM 1538 N N . GLU C 3 323 ? 5.38475 18.54718 -26.51270 1.000 129.24158 323 GLU T N 1
ATOM 1539 C CA . GLU C 3 323 ? 4.75805 19.51330 -25.61964 1.000 125.08268 323 GLU T CA 1
ATOM 1540 C C . GLU C 3 323 ? 4.07756 20.65750 -26.35868 1.000 115.33215 323 GLU T C 1
ATOM 1541 O O . GLU C 3 323 ? 3.45435 21.50179 -25.70761 1.000 105.95289 323 GLU T O 1
ATOM 1547 N N . LEU C 3 324 ? 4.17192 20.69912 -27.69211 1.000 115.71629 324 LEU T N 1
ATOM 1548 C CA . LEU C 3 324 ? 3.53561 21.77050 -28.45872 1.000 113.38447 324 LEU T CA 1
ATOM 1549 C C . LEU C 3 324 ? 2.07741 21.95638 -28.06674 1.000 103.56863 324 LEU T C 1
ATOM 1550 O O . LEU C 3 324 ? 1.63268 23.08028 -27.80518 1.000 100.14187 324 LEU T O 1
ATOM 1555 N N . VAL C 3 325 ? 1.31223 20.86407 -28.06685 1.000 101.07593 325 VAL T N 1
ATOM 1556 C CA . VAL C 3 325 ? -0.07755 20.92342 -27.63690 1.000 95.46404 325 VAL T CA 1
ATOM 1557 C C . VAL C 3 325 ? -0.19090 20.73115 -26.13259 1.000 103.07392 325 VAL T C 1
ATOM 1558 O O . VAL C 3 325 ? -1.17266 21.16730 -25.51552 1.000 100.67143 325 VAL T O 1
ATOM 1562 N N . ASP C 3 326 ? 0.78251 20.05998 -25.51517 1.000 109.13887 326 ASP T N 1
ATOM 1563 C CA . ASP C 3 326 ? 0.82192 20.04234 -24.05937 1.000 106.63583 326 ASP T CA 1
ATOM 1564 C C . ASP C 3 326 ? 0.98963 21.45693 -23.52986 1.000 103.01345 326 ASP T C 1
ATOM 1565 O O . ASP C 3 326 ? 0.29160 21.86341 -22.59427 1.000 104.32739 326 ASP T O 1
ATOM 1570 N N . SER C 3 327 ? 1.87144 22.24022 -24.15578 1.000 98.54359 327 SER T N 1
ATOM 1571 C CA . SER C 3 327 ? 1.91832 23.67086 -23.87186 1.000 96.66444 327 SER T CA 1
ATOM 1572 C C . SER C 3 327 ? 0.54669 24.31280 -24.04271 1.000 97.51664 327 SER T C 1
ATOM 1573 O O . SER C 3 327 ? 0.14176 25.15601 -23.23416 1.000 100.65475 327 SER T O 1
ATOM 1576 N N . PHE C 3 328 ? -0.19205 23.90478 -25.07524 1.000 95.71330 328 PHE T N 1
ATOM 1577 C CA . PHE C 3 328 ? -1.47307 24.53256 -25.37140 1.000 92.31127 328 PHE T CA 1
ATOM 1578 C C . PHE C 3 328 ? -2.54543 24.17499 -24.34991 1.000 95.92451 328 PHE T C 1
ATOM 1579 O O . PHE C 3 328 ? -3.43989 24.98964 -24.08900 1.000 95.34338 328 PHE T O 1
ATOM 1587 N N . ILE C 3 329 ? -2.51163 22.95929 -23.79660 1.000 96.33680 329 ILE T N 1
ATOM 1588 C CA . ILE C 3 329 ? -3.46086 22.62878 -22.73816 1.000 98.57850 329 ILE T CA 1
ATOM 1589 C C . ILE C 3 329 ? -3.19461 23.49064 -21.51305 1.000 103.43076 329 ILE T C 1
ATOM 1590 O O . ILE C 3 329 ? -4.12782 23.99469 -20.87367 1.000 100.89334 329 ILE T O 1
ATOM 1595 N N . ASP C 3 330 ? -1.91254 23.69513 -21.18732 1.000 104.21735 330 ASP T N 1
ATOM 1596 C CA . ASP C 3 330 ? -1.53857 24.51963 -20.04287 1.000 106.17148 330 ASP T CA 1
ATOM 1597 C C . ASP C 3 330 ? -2.09626 25.93510 -20.14924 1.000 106.13415 330 ASP T C 1
ATOM 1598 O O . ASP C 3 330 ? -2.42531 26.55063 -19.12779 1.000 111.73315 330 ASP T O 1
ATOM 1603 N N . MET C 3 331 ? -2.21991 26.46305 -21.36377 1.000 99.75272 331 MET T N 1
ATOM 1604 C CA . MET C 3 331 ? -2.72318 27.81331 -21.55840 1.000 94.51156 331 MET T CA 1
ATOM 1605 C C . MET C 3 331 ? -4.22276 27.92312 -21.34942 1.000 100.37436 331 MET T C 1
ATOM 1606 O O . MET C 3 331 ? -4.74867 29.04045 -21.36839 1.000 104.71266 331 MET T O 1
ATOM 1611 N N . GLY C 3 332 ? -4.91965 26.80933 -21.13486 1.000 99.33204 332 GLY T N 1
ATOM 1612 C CA . GLY C 3 332 ? -6.36303 26.86099 -21.01640 1.000 102.86783 332 GLY T CA 1
ATOM 1613 C C . GLY C 3 332 ? -7.08995 26.96192 -22.33548 1.000 102.51145 332 GLY T C 1
ATOM 1614 O O . GLY C 3 332 ? -8.26246 27.35178 -22.36112 1.000 102.72759 332 GLY T O 1
ATOM 1615 N N . ILE C 3 333 ? -6.42046 26.62342 -23.43799 1.000 100.17161 333 ILE T N 1
ATOM 1616 C CA . ILE C 3 333 ? -7.04956 26.64172 -24.75374 1.000 97.89864 333 ILE T CA 1
ATOM 1617 C C . ILE C 3 333 ? -7.86984 25.37802 -24.99116 1.000 97.32660 333 ILE T C 1
ATOM 1618 O O . ILE C 3 333 ? -8.95283 25.42390 -25.58570 1.000 93.86574 333 ILE T O 1
ATOM 1623 N N . ILE C 3 334 ? -7.35659 24.23231 -24.55279 1.000 98.88250 334 ILE T N 1
ATOM 1624 C CA . ILE C 3 334 ? -7.92694 22.92953 -24.85183 1.000 93.53125 334 ILE T CA 1
ATOM 1625 C C . ILE C 3 334 ? -7.74610 22.04276 -23.62811 1.000 94.41000 334 ILE T C 1
ATOM 1626 O O . ILE C 3 334 ? -7.10057 22.41606 -22.64740 1.000 101.32066 334 ILE T O 1
ATOM 1631 N N . ASN C 3 335 ? -8.32024 20.84863 -23.69642 1.000 92.44099 335 ASN T N 1
ATOM 1632 C CA . ASN C 3 335 ? -8.20562 19.89550 -22.60569 1.000 97.19827 335 ASN T CA 1
ATOM 1633 C C . ASN C 3 335 ? -7.36876 18.68095 -22.96936 1.000 96.43611 335 ASN T C 1
ATOM 1634 O O . ASN C 3 335 ? -6.75420 18.07608 -22.08004 1.000 101.87575 335 ASN T O 1
ATOM 1639 N N . ASN C 3 336 ? -7.29991 18.35471 -24.25575 1.000 90.31949 336 ASN T N 1
ATOM 1640 C CA . ASN C 3 336 ? -6.68828 17.14702 -24.79312 1.000 83.61134 336 ASN T CA 1
ATOM 1641 C C . ASN C 3 336 ? -6.36602 17.41973 -26.25366 1.000 78.64781 336 ASN T C 1
ATOM 1642 O O . ASN C 3 336 ? -6.47249 18.55954 -26.72477 1.000 77.79184 336 ASN T O 1
ATOM 1647 N N . VAL C 3 337 ? -5.97907 16.37459 -26.97865 1.000 69.79915 337 VAL T N 1
ATOM 1648 C CA . VAL C 3 337 ? -5.63368 16.56348 -28.38329 1.000 70.92529 337 VAL T CA 1
ATOM 1649 C C . VAL C 3 337 ? -6.86983 16.42090 -29.28203 1.000 74.02464 337 VAL T C 1
ATOM 1650 O O . VAL C 3 337 ? -6.90162 16.94909 -30.39979 1.000 68.40494 337 VAL T O 1
ATOM 1654 N N . ASP C 3 338 ? -7.90188 15.71279 -28.82373 1.000 70.11634 338 ASP T N 1
ATOM 1655 C CA . ASP C 3 338 ? -9.15923 15.70933 -29.55486 1.000 59.14009 338 ASP T CA 1
ATOM 1656 C C . ASP C 3 338 ? -9.67980 17.12068 -29.75774 1.000 62.97822 338 ASP T C 1
ATOM 1657 O O . ASP C 3 338 ? -10.19903 17.44033 -30.82548 1.000 68.06637 338 ASP T O 1
ATOM 1662 N N . ASP C 3 339 ? -9.54638 17.98536 -28.75113 1.000 72.32030 339 ASP T N 1
ATOM 1663 C CA . ASP C 3 339 ? -9.95207 19.38101 -28.92197 1.000 72.45998 339 ASP T CA 1
ATOM 1664 C C . ASP C 3 339 ? -9.10721 20.07876 -29.97731 1.000 67.40369 339 ASP T C 1
ATOM 1665 O O . ASP C 3 339 ? -9.60671 20.94607 -30.70458 1.000 67.52329 339 ASP T O 1
ATOM 1670 N N . MET C 3 340 ? -7.83214 19.71677 -30.08346 1.000 65.62486 340 MET T N 1
ATOM 1671 C CA . MET C 3 340 ? -6.98630 20.37061 -31.07245 1.000 63.44260 340 MET T CA 1
ATOM 1672 C C . MET C 3 340 ? -7.44008 20.02808 -32.47862 1.000 56.46719 340 MET T C 1
ATOM 1673 O O . MET C 3 340 ? -7.32621 20.84730 -33.39525 1.000 54.03867 340 MET T O 1
ATOM 1678 N N . PHE C 3 341 ? -7.95278 18.81933 -32.66955 1.000 57.91646 341 PHE T N 1
ATOM 1679 C CA . PHE C 3 341 ? -8.41660 18.43793 -33.99369 1.000 58.93277 341 PHE T CA 1
ATOM 1680 C C . PHE C 3 341 ? -9.70648 19.16840 -34.34625 1.000 58.29117 341 PHE T C 1
ATOM 1681 O O . PHE C 3 341 ? -9.84694 19.71093 -35.44908 1.000 58.03638 341 PHE T O 1
ATOM 1689 N N . GLU C 3 342 ? -10.65179 19.20893 -33.41112 1.000 56.69035 342 GLU T N 1
ATOM 1690 C CA . GLU C 3 342 ? -11.78099 20.11470 -33.53610 1.000 55.41871 342 GLU T CA 1
ATOM 1691 C C . GLU C 3 342 ? -11.36339 21.54693 -33.84676 1.000 57.34898 342 GLU T C 1
ATOM 1692 O O . GLU C 3 342 ? -12.16743 22.30117 -34.40395 1.000 69.69849 342 GLU T O 1
ATOM 1698 N N . LEU C 3 343 ? -10.14328 21.95351 -33.49704 1.000 50.41636 343 LEU T N 1
ATOM 1699 C CA . LEU C 3 343 ? -9.67459 23.26767 -33.92391 1.000 52.24516 343 LEU T CA 1
ATOM 1700 C C . LEU C 3 343 ? -9.12429 23.22303 -35.33588 1.000 53.18031 343 LEU T C 1
ATOM 1701 O O . LEU C 3 343 ? -9.29685 24.17569 -36.10702 1.000 54.07161 343 LEU T O 1
ATOM 1706 N N . ALA C 3 344 ? -8.39943 22.15160 -35.65745 1.000 49.70433 344 ALA T N 1
ATOM 1707 C CA . ALA C 3 344 ? -7.92653 21.96318 -37.01729 1.000 48.38712 344 ALA T CA 1
ATOM 1708 C C . ALA C 3 344 ? -9.09223 21.98913 -37.98282 1.000 52.23520 344 ALA T C 1
ATOM 1709 O O . ALA C 3 344 ? -9.05499 22.68129 -39.00486 1.000 53.01505 344 ALA T O 1
ATOM 1711 N N . HIS C 3 345 ? -10.15833 21.27026 -37.63628 1.000 57.96810 345 HIS T N 1
ATOM 1712 C CA . HIS C 3 345 ? -11.32866 21.17130 -38.49223 1.000 55.92315 345 HIS T CA 1
ATOM 1713 C C . HIS C 3 345 ? -11.94939 22.52627 -38.76357 1.000 55.57255 345 HIS T C 1
ATOM 1714 O O . HIS C 3 345 ? -12.55300 22.73072 -39.82138 1.000 60.11173 345 HIS T O 1
ATOM 1721 N N . GLU C 3 346 ? -11.83143 23.45779 -37.83162 1.000 52.44911 346 GLU T N 1
ATOM 1722 C CA . GLU C 3 346 ? -12.50117 24.72883 -38.01480 1.000 59.45494 346 GLU T CA 1
ATOM 1723 C C . GLU C 3 346 ? -11.59381 25.83253 -38.51553 1.000 56.63680 346 GLU T C 1
ATOM 1724 O O . GLU C 3 346 ? -12.09738 26.90321 -38.87647 1.000 60.11363 346 GLU T O 1
ATOM 1730 N N . LEU C 3 347 ? -10.28636 25.59984 -38.56911 1.000 55.74247 347 LEU T N 1
ATOM 1731 C CA . LEU C 3 347 ? -9.35180 26.62256 -39.00779 1.000 56.37001 347 LEU T CA 1
ATOM 1732 C C . LEU C 3 347 ? -8.53058 26.21372 -40.21412 1.000 60.11449 347 LEU T C 1
ATOM 1733 O O . LEU C 3 347 ? -8.01917 27.09307 -40.90613 1.000 67.00836 347 LEU T O 1
ATOM 1738 N N . LEU C 3 348 ? -8.39198 24.94178 -40.48739 1.000 59.92373 348 LEU T N 1
ATOM 1739 C CA . LEU C 3 348 ? -7.59952 24.51656 -41.62851 1.000 55.39934 348 LEU T CA 1
ATOM 1740 C C . LEU C 3 348 ? -8.48954 24.08836 -42.78609 1.000 58.43245 348 LEU T C 1
ATOM 1741 O O . LEU C 3 348 ? -9.60518 23.60231 -42.57416 1.000 53.45838 348 LEU T O 1
ATOM 1746 N N . PRO C 3 349 ? -8.01248 24.25846 -44.01968 1.000 61.47257 349 PRO T N 1
ATOM 1747 C CA . PRO C 3 349 ? -8.71910 23.68861 -45.17196 1.000 55.01981 349 PRO T CA 1
ATOM 1748 C C . PRO C 3 349 ? -8.63630 22.16351 -45.17194 1.000 53.67327 349 PRO T C 1
ATOM 1749 O O . PRO C 3 349 ? -7.81886 21.54591 -44.47985 1.000 50.30647 349 PRO T O 1
ATOM 1753 N N . LEU C 3 350 ? -9.50346 21.55997 -45.98332 1.000 47.24810 350 LEU T N 1
ATOM 1754 C CA . LEU C 3 350 ? -9.72533 20.12439 -45.92133 1.000 47.82649 350 LEU T CA 1
ATOM 1755 C C . LEU C 3 350 ? -8.42831 19.33579 -45.83089 1.000 49.77654 350 LEU T C 1
ATOM 1756 O O . LEU C 3 350 ? -8.19878 18.59913 -44.86817 1.000 53.96465 350 LEU T O 1
ATOM 1761 N N . GLU C 3 351 ? -7.56408 19.49842 -46.82966 1.000 49.40180 351 GLU T N 1
ATOM 1762 C CA . GLU C 3 351 ? -6.43949 18.58930 -47.01018 1.000 48.17696 351 GLU T CA 1
ATOM 1763 C C . GLU C 3 351 ? -5.42099 18.72014 -45.88937 1.000 55.26169 351 GLU T C 1
ATOM 1764 O O . GLU C 3 351 ? -4.78457 17.72614 -45.50866 1.000 58.38990 351 GLU T O 1
ATOM 1770 N N . LEU C 3 352 ? -5.25859 19.91849 -45.33229 1.000 52.43969 352 LEU T N 1
ATOM 1771 C CA . LEU C 3 352 ? -4.43007 20.01607 -44.14488 1.000 47.39404 352 LEU T CA 1
ATOM 1772 C C . LEU C 3 352 ? -5.06595 19.30061 -42.97226 1.000 46.89174 352 LEU T C 1
ATOM 1773 O O . LEU C 3 352 ? -4.35311 18.83592 -42.08163 1.000 53.28027 352 LEU T O 1
ATOM 1778 N N . GLN C 3 353 ? -6.39432 19.19799 -42.94547 1.000 47.62759 353 GLN T N 1
ATOM 1779 C CA . GLN C 3 353 ? -7.03464 18.48048 -41.85162 1.000 46.07823 353 GLN T CA 1
ATOM 1780 C C . GLN C 3 353 ? -6.61588 17.02464 -41.86066 1.000 50.84041 353 GLN T C 1
ATOM 1781 O O . GLN C 3 353 ? -6.18601 16.48772 -40.83321 1.000 54.80664 353 GLN T O 1
ATOM 1787 N N . SER C 3 354 ? -6.69841 16.37547 -43.02356 1.000 45.98042 354 SER T N 1
ATOM 1788 C CA . SER C 3 354 ? -6.22416 15.00051 -43.11033 1.000 50.25955 354 SER T CA 1
ATOM 1789 C C . SER C 3 354 ? -4.75612 14.89615 -42.69764 1.000 54.72726 354 SER T C 1
ATOM 1790 O O . SER C 3 354 ? -4.37254 13.92963 -42.03564 1.000 58.88383 354 SER T O 1
ATOM 1793 N N . ARG C 3 355 ? -3.92605 15.89015 -43.02840 1.000 54.72062 355 ARG T N 1
ATOM 1794 C CA . ARG C 3 355 ? -2.53593 15.84597 -42.57592 1.000 51.17260 355 ARG T CA 1
ATOM 1795 C C . ARG C 3 355 ? -2.45480 15.85332 -41.05768 1.000 57.72613 355 ARG T C 1
ATOM 1796 O O . ARG C 3 355 ? -2.10291 14.84261 -40.43733 1.000 57.91003 355 ARG T O 1
ATOM 1804 N N . ILE C 3 356 ? -2.78594 16.99731 -40.44518 1.000 59.00865 356 ILE T N 1
ATOM 1805 C CA . ILE C 3 356 ? -2.75620 17.16778 -38.99558 1.000 50.26232 356 ILE T CA 1
ATOM 1806 C C . ILE C 3 356 ? -3.32525 15.96183 -38.26815 1.000 54.31234 356 ILE T C 1
ATOM 1807 O O . ILE C 3 356 ? -2.83281 15.58542 -37.19956 1.000 56.53882 356 ILE T O 1
ATOM 1812 N N . GLU C 3 357 ? -4.36282 15.33256 -38.82344 1.000 55.90351 357 GLU T N 1
ATOM 1813 C CA . GLU C 3 357 ? -4.93692 14.16457 -38.16545 1.000 54.97086 357 GLU T CA 1
ATOM 1814 C C . GLU C 3 357 ? -3.86009 13.12032 -37.88757 1.000 58.58159 357 GLU T C 1
ATOM 1815 O O . GLU C 3 357 ? -3.72747 12.63936 -36.75426 1.000 60.62233 357 GLU T O 1
ATOM 1821 N N . SER C 3 358 ? -3.03932 12.80268 -38.89935 1.000 56.81556 358 SER T N 1
ATOM 1822 C CA . SER C 3 358 ? -1.94796 11.83878 -38.71487 1.000 60.97244 358 SER T CA 1
ATOM 1823 C C . SER C 3 358 ? -0.83936 12.36477 -37.79182 1.000 65.29504 358 SER T C 1
ATOM 1824 O O . SER C 3 358 ? -0.19686 11.57970 -37.07560 1.000 65.84145 358 SER T O 1
ATOM 1827 N N . TYR C 3 359 ? -0.59331 13.67982 -37.78565 1.000 63.44440 359 TYR T N 1
ATOM 1828 C CA . TYR C 3 359 ? 0.37082 14.23797 -36.84651 1.000 58.82436 359 TYR T CA 1
ATOM 1829 C C . TYR C 3 359 ? -0.03653 14.01595 -35.39513 1.000 61.99130 359 TYR T C 1
ATOM 1830 O O . TYR C 3 359 ? 0.81443 14.11522 -34.50629 1.000 71.64175 359 TYR T O 1
ATOM 1839 N N . LEU C 3 360 ? -1.29981 13.70144 -35.13010 1.000 56.20422 360 LEU T N 1
ATOM 1840 C CA . LEU C 3 360 ? -1.75849 13.51762 -33.75247 1.000 55.46600 360 LEU T CA 1
ATOM 1841 C C . LEU C 3 360 ? -2.14439 12.06159 -33.43054 1.000 54.18037 360 LEU T C 1
ATOM 1842 O O . LEU C 3 360 ? -3.15859 11.52572 -33.90786 1.000 51.92280 360 LEU T O 1
ATOM 1847 N N . MET D 4 1 ? -6.80577 36.96961 -45.93926 1.000 61.18480 1 MET W N 1
ATOM 1848 C CA . MET D 4 1 ? -5.73135 36.07960 -45.49589 1.000 74.88629 1 MET W CA 1
ATOM 1849 C C . MET D 4 1 ? -6.26004 34.80889 -44.84424 1.000 75.31479 1 MET W C 1
ATOM 1850 O O . MET D 4 1 ? -7.16005 34.87295 -44.01263 1.000 72.57040 1 MET W O 1
ATOM 1855 N N . ASP D 4 2 ? -5.68842 33.65901 -45.20259 1.000 73.40731 2 ASP W N 1
ATOM 1856 C CA . ASP D 4 2 ? -6.14028 32.37703 -44.68566 1.000 68.40091 2 ASP W CA 1
ATOM 1857 C C . ASP D 4 2 ? -5.21960 31.90675 -43.55540 1.000 69.77629 2 ASP W C 1
ATOM 1858 O O . ASP D 4 2 ? -4.29589 32.60827 -43.15072 1.000 74.34568 2 ASP W O 1
ATOM 1863 N N . THR D 4 3 ? -5.46945 30.69295 -43.04631 1.000 68.42561 3 THR W N 1
ATOM 1864 C CA . THR D 4 3 ? -4.76815 30.22741 -41.84743 1.000 67.95829 3 THR W CA 1
ATOM 1865 C C . THR D 4 3 ? -3.32615 29.84486 -42.14440 1.000 68.80315 3 THR W C 1
ATOM 1866 O O . THR D 4 3 ? -2.43059 30.14585 -41.35034 1.000 74.69317 3 THR W O 1
ATOM 1870 N N . GLU D 4 4 ? -3.06710 29.17850 -43.26856 1.000 73.87141 4 GLU W N 1
ATOM 1871 C CA . GLU D 4 4 ? -1.67290 28.93645 -43.62919 1.000 76.77258 4 GLU W CA 1
ATOM 1872 C C . GLU D 4 4 ? -0.92797 30.25272 -43.81442 1.000 76.78512 4 GLU W C 1
ATOM 1873 O O . GLU D 4 4 ? 0.18223 30.42641 -43.29790 1.000 75.47833 4 GLU W O 1
ATOM 1879 N N . ALA D 4 5 ? -1.53860 31.19921 -44.53225 1.000 72.92490 5 ALA W N 1
ATOM 1880 C CA . ALA D 4 5 ? -0.98365 32.54509 -44.63316 1.000 77.02113 5 ALA W CA 1
ATOM 1881 C C . ALA D 4 5 ? -0.62647 33.11306 -43.26096 1.000 77.63679 5 ALA W C 1
ATOM 1882 O O . ALA D 4 5 ? 0.44538 33.70651 -43.08137 1.000 79.89303 5 ALA W O 1
ATOM 1884 N N . LEU D 4 6 ? -1.51879 32.93453 -42.28174 1.000 76.99692 6 LEU W N 1
ATOM 1885 C CA . LEU D 4 6 ? -1.27059 33.40268 -40.92501 1.000 74.67042 6 LEU W CA 1
ATOM 1886 C C . LEU D 4 6 ? -0.14268 32.62825 -40.26823 1.000 76.79166 6 LEU W C 1
ATOM 1887 O O . LEU D 4 6 ? 0.54534 33.15882 -39.39164 1.000 81.17080 6 LEU W O 1
ATOM 1892 N N . ALA D 4 7 ? 0.06336 31.37808 -40.67123 1.000 77.05848 7 ALA W N 1
ATOM 1893 C CA . ALA D 4 7 ? 1.14629 30.59604 -40.09127 1.000 82.00454 7 ALA W CA 1
ATOM 1894 C C . ALA D 4 7 ? 2.49909 31.22292 -40.41346 1.000 83.86106 7 ALA W C 1
ATOM 1895 O O . ALA D 4 7 ? 3.27083 31.56540 -39.51145 1.000 86.50148 7 ALA W O 1
ATOM 1897 N N . ASN D 4 8 ? 2.79213 31.40783 -41.70273 1.000 84.49356 8 ASN W N 1
ATOM 1898 C CA . ASN D 4 8 ? 4.08387 31.96732 -42.08466 1.000 86.40664 8 ASN W CA 1
ATOM 1899 C C . ASN D 4 8 ? 4.25090 33.39506 -41.58829 1.000 93.00964 8 ASN W C 1
ATOM 1900 O O . ASN D 4 8 ? 5.37256 33.80105 -41.25384 1.000 99.79687 8 ASN W O 1
ATOM 1905 N N . TYR D 4 9 ? 3.16597 34.17696 -41.54986 1.000 87.83753 9 TYR W N 1
ATOM 1906 C CA . TYR D 4 9 ? 3.24379 35.48454 -40.90779 1.000 92.50204 9 TYR W CA 1
ATOM 1907 C C . TYR D 4 9 ? 3.84679 35.36104 -39.51475 1.000 95.08465 9 TYR W C 1
ATOM 1908 O O . TYR D 4 9 ? 4.83215 36.03115 -39.18894 1.000 104.23765 9 TYR W O 1
ATOM 1917 N N . LEU D 4 10 ? 3.27136 34.49802 -38.68025 1.000 90.95501 10 LEU W N 1
ATOM 1918 C CA . LEU D 4 10 ? 3.74863 34.38305 -37.30898 1.000 96.49390 10 LEU W CA 1
ATOM 1919 C C . LEU D 4 10 ? 5.22799 34.00635 -37.27255 1.000 101.11249 10 LEU W C 1
ATOM 1920 O O . LEU D 4 10 ? 6.03174 34.66932 -36.60351 1.000 108.04853 10 LEU W O 1
ATOM 1925 N N . LEU D 4 11 ? 5.62004 32.96494 -38.01047 1.000 98.66372 11 LEU W N 1
ATOM 1926 C CA . LEU D 4 11 ? 6.97964 32.46186 -37.83630 1.000 101.22343 11 LEU W CA 1
ATOM 1927 C C . LEU D 4 11 ? 8.01839 33.39226 -38.43951 1.000 108.47595 11 LEU W C 1
ATOM 1928 O O . LEU D 4 11 ? 9.18263 33.34940 -38.02259 1.000 114.25468 11 LEU W O 1
ATOM 1933 N N . ARG D 4 12 ? 7.62106 34.25390 -39.37808 1.000 106.14970 12 ARG W N 1
ATOM 1934 C CA . ARG D 4 12 ? 8.60389 35.13557 -39.98996 1.000 109.53846 12 ARG W CA 1
ATOM 1935 C C . ARG D 4 12 ? 9.05356 36.21712 -38.99878 1.000 116.46751 12 ARG W C 1
ATOM 1936 O O . ARG D 4 12 ? 10.23885 36.57542 -38.95475 1.000 127.15744 12 ARG W O 1
ATOM 1944 N N . GLN D 4 13 ? 8.13197 36.72956 -38.16071 1.000 111.10025 13 GLN W N 1
ATOM 1945 C CA . GLN D 4 13 ? 8.50365 37.68528 -37.11784 1.000 117.56285 13 GLN W CA 1
ATOM 1946 C C . GLN D 4 13 ? 9.29611 37.05288 -35.96970 1.000 118.33392 13 GLN W C 1
ATOM 1947 O O . GLN D 4 13 ? 9.87540 37.79500 -35.17488 1.000 123.25757 13 GLN W O 1
ATOM 1953 N N . LEU D 4 14 ? 9.37680 35.71895 -35.88289 1.000 114.20388 14 LEU W N 1
ATOM 1954 C CA . LEU D 4 14 ? 10.17251 35.03411 -34.86167 1.000 118.45618 14 LEU W CA 1
ATOM 1955 C C . LEU D 4 14 ? 11.37701 34.30852 -35.44986 1.000 121.14975 14 LEU W C 1
ATOM 1956 O O . LEU D 4 14 ? 12.52440 34.64686 -35.13694 1.000 124.84399 14 LEU W O 1
ATOM 1961 N N . SER D 4 15 ? 11.13830 33.30424 -36.29074 1.000 123.65196 15 SER W N 1
ATOM 1962 C CA . SER D 4 15 ? 12.19507 32.44167 -36.82544 1.000 123.91471 15 SER W CA 1
ATOM 1963 C C . SER D 4 15 ? 12.38666 32.66174 -38.32862 1.000 124.19014 15 SER W C 1
ATOM 1964 O O . SER D 4 15 ? 12.06100 31.79594 -39.14967 1.000 116.40738 15 SER W O 1
ATOM 1967 N N . SER D 4 36 ? 11.52034 18.29329 -41.19238 1.000 90.49140 36 SER W N 1
ATOM 1968 C CA . SER D 4 36 ? 10.99426 19.45841 -41.89960 1.000 93.73629 36 SER W CA 1
ATOM 1969 C C . SER D 4 36 ? 9.48003 19.35077 -42.02223 1.000 97.31420 36 SER W C 1
ATOM 1970 O O . SER D 4 36 ? 8.75997 20.34073 -41.88288 1.000 94.89316 36 SER W O 1
ATOM 1973 N N . SER D 4 37 ? 8.99976 18.13648 -42.29642 1.000 99.68756 37 SER W N 1
ATOM 1974 C CA . SER D 4 37 ? 7.56055 17.90535 -42.32409 1.000 94.31683 37 SER W CA 1
ATOM 1975 C C . SER D 4 37 ? 6.96241 18.07836 -40.93515 1.000 93.21929 37 SER W C 1
ATOM 1976 O O . SER D 4 37 ? 6.01059 18.84541 -40.74424 1.000 90.00064 37 SER W O 1
ATOM 1979 N N . GLN D 4 38 ? 7.52841 17.39467 -39.94285 1.000 93.64283 38 GLN W N 1
ATOM 1980 C CA . GLN D 4 38 ? 6.99241 17.52379 -38.59867 1.000 96.63622 38 GLN W CA 1
ATOM 1981 C C . GLN D 4 38 ? 7.07713 18.95734 -38.09366 1.000 90.17888 38 GLN W C 1
ATOM 1982 O O . GLN D 4 38 ? 6.29666 19.34442 -37.21874 1.000 91.84464 38 GLN W O 1
ATOM 1988 N N . GLU D 4 39 ? 7.97412 19.76331 -38.65051 1.000 87.69986 39 GLU W N 1
ATOM 1989 C CA . GLU D 4 39 ? 8.07884 21.15540 -38.24480 1.000 94.10806 39 GLU W CA 1
ATOM 1990 C C . GLU D 4 39 ? 7.14017 22.06466 -39.02969 1.000 90.17536 39 GLU W C 1
ATOM 1991 O O . GLU D 4 39 ? 6.76343 23.12807 -38.52230 1.000 88.80597 39 GLU W O 1
ATOM 1997 N N . TYR D 4 40 ? 6.75510 21.66633 -40.24736 1.000 88.82717 40 TYR W N 1
ATOM 1998 C CA . TYR D 4 40 ? 5.67117 22.33777 -40.96323 1.000 80.37638 40 TYR W CA 1
ATOM 1999 C C . TYR D 4 40 ? 4.36956 22.25364 -40.17436 1.000 80.20969 40 TYR W C 1
ATOM 2000 O O . TYR D 4 40 ? 3.71425 23.27199 -39.91670 1.000 75.43460 40 TYR W O 1
ATOM 2009 N N . ASN D 4 41 ? 4.00445 21.03622 -39.75234 1.000 79.47292 41 ASN W N 1
ATOM 2010 C CA . ASN D 4 41 ? 2.74148 20.81040 -39.06043 1.000 71.18970 41 ASN W CA 1
ATOM 2011 C C . ASN D 4 41 ? 2.64947 21.63366 -37.79124 1.000 73.22375 41 ASN W C 1
ATOM 2012 O O . ASN D 4 41 ? 1.58274 22.16139 -37.46288 1.000 78.50960 41 ASN W O 1
ATOM 2017 N N . LYS D 4 42 ? 3.74726 21.75648 -37.05666 1.000 72.83405 42 LYS W N 1
ATOM 2018 C CA . LYS D 4 42 ? 3.66663 22.55935 -35.85008 1.000 71.92228 42 LYS W CA 1
ATOM 2019 C C . LYS D 4 42 ? 3.44254 24.01954 -36.18112 1.000 67.59645 42 LYS W C 1
ATOM 2020 O O . LYS D 4 42 ? 2.72000 24.71217 -35.45750 1.000 68.57745 42 LYS W O 1
ATOM 2026 N N . LYS D 4 43 ? 4.01698 24.49232 -37.28277 1.000 66.08336 43 LYS W N 1
ATOM 2027 C CA . LYS D 4 43 ? 3.72931 25.85049 -37.72104 1.000 71.21165 43 LYS W CA 1
ATOM 2028 C C . LYS D 4 43 ? 2.23226 26.05686 -37.88812 1.000 69.99018 43 LYS W C 1
ATOM 2029 O O . LYS D 4 43 ? 1.68609 27.06851 -37.43608 1.000 70.45028 43 LYS W O 1
ATOM 2035 N N . LEU D 4 44 ? 1.54591 25.08611 -38.49462 1.000 68.93068 44 LEU W N 1
ATOM 2036 C CA . LEU D 4 44 ? 0.09393 25.16678 -38.61138 1.000 70.11267 44 LEU W CA 1
ATOM 2037 C C . LEU D 4 44 ? -0.58340 25.11621 -37.24551 1.000 72.47568 44 LEU W C 1
ATOM 2038 O O . LEU D 4 44 ? -1.44549 25.95021 -36.94274 1.000 69.34513 44 LEU W O 1
ATOM 2043 N N . LEU D 4 45 ? -0.22941 24.12403 -36.42047 1.000 69.65602 45 LEU W N 1
ATOM 2044 C CA . LEU D 4 45 ? -0.70757 24.04287 -35.04809 1.000 66.09740 45 LEU W CA 1
ATOM 2045 C C . LEU D 4 45 ? -0.59171 25.40213 -34.38559 1.000 72.22614 45 LEU W C 1
ATOM 2046 O O . LEU D 4 45 ? -1.52047 25.86853 -33.71487 1.000 73.00953 45 LEU W O 1
ATOM 2051 N N . LEU D 4 46 ? 0.54404 26.05720 -34.60914 1.000 69.61795 46 LEU W N 1
ATOM 2052 C CA . LEU D 4 46 ? 0.76927 27.36212 -34.00988 1.000 69.22888 46 LEU W CA 1
ATOM 2053 C C . LEU D 4 46 ? -0.23695 28.38858 -34.51311 1.000 73.35965 46 LEU W C 1
ATOM 2054 O O . LEU D 4 46 ? -0.77679 29.17590 -33.72549 1.000 77.50101 46 LEU W O 1
ATOM 2059 N N . ALA D 4 47 ? -0.50266 28.39319 -35.82051 1.000 71.21217 47 ALA W N 1
ATOM 2060 C CA . ALA D 4 47 ? -1.49535 29.30577 -36.37835 1.000 69.40753 47 ALA W CA 1
ATOM 2061 C C . ALA D 4 47 ? -2.88755 29.06632 -35.79805 1.000 68.58666 47 ALA W C 1
ATOM 2062 O O . ALA D 4 47 ? -3.66795 30.01291 -35.64956 1.000 68.48565 47 ALA W O 1
ATOM 2064 N N . CYS D 4 48 ? -3.22906 27.81660 -35.47370 1.000 67.23482 48 CYS W N 1
ATOM 2065 C CA . CYS D 4 48 ? -4.50682 27.58747 -34.81288 1.000 63.94145 48 CYS W CA 1
ATOM 2066 C C . CYS D 4 48 ? -4.46984 28.08099 -33.38145 1.000 68.32825 48 CYS W C 1
ATOM 2067 O O . CYS D 4 48 ? -5.49680 28.51909 -32.84726 1.000 66.32690 48 CYS W O 1
ATOM 2070 N N . GLY D 4 49 ? -3.30395 27.99354 -32.74030 1.000 75.42811 49 GLY W N 1
ATOM 2071 C CA . GLY D 4 49 ? -3.17129 28.51920 -31.38977 1.000 78.36200 49 GLY W CA 1
ATOM 2072 C C . GLY D 4 49 ? -3.42653 30.01027 -31.32249 1.000 69.61054 49 GLY W C 1
ATOM 2073 O O . GLY D 4 49 ? -4.11037 30.48971 -30.41705 1.000 64.40886 49 GLY W O 1
ATOM 2074 N N . PHE D 4 50 ? -2.90436 30.76084 -32.29374 1.000 64.47252 50 PHE W N 1
ATOM 2075 C CA . PHE D 4 50 ? -3.16550 32.18856 -32.30500 1.000 64.80635 50 PHE W CA 1
ATOM 2076 C C . PHE D 4 50 ? -4.65955 32.46429 -32.37991 1.000 66.95002 50 PHE W C 1
ATOM 2077 O O . PHE D 4 50 ? -5.21101 33.19744 -31.55018 1.000 72.41308 50 PHE W O 1
ATOM 2085 N N . GLN D 4 51 ? -5.34428 31.86056 -33.34866 1.000 67.51584 51 GLN W N 1
ATOM 2086 C CA . GLN D 4 51 ? -6.77465 32.12528 -33.46997 1.000 70.35449 51 GLN W CA 1
ATOM 2087 C C . GLN D 4 51 ? -7.56701 31.57335 -32.30211 1.000 65.90637 51 GLN W C 1
ATOM 2088 O O . GLN D 4 51 ? -8.66195 32.07248 -32.02527 1.000 61.35034 51 GLN W O 1
ATOM 2094 N N . ALA D 4 52 ? -7.03743 30.56190 -31.61648 1.000 68.32311 52 ALA W N 1
ATOM 2095 C CA . ALA D 4 52 ? -7.73527 30.00025 -30.46536 1.000 71.71214 52 ALA W CA 1
ATOM 2096 C C . ALA D 4 52 ? -7.69674 30.95527 -29.27430 1.000 71.70463 52 ALA W C 1
ATOM 2097 O O . ALA D 4 52 ? -8.74152 31.26405 -28.67905 1.000 68.78091 52 ALA W O 1
ATOM 2099 N N . ILE D 4 53 ? -6.49582 31.42225 -28.90615 1.000 67.41606 53 ILE W N 1
ATOM 2100 C CA . ILE D 4 53 ? -6.38255 32.50944 -27.93722 1.000 67.13495 53 ILE W CA 1
ATOM 2101 C C . ILE D 4 53 ? -7.28997 33.64544 -28.34721 1.000 68.32612 53 ILE W C 1
ATOM 2102 O O . ILE D 4 53 ? -8.14016 34.10386 -27.57374 1.000 65.21765 53 ILE W O 1
ATOM 2107 N N . LEU D 4 54 ? -7.10373 34.10570 -29.58949 1.000 63.27070 54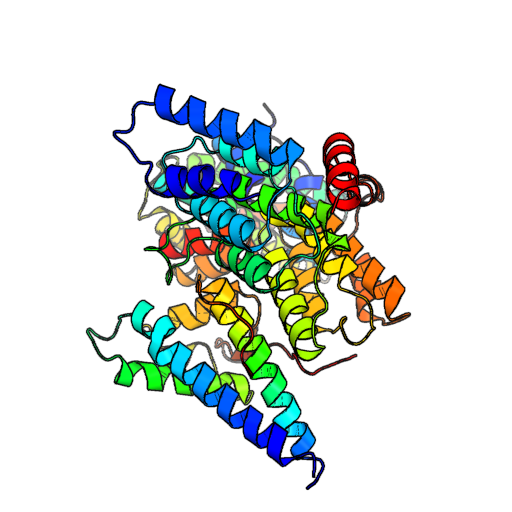 LEU W N 1
ATOM 2108 C CA . LEU D 4 54 ? -7.73854 35.33324 -30.03551 1.000 66.23106 54 LEU W CA 1
ATOM 2109 C C . LEU D 4 54 ? -9.24008 35.25322 -29.87646 1.000 71.29978 54 LEU W C 1
ATOM 2110 O O . LEU D 4 54 ? -9.87796 36.21765 -29.43958 1.000 72.76088 54 LEU W O 1
ATOM 2115 N N . ARG D 4 55 ? -9.82184 34.10486 -30.19235 1.000 69.46416 55 ARG W N 1
ATOM 2116 C CA . ARG D 4 55 ? -11.26071 34.01829 -30.06310 1.000 67.56203 55 ARG W CA 1
ATOM 2117 C C . ARG D 4 55 ? -11.68532 33.76840 -28.62850 1.000 66.90144 55 ARG W C 1
ATOM 2118 O O . ARG D 4 55 ? -12.75556 34.23271 -28.22386 1.000 70.39481 55 ARG W O 1
ATOM 2126 N N . LYS D 4 56 ? -10.87145 33.08135 -27.82744 1.000 72.83884 56 LYS W N 1
ATOM 2127 C CA . LYS D 4 56 ? -11.16438 33.10437 -26.39641 1.000 76.76952 56 LYS W CA 1
ATOM 2128 C C . LYS D 4 56 ? -11.30017 34.54382 -25.90012 1.000 76.21329 56 LYS W C 1
ATOM 2129 O O . LYS D 4 56 ? -12.30478 34.88093 -25.25368 1.000 74.47675 56 LYS W O 1
ATOM 2135 N N . ILE D 4 57 ? -10.35151 35.41224 -26.27400 1.000 73.95226 57 ILE W N 1
ATOM 2136 C CA . ILE D 4 57 ? -10.36918 36.80972 -25.83838 1.000 67.47556 57 ILE W CA 1
ATOM 2137 C C . ILE D 4 57 ? -11.64291 37.53172 -26.28431 1.000 72.12478 57 ILE W C 1
ATOM 2138 O O . ILE D 4 57 ? -12.26590 38.25321 -25.49250 1.000 72.16698 57 ILE W O 1
ATOM 2143 N N . LEU D 4 58 ? -12.04098 37.38018 -27.55491 1.000 72.86602 58 LEU W N 1
ATOM 2144 C CA . LEU D 4 58 ? -13.28085 38.01285 -28.00906 1.000 69.89753 58 LEU W CA 1
ATOM 2145 C C . LEU D 4 58 ? -14.50721 37.42806 -27.33261 1.000 67.57110 58 LEU W C 1
ATOM 2146 O O . LEU D 4 58 ? -15.53960 38.09821 -27.25374 1.000 64.03143 58 LEU W O 1
ATOM 2151 N N . LEU D 4 59 ? -14.43101 36.19274 -26.85632 1.000 71.13011 59 LEU W N 1
ATOM 2152 C CA . LEU D 4 59 ? -15.61143 35.61936 -26.23088 1.000 76.47921 59 LEU W CA 1
ATOM 2153 C C . LEU D 4 59 ? -15.70851 36.05883 -24.77789 1.000 73.88923 59 LEU W C 1
ATOM 2154 O O . LEU D 4 59 ? -16.80487 36.34289 -24.27388 1.000 71.99521 59 LEU W O 1
ATOM 2159 N N . ASP D 4 60 ? -14.56456 36.10366 -24.09890 1.000 75.19641 60 ASP W N 1
ATOM 2160 C CA . ASP D 4 60 ? -14.48200 36.78124 -22.81235 1.000 82.36099 60 ASP W CA 1
ATOM 2161 C C . ASP D 4 60 ? -15.02505 38.20320 -22.92296 1.000 77.04983 60 ASP W C 1
ATOM 2162 O O . ASP D 4 60 ? -15.84384 38.63516 -22.10314 1.000 76.73870 60 ASP W O 1
ATOM 2167 N N . ALA D 4 61 ? -14.60213 38.93333 -23.96154 1.000 72.35177 61 ALA W N 1
ATOM 2168 C CA . ALA D 4 61 ? -15.02464 40.31991 -24.10551 1.000 66.69637 61 ALA W CA 1
ATOM 2169 C C . ALA D 4 61 ? -16.53398 40.42054 -24.24985 1.000 72.43344 61 ALA W C 1
ATOM 2170 O O . ALA D 4 61 ? -17.17127 41.23534 -23.57561 1.000 79.41778 61 ALA W O 1
ATOM 2172 N N . ARG D 4 62 ? -17.12895 39.57758 -25.09798 1.000 74.30893 62 ARG W N 1
ATOM 2173 C CA . ARG D 4 62 ? -18.57219 39.63536 -25.31084 1.000 71.39892 62 ARG W CA 1
ATOM 2174 C C . ARG D 4 62 ? -19.34561 39.43467 -24.02102 1.000 74.31995 62 ARG W C 1
ATOM 2175 O O . ARG D 4 62 ? -20.39960 40.04954 -23.82903 1.000 76.30771 62 ARG W O 1
ATOM 2183 N N . THR D 4 63 ? -18.84823 38.58090 -23.12886 1.000 74.45211 63 THR W N 1
ATOM 2184 C CA . THR D 4 63 ? -19.62439 38.26225 -21.93701 1.000 84.20273 63 THR W CA 1
ATOM 2185 C C . THR D 4 63 ? -19.66144 39.43923 -20.96711 1.000 79.77522 63 THR W C 1
ATOM 2186 O O . THR D 4 63 ? -20.70726 39.72316 -20.37287 1.000 79.20578 63 THR W O 1
ATOM 2190 N N . ARG D 4 64 ? -18.54349 40.14986 -20.80287 1.000 79.59621 64 ARG W N 1
ATOM 2191 C CA . ARG D 4 64 ? -18.56705 41.31528 -19.92893 1.000 80.90655 64 ARG W CA 1
ATOM 2192 C C . ARG D 4 64 ? -19.15569 42.53167 -20.61970 1.000 76.18864 64 ARG W C 1
ATOM 2193 O O . ARG D 4 64 ? -19.54137 43.48278 -19.94126 1.000 84.27430 64 ARG W O 1
ATOM 2201 N N . ALA D 4 65 ? -19.25475 42.51900 -21.94322 1.000 75.91032 65 ALA W N 1
ATOM 2202 C CA . ALA D 4 65 ? -20.08220 43.51445 -22.60654 1.000 74.55587 65 ALA W CA 1
ATOM 2203 C C . ALA D 4 65 ? -21.55149 43.14040 -22.53961 1.000 82.36957 65 ALA W C 1
ATOM 2204 O O . ALA D 4 65 ? -22.41133 44.01947 -22.63194 1.000 89.75869 65 ALA W O 1
ATOM 2206 N N . THR D 4 66 ? -21.86977 41.85836 -22.37087 1.000 83.54563 66 THR W N 1
ATOM 2207 C CA . THR D 4 66 ? -23.25882 41.50710 -22.11163 1.000 89.08071 66 THR W CA 1
ATOM 2208 C C . THR D 4 66 ? -23.59075 41.50684 -20.62596 1.000 88.45901 66 THR W C 1
ATOM 2209 O O . THR D 4 66 ? -24.76760 41.66234 -20.27126 1.000 88.78054 66 THR W O 1
ATOM 2213 N N . ALA D 4 67 ? -22.58312 41.33559 -19.75813 1.000 88.52304 67 ALA W N 1
ATOM 2214 C CA . ALA D 4 67 ? -22.77865 41.54465 -18.32362 1.000 86.84854 67 ALA W CA 1
ATOM 2215 C C . ALA D 4 67 ? -23.36106 42.92687 -18.05020 1.000 89.78960 67 ALA W C 1
ATOM 2216 O O . ALA D 4 67 ? -24.37120 43.06718 -17.34551 1.000 85.66135 67 ALA W O 1
ATOM 2218 N N . GLU D 4 68 ? -22.74727 43.95533 -18.62491 1.000 85.97289 68 GLU W N 1
ATOM 2219 C CA . GLU D 4 68 ? -23.21020 45.32610 -18.50884 1.000 82.08040 68 GLU W CA 1
ATOM 2220 C C . GLU D 4 68 ? -24.43579 45.61611 -19.36598 1.000 88.15054 68 GLU W C 1
ATOM 2221 O O . GLU D 4 68 ? -24.92915 46.74749 -19.34804 1.000 94.89078 68 GLU W O 1
ATOM 2227 N N . GLY D 4 69 ? -24.94618 44.62775 -20.09631 1.000 89.29870 69 GLY W N 1
ATOM 2228 C CA . GLY D 4 69 ? -26.14091 44.80937 -20.89437 1.000 91.28007 69 GLY W CA 1
ATOM 2229 C C . GLY D 4 69 ? -25.93180 45.71473 -22.09164 1.000 99.12147 69 GLY W C 1
ATOM 2230 O O . GLY D 4 69 ? -26.59385 46.74970 -22.21684 1.000 104.20027 69 GLY W O 1
ATOM 2231 N N . LEU D 4 70 ? -25.01867 45.34046 -22.98362 1.000 95.97975 70 LEU W N 1
ATOM 2232 C CA . LEU D 4 70 ? -24.70226 46.14651 -24.15337 1.000 99.80974 70 LEU W CA 1
ATOM 2233 C C . LEU D 4 70 ? -24.88635 45.34682 -25.43874 1.000 104.88165 70 LEU W C 1
ATOM 2234 O O . LEU D 4 70 ? -24.75243 44.11708 -25.46673 1.000 104.43750 70 LEU W O 1
ATOM 2239 N N . ARG D 4 71 ? -25.19130 46.07904 -26.50869 1.000 103.51713 71 ARG W N 1
ATOM 2240 C CA . ARG D 4 71 ? -25.37234 45.50294 -27.83297 1.000 97.60885 71 ARG W CA 1
ATOM 2241 C C . ARG D 4 71 ? -24.08218 44.96990 -28.43755 1.000 95.59580 71 ARG W C 1
ATOM 2242 O O . ARG D 4 71 ? -24.13456 44.10876 -29.32118 1.000 95.38756 71 ARG W O 1
ATOM 2250 N N . GLU D 4 72 ? -22.93338 45.44542 -27.97398 1.000 93.90424 72 GLU W N 1
ATOM 2251 C CA . GLU D 4 72 ? -21.77577 45.54076 -28.84181 1.000 85.38147 72 GLU W CA 1
ATOM 2252 C C . GLU D 4 72 ? -20.51056 45.55280 -28.00652 1.000 77.96107 72 GLU W C 1
ATOM 2253 O O . GLU D 4 72 ? -20.45869 46.18810 -26.95016 1.000 81.83398 72 GLU W O 1
ATOM 2259 N N . VAL D 4 73 ? -19.50298 44.82613 -28.47138 1.000 68.72004 73 VAL W N 1
ATOM 2260 C CA . VAL D 4 73 ? -18.21894 44.82675 -27.78811 1.000 68.64652 73 VAL W CA 1
ATOM 2261 C C . VAL D 4 73 ? -17.54027 46.17038 -28.02906 1.000 75.80236 73 VAL W C 1
ATOM 2262 O O . VAL D 4 73 ? -17.31840 46.57464 -29.17801 1.000 79.24492 73 VAL W O 1
ATOM 2266 N N . TYR D 4 74 ? -17.21184 46.87769 -26.93850 1.000 75.59848 74 TYR W N 1
ATOM 2267 C CA . TYR D 4 74 ? -16.48362 48.13906 -26.97522 1.000 67.73073 74 TYR W CA 1
ATOM 2268 C C . TYR D 4 74 ? -15.02101 47.91417 -26.63475 1.000 65.48637 74 TYR W C 1
ATOM 2269 O O . TYR D 4 74 ? -14.67535 46.94558 -25.95104 1.000 67.66492 74 TYR W O 1
ATOM 2278 N N . PRO D 4 75 ? -14.13151 48.81083 -27.06592 1.000 63.41520 75 PRO W N 1
ATOM 2279 C CA . PRO D 4 75 ? -12.68986 48.49441 -27.00519 1.000 70.06595 75 PRO W CA 1
ATOM 2280 C C . PRO D 4 75 ? -12.18020 48.09802 -25.62659 1.000 71.34230 75 PRO W C 1
ATOM 2281 O O . PRO D 4 75 ? -11.29697 47.23532 -25.53831 1.000 72.44257 75 PRO W O 1
ATOM 2285 N N . TYR D 4 76 ? -12.69003 48.70118 -24.54630 1.000 72.98899 76 TYR W N 1
ATOM 2286 C CA . TYR D 4 76 ? -12.12693 48.40138 -23.23125 1.000 77.14977 76 TYR W CA 1
ATOM 2287 C C . TYR D 4 76 ? -12.33419 46.93973 -22.86948 1.000 78.88221 76 TYR W C 1
ATOM 2288 O O . TYR D 4 76 ? -11.39227 46.27335 -22.41086 1.000 74.74074 76 TYR W O 1
ATOM 2297 N N . HIS D 4 77 ? -13.55184 46.41927 -23.10516 1.000 73.96587 77 HIS W N 1
ATOM 2298 C CA . HIS D 4 77 ? -13.77957 44.97862 -23.06697 1.000 68.94034 77 HIS W CA 1
ATOM 2299 C C . HIS D 4 77 ? -12.63298 44.20011 -23.70595 1.000 73.86078 77 HIS W C 1
ATOM 2300 O O . HIS D 4 77 ? -12.27405 43.11663 -23.23556 1.000 80.61622 77 HIS W O 1
ATOM 2307 N N . ILE D 4 78 ? -12.04582 44.72385 -24.78171 1.000 71.60048 78 ILE W N 1
ATOM 2308 C CA . ILE D 4 78 ? -11.00922 43.95654 -25.46207 1.000 75.23875 78 ILE W CA 1
ATOM 2309 C C . ILE D 4 78 ? -9.72290 43.94343 -24.64738 1.000 80.49527 78 ILE W C 1
ATOM 2310 O O . ILE D 4 78 ? -9.11531 42.88112 -24.45048 1.000 81.54613 78 ILE W O 1
ATOM 2315 N N . GLU D 4 79 ? -9.29109 45.10829 -24.14529 1.000 79.62483 79 GLU W N 1
ATOM 2316 C CA . GLU D 4 79 ? -8.04898 45.12144 -23.37958 1.000 84.83979 79 GLU W CA 1
ATOM 2317 C C . GLU D 4 79 ? -8.23692 44.59064 -21.97024 1.000 84.37667 79 GLU W C 1
ATOM 2318 O O . GLU D 4 79 ? -7.28541 44.07130 -21.36840 1.000 84.40862 79 GLU W O 1
ATOM 2324 N N . ALA D 4 80 ? -9.44435 44.69921 -21.43049 1.000 74.70801 80 ALA W N 1
ATOM 2325 C CA . ALA D 4 80 ? -9.77076 43.90428 -20.26145 1.000 72.69097 80 ALA W CA 1
ATOM 2326 C C . ALA D 4 80 ? -9.48905 42.44128 -20.54511 1.000 78.30053 80 ALA W C 1
ATOM 2327 O O . ALA D 4 80 ? -8.59309 41.84045 -19.94156 1.000 79.16094 80 ALA W O 1
ATOM 2329 N N . ALA D 4 81 ? -10.21360 41.87489 -21.51951 1.000 80.26635 81 ALA W N 1
ATOM 2330 C CA . ALA D 4 81 ? -10.14928 40.44108 -21.78243 1.000 78.54453 81 ALA W CA 1
ATOM 2331 C C . ALA D 4 81 ? -8.74303 40.00470 -22.14742 1.000 80.07254 81 ALA W C 1
ATOM 2332 O O . ALA D 4 81 ? -8.29157 38.93298 -21.72487 1.000 78.49717 81 ALA W O 1
ATOM 2334 N N . THR D 4 82 ? -8.02147 40.82940 -22.91058 1.000 83.45662 82 THR W N 1
ATOM 2335 C CA . THR D 4 82 ? -6.68320 40.42122 -23.32254 1.000 87.10302 82 THR W CA 1
ATOM 2336 C C . THR D 4 82 ? -5.74808 40.31837 -22.12553 1.000 85.64583 82 THR W C 1
ATOM 2337 O O . THR D 4 82 ? -4.91294 39.40846 -22.05855 1.000 81.59106 82 THR W O 1
ATOM 2341 N N . GLN D 4 83 ? -5.86040 41.24419 -21.17220 1.000 87.44113 83 GLN W N 1
ATOM 2342 C CA . GLN D 4 83 ? -5.03250 41.10063 -19.98998 1.000 95.33259 83 GLN W CA 1
ATOM 2343 C C . GLN D 4 83 ? -5.66231 40.10372 -19.02757 1.000 94.31957 83 GLN W C 1
ATOM 2344 O O . GLN D 4 83 ? -4.94030 39.32154 -18.39431 1.000 91.08788 83 GLN W O 1
ATOM 2350 N N . ALA D 4 84 ? -6.99966 40.05648 -18.96435 1.000 86.47488 84 ALA W N 1
ATOM 2351 C CA . ALA D 4 84 ? -7.64309 38.95027 -18.26476 1.000 88.06386 84 ALA W CA 1
ATOM 2352 C C . ALA D 4 84 ? -7.10413 37.61180 -18.75438 1.000 92.69328 84 ALA W C 1
ATOM 2353 O O . ALA D 4 84 ? -7.08611 36.63448 -17.99594 1.000 98.78094 84 ALA W O 1
ATOM 2355 N N . PHE D 4 85 ? -6.63391 37.55554 -20.00654 1.000 91.03898 85 PHE W N 1
ATOM 2356 C CA . PHE D 4 85 ? -5.97633 36.35221 -20.50477 1.000 91.87613 85 PHE W CA 1
ATOM 2357 C C . PHE D 4 85 ? -4.54666 36.23450 -19.97386 1.000 94.72159 85 PHE W C 1
ATOM 2358 O O . PHE D 4 85 ? -4.23823 35.31135 -19.21529 1.000 100.37467 85 PHE W O 1
ATOM 2366 N N . LEU D 4 86 ? -3.66126 37.16925 -20.34642 1.000 92.74301 86 LEU W N 1
ATOM 2367 C CA . LEU D 4 86 ? -2.23277 36.98237 -20.07740 1.000 93.47371 86 LEU W CA 1
ATOM 2368 C C . LEU D 4 86 ? -1.91621 36.87908 -18.58823 1.000 104.50679 86 LEU W C 1
ATOM 2369 O O . LEU D 4 86 ? -0.89192 36.29568 -18.20930 1.000 103.03845 86 LEU W O 1
ATOM 2374 N N . ASP D 4 87 ? -2.77171 37.43318 -17.72891 1.000 105.17760 87 ASP W N 1
ATOM 2375 C CA . ASP D 4 87 ? -2.60647 37.23448 -16.29224 1.000 102.63468 87 ASP W CA 1
ATOM 2376 C C . ASP D 4 87 ? -2.85244 35.77635 -15.91424 1.000 105.79605 87 ASP W C 1
ATOM 2377 O O . ASP D 4 87 ? -1.92617 35.06362 -15.51367 1.000 107.95910 87 ASP W O 1
ATOM 2382 N N . SER D 4 88 ? -4.10134 35.31099 -16.05599 1.000 108.19131 88 SER W N 1
ATOM 2383 C CA . SER D 4 88 ? -4.46899 33.97036 -15.59790 1.000 109.53937 88 SER W CA 1
ATOM 2384 C C . SER D 4 88 ? -3.70387 32.89371 -16.35520 1.000 105.11380 88 SER W C 1
ATOM 2385 O O . SER D 4 88 ? -3.30407 31.87527 -15.77752 1.000 105.40749 88 SER W O 1
ATOM 2388 N N . GLN D 4 89 ? -3.50481 33.10084 -17.65100 1.000 111.65155 89 GLN W N 1
ATOM 2389 C CA . GLN D 4 89 ? -2.97539 32.08184 -18.55359 1.000 114.61001 89 GLN W CA 1
ATOM 2390 C C . GLN D 4 89 ? -1.77836 32.61827 -19.34129 1.000 102.85619 89 GLN W C 1
ATOM 2391 O O . GLN D 4 89 ? -1.19208 31.91065 -20.16347 1.000 98.51456 89 GLN W O 1
ATOM 2397 N N . SER E 5 2 ? -3.80848 7.02579 -83.33218 1.000 75.25757 2 SER I N 1
ATOM 2398 C CA . SER E 5 2 ? -3.42319 5.92963 -84.21390 1.000 78.86423 2 SER I CA 1
ATOM 2399 C C . SER E 5 2 ? -2.63288 4.89953 -83.41234 1.000 71.56043 2 SER I C 1
ATOM 2400 O O . SER E 5 2 ? -2.29895 5.14332 -82.25979 1.000 73.69761 2 SER I O 1
ATOM 2403 N N . LEU E 5 3 ? -2.34924 3.74496 -84.02492 1.000 74.81908 3 LEU I N 1
ATOM 2404 C CA . LEU E 5 3 ? -1.66482 2.65893 -83.32743 1.000 69.24562 3 LEU I CA 1
ATOM 2405 C C . LEU E 5 3 ? -0.27016 3.04221 -82.84731 1.000 68.53058 3 LEU I C 1
ATOM 2406 O O . LEU E 5 3 ? 0.22553 2.44145 -81.88954 1.000 69.28140 3 LEU I O 1
ATOM 2411 N N . ILE E 5 4 ? 0.37963 4.01263 -83.49018 1.000 67.89193 4 ILE I N 1
ATOM 2412 C CA . ILE E 5 4 ? 1.71049 4.41696 -83.05421 1.000 64.35099 4 ILE I CA 1
ATOM 2413 C C . ILE E 5 4 ? 1.66879 4.90637 -81.61800 1.000 65.77407 4 ILE I C 1
ATOM 2414 O O . ILE E 5 4 ? 2.55842 4.59267 -80.81246 1.000 71.29403 4 ILE I O 1
ATOM 2419 N N . LEU E 5 5 ? 0.61801 5.65344 -81.26119 1.000 65.70186 5 LEU I N 1
ATOM 2420 C CA . LEU E 5 5 ? 0.52669 6.28243 -79.94856 1.000 58.03974 5 LEU I CA 1
ATOM 2421 C C . LEU E 5 5 ? 0.30683 5.25364 -78.86073 1.000 59.53163 5 LEU I C 1
ATOM 2422 O O . LEU E 5 5 ? -0.06759 5.60201 -77.74532 1.000 62.16226 5 LEU I O 1
ATOM 2427 N N . ASP E 5 6 ? 0.54978 3.98992 -79.15543 1.000 60.98529 6 ASP I N 1
ATOM 2428 C CA . ASP E 5 6 ? 0.50862 2.97855 -78.12062 1.000 57.32577 6 ASP I CA 1
ATOM 2429 C C . ASP E 5 6 ? 1.85607 2.36047 -77.82411 1.000 65.36854 6 ASP I C 1
ATOM 2430 O O . ASP E 5 6 ? 2.16138 2.11961 -76.65664 1.000 64.82754 6 ASP I O 1
ATOM 2435 N N . ASP E 5 7 ? 2.70834 2.11941 -78.81574 1.000 66.50731 7 ASP I N 1
ATOM 2436 C CA . ASP E 5 7 ? 4.05513 1.77378 -78.41542 1.000 64.88143 7 ASP I CA 1
ATOM 2437 C C . ASP E 5 7 ? 4.65627 2.91589 -77.63151 1.000 56.37599 7 ASP I C 1
ATOM 2438 O O . ASP E 5 7 ? 5.31838 2.69647 -76.61351 1.000 51.66522 7 ASP I O 1
ATOM 2443 N N . ILE E 5 8 ? 4.35942 4.14203 -78.04217 1.000 51.14880 8 ILE I N 1
ATOM 2444 C CA . ILE E 5 8 ? 4.70433 5.31193 -77.25389 1.000 51.39146 8 ILE I CA 1
ATOM 2445 C C . ILE E 5 8 ? 4.23103 5.16177 -75.81663 1.000 54.02878 8 ILE I C 1
ATOM 2446 O O . ILE E 5 8 ? 5.04558 5.09652 -74.88452 1.000 55.65995 8 ILE I O 1
ATOM 2451 N N . ILE E 5 9 ? 2.90750 5.09776 -75.63286 1.000 54.91191 9 ILE I N 1
ATOM 2452 C CA . ILE E 5 9 ? 2.32930 5.06147 -74.28810 1.000 50.34059 9 ILE I CA 1
ATOM 2453 C C . ILE E 5 9 ? 2.74981 3.79846 -73.55141 1.000 50.59529 9 ILE I C 1
ATOM 2454 O O . ILE E 5 9 ? 3.18712 3.83947 -72.39318 1.000 50.67282 9 ILE I O 1
ATOM 2459 N N . LEU E 5 10 ? 2.60702 2.65222 -74.20841 1.000 49.37691 10 LEU I N 1
ATOM 2460 C CA . LEU E 5 10 ? 3.01904 1.41135 -73.57634 1.000 51.15570 10 LEU I CA 1
ATOM 2461 C C . LEU E 5 10 ? 4.50379 1.42677 -73.20820 1.000 57.71876 10 LEU I C 1
ATOM 2462 O O . LEU E 5 10 ? 4.89111 0.81679 -72.20151 1.000 57.25665 10 LEU I O 1
ATOM 2467 N N . SER E 5 11 ? 5.35064 2.12148 -73.98137 1.000 53.35355 11 SER I N 1
ATOM 2468 C CA . SER E 5 11 ? 6.73945 2.23697 -73.54438 1.000 51.48831 11 SER I CA 1
ATOM 2469 C C . SER E 5 11 ? 6.85662 2.99604 -72.23175 1.000 51.79370 11 SER I C 1
ATOM 2470 O O . SER E 5 11 ? 7.39387 2.45222 -71.25634 1.000 54.04288 11 SER I O 1
ATOM 2473 N N . LEU E 5 12 ? 6.36921 4.23936 -72.18151 1.000 47.33044 12 LEU I N 1
ATOM 2474 C CA . LEU E 5 12 ? 6.46989 5.02571 -70.94826 1.000 47.77367 12 LEU I CA 1
ATOM 2475 C C . LEU E 5 12 ? 6.07850 4.20628 -69.72427 1.000 54.77126 12 LEU I C 1
ATOM 2476 O O . LEU E 5 12 ? 6.70581 4.29562 -68.66048 1.000 55.24774 12 LEU I O 1
ATOM 2481 N N . THR E 5 13 ? 5.05114 3.37986 -69.87622 1.000 55.81465 13 THR I N 1
ATOM 2482 C CA . THR E 5 13 ? 4.65950 2.42869 -68.84890 1.000 50.89422 13 THR I CA 1
ATOM 2483 C C . THR E 5 13 ? 5.82084 1.56985 -68.34894 1.000 54.53608 13 THR I C 1
ATOM 2484 O O . THR E 5 13 ? 5.92876 1.31418 -67.14657 1.000 56.16339 13 THR I O 1
ATOM 2488 N N . ASN E 5 14 ? 6.70350 1.11324 -69.24418 1.000 55.01296 14 ASN I N 1
ATOM 2489 C CA . ASN E 5 14 ? 7.82985 0.29639 -68.79470 1.000 50.73994 14 ASN I CA 1
ATOM 2490 C C . ASN E 5 14 ? 9.00147 1.11615 -68.27063 1.000 55.64855 14 ASN I C 1
ATOM 2491 O O . ASN E 5 14 ? 9.83282 0.57612 -67.52818 1.000 53.24403 14 ASN I O 1
ATOM 2496 N N . ALA E 5 15 ? 9.09821 2.38862 -68.64938 1.000 52.94867 15 ALA I N 1
ATOM 2497 C CA . ALA E 5 15 ? 10.14263 3.24704 -68.12089 1.000 52.16685 15 ALA I CA 1
ATOM 2498 C C . ALA E 5 15 ? 10.08835 3.27114 -66.60489 1.000 64.67453 15 ALA I C 1
ATOM 2499 O O . ALA E 5 15 ? 9.05455 3.00266 -65.99151 1.000 74.25446 15 ALA I O 1
ATOM 2501 N N . ASN E 5 16 ? 11.22160 3.60385 -66.00343 1.000 73.54172 16 ASN I N 1
ATOM 2502 C CA . ASN E 5 16 ? 11.37795 3.73921 -64.55757 1.000 71.91056 16 ASN I CA 1
ATOM 2503 C C . ASN E 5 16 ? 12.70789 4.44472 -64.32422 1.000 74.11208 16 ASN I C 1
ATOM 2504 O O . ASN E 5 16 ? 13.31134 4.97294 -65.26575 1.000 73.19730 16 ASN I O 1
ATOM 2509 N N . GLU E 5 17 ? 13.17627 4.44795 -63.06805 1.000 82.62096 17 GLU I N 1
ATOM 2510 C CA . GLU E 5 17 ? 14.59155 4.64268 -62.74883 1.000 75.76887 17 GLU I CA 1
ATOM 2511 C C . GLU E 5 17 ? 15.37944 3.72659 -63.68359 1.000 79.65695 17 GLU I C 1
ATOM 2512 O O . GLU E 5 17 ? 14.78769 2.81215 -64.26563 1.000 84.35493 17 GLU I O 1
ATOM 2518 N N . ARG E 5 18 ? 16.67837 3.93432 -63.88521 1.000 67.44780 18 ARG I N 1
ATOM 2519 C CA . ARG E 5 18 ? 17.48475 3.02126 -64.72069 1.000 72.87771 18 ARG I CA 1
ATOM 2520 C C . ARG E 5 18 ? 17.22194 3.16913 -66.22504 1.000 71.31687 18 ARG I C 1
ATOM 2521 O O . ARG E 5 18 ? 17.87130 2.46343 -67.00347 1.000 74.65982 18 ARG I O 1
ATOM 2529 N N . THR E 5 19 ? 16.28199 4.01524 -66.66933 1.000 75.26570 19 THR I N 1
ATOM 2530 C CA . THR E 5 19 ? 16.24353 4.02911 -68.13780 1.000 77.84792 19 THR I CA 1
ATOM 2531 C C . THR E 5 19 ? 17.10543 5.16414 -68.68677 1.000 75.83961 19 THR I C 1
ATOM 2532 O O . THR E 5 19 ? 17.11091 6.26666 -68.11810 1.000 72.96644 19 THR I O 1
ATOM 2536 N N . PRO E 5 20 ? 17.84212 4.88929 -69.76659 1.000 73.62659 20 PRO I N 1
ATOM 2537 C CA . PRO E 5 20 ? 18.69581 5.91394 -70.39314 1.000 72.64654 20 PRO I CA 1
ATOM 2538 C C . PRO E 5 20 ? 17.92976 7.19682 -70.65015 1.000 74.36099 20 PRO I C 1
ATOM 2539 O O . PRO E 5 20 ? 17.13223 7.26547 -71.59598 1.000 75.27593 20 PRO I O 1
ATOM 2543 N N . PRO E 5 21 ? 18.18697 8.24877 -69.86654 1.000 69.10672 21 PRO I N 1
ATOM 2544 C CA . PRO E 5 21 ? 17.28273 9.41039 -69.87796 1.000 73.67190 21 PRO I CA 1
ATOM 2545 C C . PRO E 5 21 ? 17.15069 10.07201 -71.23846 1.000 79.90751 21 PRO I C 1
ATOM 2546 O O . PRO E 5 21 ? 16.14366 10.75033 -71.49373 1.000 82.99008 21 PRO I O 1
ATOM 2550 N N . GLN E 5 22 ? 18.13476 9.89459 -72.12315 1.000 78.05568 22 GLN I N 1
ATOM 2551 C CA . GLN E 5 22 ? 17.98675 10.39217 -73.48491 1.000 84.27907 22 GLN I CA 1
ATOM 2552 C C . GLN E 5 22 ? 17.08150 9.46838 -74.30095 1.000 80.99302 22 GLN I C 1
ATOM 2553 O O . GLN E 5 22 ? 16.43492 9.90965 -75.26316 1.000 84.32378 22 GLN I O 1
ATOM 2559 N N . ALA E 5 23 ? 17.01851 8.18196 -73.93982 1.000 74.64342 23 ALA I N 1
ATOM 2560 C CA . ALA E 5 23 ? 15.98322 7.32922 -74.51406 1.000 78.24127 23 ALA I CA 1
ATOM 2561 C C . ALA E 5 23 ? 14.61010 7.85832 -74.14388 1.000 81.55686 23 ALA I C 1
ATOM 2562 O O . ALA E 5 23 ? 13.70892 7.92066 -74.98902 1.000 78.90241 23 ALA I O 1
ATOM 2564 N N . LEU E 5 24 ? 14.45216 8.27346 -72.88650 1.000 80.90651 24 LEU I N 1
ATOM 2565 C CA . LEU E 5 24 ? 13.19461 8.83546 -72.42628 1.000 69.22726 24 LEU I CA 1
ATOM 2566 C C . LEU E 5 24 ? 12.82240 10.05763 -73.24882 1.000 69.75131 24 LEU I C 1
ATOM 2567 O O . LEU E 5 24 ? 11.80229 10.05849 -73.94788 1.000 73.08236 24 LEU I O 1
ATOM 2572 N N . LYS E 5 25 ? 13.67307 11.09021 -73.22542 1.000 70.71727 25 LYS I N 1
ATOM 2573 C CA . LYS E 5 25 ? 13.34996 12.32843 -73.93109 1.000 73.08665 25 LYS I CA 1
ATOM 2574 C C . LYS E 5 25 ? 12.98724 12.08222 -75.38645 1.000 65.62440 25 LYS I C 1
ATOM 2575 O O . LYS E 5 25 ? 12.18687 12.83658 -75.94899 1.000 62.60724 25 LYS I O 1
ATOM 2581 N N . THR E 5 26 ? 13.52343 11.02707 -75.99597 1.000 64.38914 26 THR I N 1
ATOM 2582 C CA . THR E 5 26 ? 13.08548 10.66956 -77.33850 1.000 71.37636 26 THR I CA 1
ATOM 2583 C C . THR E 5 26 ? 11.60477 10.33807 -77.33893 1.000 69.73099 26 THR I C 1
ATOM 2584 O O . THR E 5 26 ? 10.80727 10.95144 -78.06824 1.000 63.75212 26 THR I O 1
ATOM 2588 N N . THR E 5 27 ? 11.22870 9.36843 -76.49889 1.000 71.20748 27 THR I N 1
ATOM 2589 C CA . THR E 5 27 ? 9.85357 8.89365 -76.43081 1.000 65.87265 27 THR I CA 1
ATOM 2590 C C . THR E 5 27 ? 8.89033 10.00072 -76.04337 1.000 58.58796 27 THR I C 1
ATOM 2591 O O . THR E 5 27 ? 7.77072 10.05849 -76.55636 1.000 63.06286 27 THR I O 1
ATOM 2595 N N . LEU E 5 28 ? 9.30382 10.90221 -75.16242 1.000 55.59372 28 LEU I N 1
ATOM 2596 C CA . LEU E 5 28 ? 8.42617 12.01977 -74.84135 1.000 59.54212 28 LEU I CA 1
ATOM 2597 C C . LEU E 5 28 ? 8.20856 12.91546 -76.05095 1.000 63.14616 28 LEU I C 1
ATOM 2598 O O . LEU E 5 28 ? 7.06324 13.24033 -76.38694 1.000 66.10172 28 LEU I O 1
ATOM 2603 N N . SER E 5 29 ? 9.29048 13.32250 -76.72747 1.000 64.93715 29 SER I N 1
ATOM 2604 C CA . SER E 5 29 ? 9.11959 14.16244 -77.91044 1.000 63.21981 29 SER I CA 1
ATOM 2605 C C . SER E 5 29 ? 8.28005 13.44856 -78.95013 1.000 65.79005 29 SER I C 1
ATOM 2606 O O . SER E 5 29 ? 7.41848 14.05731 -79.59725 1.000 65.27764 29 SER I O 1
ATOM 2609 N N . LEU E 5 30 ? 8.49143 12.14156 -79.09529 1.000 67.19276 30 LEU I N 1
ATOM 2610 C CA . LEU E 5 30 ? 7.65897 11.35244 -79.99705 1.000 68.73193 30 LEU I CA 1
ATOM 2611 C C . LEU E 5 30 ? 6.19273 11.40048 -79.58025 1.000 65.43146 30 LEU I C 1
ATOM 2612 O O . LEU E 5 30 ? 5.29584 11.45166 -80.43262 1.000 60.69924 30 LEU I O 1
ATOM 2617 N N . LEU E 5 31 ? 5.93700 11.39444 -78.26781 1.000 64.51845 31 LEU I N 1
ATOM 2618 C CA . LEU E 5 31 ? 4.58689 11.61666 -77.76203 1.000 61.95624 31 LEU I CA 1
ATOM 2619 C C . LEU E 5 31 ? 4.09858 13.02930 -78.08131 1.000 64.34488 31 LEU I C 1
ATOM 2620 O O . LEU E 5 31 ? 3.04491 13.19455 -78.70844 1.000 64.91744 31 LEU I O 1
ATOM 2625 N N . TYR E 5 32 ? 4.84479 14.06649 -77.66826 1.000 56.24158 32 TYR I N 1
ATOM 2626 C CA . TYR E 5 32 ? 4.40956 15.42469 -77.99060 1.000 61.31949 32 TYR I CA 1
ATOM 2627 C C . TYR E 5 32 ? 4.08022 15.57670 -79.46460 1.000 66.39276 32 TYR I C 1
ATOM 2628 O O . TYR E 5 32 ? 3.22198 16.38482 -79.82984 1.000 68.69942 32 TYR I O 1
ATOM 2637 N N . GLU E 5 33 ? 4.74741 14.80698 -80.32254 1.000 65.63033 33 GLU I N 1
ATOM 2638 C CA . GLU E 5 33 ? 4.67052 15.04770 -81.75427 1.000 67.82584 33 GLU I CA 1
ATOM 2639 C C . GLU E 5 33 ? 3.39748 14.46610 -82.34243 1.000 65.41543 33 GLU I C 1
ATOM 2640 O O . GLU E 5 33 ? 2.57649 15.18531 -82.92335 1.000 66.04475 33 GLU I O 1
ATOM 2646 N N . LYS E 5 34 ? 3.22857 13.15692 -82.20359 1.000 64.82066 34 LYS I N 1
ATOM 2647 C CA . LYS E 5 34 ? 2.10778 12.47476 -82.82203 1.000 65.80748 34 LYS I CA 1
ATOM 2648 C C . LYS E 5 34 ? 0.79622 12.70188 -82.07889 1.000 65.75182 34 LYS I C 1
ATOM 2649 O O . LYS E 5 34 ? -0.27463 12.55823 -82.68022 1.000 69.83196 34 LYS I O 1
ATOM 2655 N N . SER E 5 35 ? 0.84152 13.08513 -80.80208 1.000 67.16547 35 SER I N 1
ATOM 2656 C CA . SER E 5 35 ? -0.39569 13.46907 -80.13264 1.000 63.60926 35 SER I CA 1
ATOM 2657 C C . SER E 5 35 ? -1.01580 14.69417 -80.79263 1.000 60.55284 35 SER I C 1
ATOM 2658 O O . SER E 5 35 ? -2.23356 14.72907 -80.98527 1.000 60.80239 35 SER I O 1
ATOM 2661 N N . LYS E 5 36 ? -0.20025 15.70471 -81.14931 1.000 57.79647 36 LYS I N 1
ATOM 2662 C CA . LYS E 5 36 ? -0.70428 16.88243 -81.86018 1.000 55.51436 36 LYS I CA 1
ATOM 2663 C C . LYS E 5 36 ? -1.22991 16.55711 -83.25070 1.000 64.82581 36 LYS I C 1
ATOM 2664 O O . LYS E 5 36 ? -1.94024 17.38655 -83.83333 1.000 67.39181 36 LYS I O 1
ATOM 2670 N N . GLN E 5 37 ? -0.89968 15.38518 -83.79905 1.000 68.44911 37 GLN I N 1
ATOM 2671 C CA . GLN E 5 37 ? -1.26710 15.02721 -85.16810 1.000 73.18187 37 GLN I CA 1
ATOM 2672 C C . GLN E 5 37 ? -2.50698 14.14588 -85.23709 1.000 67.51609 37 GLN I C 1
ATOM 2673 O O . GLN E 5 37 ? -3.51694 14.52609 -85.83751 1.000 74.18712 37 GLN I O 1
ATOM 2679 N N . TYR E 5 38 ? -2.43058 12.95246 -84.67129 1.000 61.88191 38 TYR I N 1
ATOM 2680 C CA . TYR E 5 38 ? -3.57290 12.05459 -84.67522 1.000 69.61666 38 TYR I CA 1
ATOM 2681 C C . TYR E 5 38 ? -4.53655 12.28938 -83.51382 1.000 65.31667 38 TYR I C 1
ATOM 2682 O O . TYR E 5 38 ? -5.65991 11.76999 -83.54788 1.000 57.92812 38 TYR I O 1
ATOM 2691 N N . GLY E 5 39 ? -4.12978 13.04613 -82.49329 1.000 58.10962 39 GLY I N 1
ATOM 2692 C CA . GLY E 5 39 ? -4.89909 13.12690 -81.27002 1.000 57.78718 39 GLY I CA 1
ATOM 2693 C C . GLY E 5 39 ? -4.94101 11.80923 -80.51930 1.000 55.13794 39 GLY I C 1
ATOM 2694 O O . GLY E 5 39 ? -4.47431 10.78514 -81.02980 1.000 55.76832 39 GLY I O 1
ATOM 2695 N N . LEU E 5 40 ? -5.53104 11.80572 -79.32568 1.000 48.26686 40 LEU I N 1
ATOM 2696 C CA . LEU E 5 40 ? -5.45354 10.66942 -78.42303 1.000 42.70077 40 LEU I CA 1
ATOM 2697 C C . LEU E 5 40 ? -6.78005 9.91520 -78.33100 1.000 48.49068 40 LEU I C 1
ATOM 2698 O O . LEU E 5 40 ? -7.83774 10.51344 -78.09785 1.000 49.76256 40 LEU I O 1
ATOM 2703 N N . SER E 5 41 ? -6.70516 8.59708 -78.51695 1.000 43.81913 41 SER I N 1
ATOM 2704 C CA . SER E 5 41 ? -7.85426 7.71372 -78.41648 1.000 40.41817 41 SER I CA 1
ATOM 2705 C C . SER E 5 41 ? -8.23137 7.48460 -76.96478 1.000 52.92139 41 SER I C 1
ATOM 2706 O O . SER E 5 41 ? -7.38724 7.08319 -76.15597 1.000 58.80108 41 SER I O 1
ATOM 2709 N N . SER E 5 42 ? -9.50658 7.68015 -76.64476 1.000 53.20151 42 SER I N 1
ATOM 2710 C CA . SER E 5 42 ? -9.92245 7.71977 -75.24031 1.000 61.87549 42 SER I CA 1
ATOM 2711 C C . SER E 5 42 ? -9.38398 6.57905 -74.36773 1.000 54.54995 42 SER I C 1
ATOM 2712 O O . SER E 5 42 ? -8.95851 6.87426 -73.23317 1.000 57.20301 42 SER I O 1
ATOM 2715 N N . PRO E 5 43 ? -9.31681 5.31173 -74.79687 1.000 51.41104 43 PRO I N 1
ATOM 2716 C CA . PRO E 5 43 ? -8.66707 4.29248 -73.94094 1.000 48.14404 43 PRO I CA 1
ATOM 2717 C C . PRO E 5 43 ? -7.17280 4.51572 -73.73392 1.000 45.76761 43 PRO I C 1
ATOM 2718 O O . PRO E 5 43 ? -6.66252 4.30030 -72.62377 1.000 44.01219 43 PRO I O 1
ATOM 2722 N N . GLN E 5 44 ? -6.45121 4.91165 -74.78012 1.000 39.62868 44 GLN I N 1
ATOM 2723 C CA . GLN E 5 44 ? -5.08907 5.39286 -74.59304 1.000 43.29476 44 GLN I CA 1
ATOM 2724 C C . GLN E 5 44 ? -5.04277 6.52643 -73.58288 1.000 45.31275 44 GLN I C 1
ATOM 2725 O O . GLN E 5 44 ? -4.19304 6.54991 -72.68669 1.000 45.33994 44 GLN I O 1
ATOM 2731 N N . LEU E 5 45 ? -5.95771 7.47361 -73.70491 1.000 47.15186 45 LEU I N 1
ATOM 2732 C CA . LEU E 5 45 ? -5.96797 8.59031 -72.77580 1.000 47.31046 45 LEU I CA 1
ATOM 2733 C C . LEU E 5 45 ? -6.12839 8.12738 -71.33856 1.000 40.77217 45 LEU I C 1
ATOM 2734 O O . LEU E 5 45 ? -5.55600 8.71845 -70.42189 1.000 41.80280 45 LEU I O 1
ATOM 2739 N N . GLN E 5 46 ? -6.88235 7.05860 -71.12381 1.000 46.45018 46 GLN I N 1
ATOM 2740 C CA . GLN E 5 46 ? -7.00452 6.49670 -69.78448 1.000 48.83188 46 GLN I CA 1
ATOM 2741 C C . GLN E 5 46 ? -5.66255 5.93993 -69.31232 1.000 45.56757 46 GLN I C 1
ATOM 2742 O O . GLN E 5 46 ? -5.21830 6.23814 -68.20103 1.000 45.13674 46 GLN I O 1
ATOM 2748 N N . ALA E 5 47 ? -4.98400 5.15583 -70.15856 1.000 42.17175 47 ALA I N 1
ATOM 2749 C CA . ALA E 5 47 ? -3.68394 4.61360 -69.77297 1.000 42.05967 47 ALA I CA 1
ATOM 2750 C C . ALA E 5 47 ? -2.65431 5.71338 -69.53967 1.000 40.31107 47 ALA I C 1
ATOM 2751 O O . ALA E 5 47 ? -1.77880 5.57215 -68.67385 1.000 43.32344 47 ALA I O 1
ATOM 2753 N N . LEU E 5 48 ? -2.75384 6.81558 -70.27715 1.000 37.48000 48 LEU I N 1
ATOM 2754 C CA . LEU E 5 48 ? -1.79528 7.90077 -70.11332 1.000 40.29957 48 LEU I CA 1
ATOM 2755 C C . LEU E 5 48 ? -1.95380 8.56206 -68.75918 1.000 43.15831 48 LEU I C 1
ATOM 2756 O O . LEU E 5 48 ? -0.99199 8.64425 -67.98028 1.000 46.09008 48 LEU I O 1
ATOM 2761 N N . VAL E 5 49 ? -3.17102 9.03381 -68.46264 1.000 43.26298 49 VAL I N 1
ATOM 2762 C CA . VAL E 5 49 ? -3.42473 9.76756 -67.22479 1.000 46.60732 49 VAL I CA 1
ATOM 2763 C C . VAL E 5 49 ? -3.05700 8.94119 -65.99959 1.000 45.79674 49 VAL I C 1
ATOM 2764 O O . VAL E 5 49 ? -2.64346 9.49539 -64.98097 1.000 44.56789 49 VAL I O 1
ATOM 2768 N N . ARG E 5 50 ? -3.17375 7.61681 -66.05969 1.000 40.70022 50 ARG I N 1
ATOM 2769 C CA . ARG E 5 50 ? -2.83056 6.94744 -64.82604 1.000 40.49886 50 ARG I CA 1
ATOM 2770 C C . ARG E 5 50 ? -1.31949 6.83220 -64.66469 1.000 47.70211 50 ARG I C 1
ATOM 2771 O O . ARG E 5 50 ? -0.81351 7.00921 -63.55055 1.000 51.68193 50 ARG I O 1
ATOM 2779 N N . LEU E 5 51 ? -0.55148 6.62708 -65.73947 1.000 45.11141 51 LEU I N 1
ATOM 2780 C CA . LEU E 5 51 ? 0.89215 6.66943 -65.51822 1.000 48.98003 51 LEU I CA 1
ATOM 2781 C C . LEU E 5 51 ? 1.31540 8.05858 -65.07170 1.000 50.99803 51 LEU I C 1
ATOM 2782 O O . LEU E 5 51 ? 2.12283 8.19735 -64.14982 1.000 56.18373 51 LEU I O 1
ATOM 2787 N N . LEU E 5 52 ? 0.75573 9.10021 -65.68761 1.000 44.75593 52 LEU I N 1
ATOM 2788 C CA . LEU E 5 52 ? 1.03962 10.45391 -65.23045 1.000 44.73607 52 LEU I CA 1
ATOM 2789 C C . LEU E 5 52 ? 0.80161 10.63451 -63.72655 1.000 50.58024 52 LEU I C 1
ATOM 2790 O O . LEU E 5 52 ? 1.46694 11.45844 -63.08706 1.000 51.65686 52 LEU I O 1
ATOM 2795 N N . CYS E 5 53 ? -0.12438 9.88571 -63.13343 1.000 45.15072 53 CYS I N 1
ATOM 2796 C CA . CYS E 5 53 ? -0.39798 10.08749 -61.71860 1.000 51.91300 53 CYS I CA 1
ATOM 2797 C C . CYS E 5 53 ? 0.29088 9.08628 -60.80827 1.000 54.02065 53 CYS I C 1
ATOM 2798 O O . CYS E 5 53 ? 0.23993 9.25121 -59.58435 1.000 57.36693 53 CYS I O 1
ATOM 2801 N N . GLU E 5 54 ? 0.89792 8.03957 -61.34544 1.000 56.81959 54 GLU I N 1
ATOM 2802 C CA . GLU E 5 54 ? 1.50823 7.06655 -60.46240 1.000 59.30751 54 GLU I CA 1
ATOM 2803 C C . GLU E 5 54 ? 3.02510 6.99247 -60.57223 1.000 62.25253 54 GLU I C 1
ATOM 2804 O O . GLU E 5 54 ? 3.66817 6.65552 -59.57339 1.000 67.37152 54 GLU I O 1
ATOM 2810 N N . THR E 5 55 ? 3.61754 7.36365 -61.71257 1.000 63.11668 55 THR I N 1
ATOM 2811 C CA . THR E 5 55 ? 5.06524 7.23044 -61.88030 1.000 71.54549 55 THR I CA 1
ATOM 2812 C C . THR E 5 55 ? 5.83420 8.40019 -61.28837 1.000 67.75072 55 THR I C 1
ATOM 2813 O O . THR E 5 55 ? 5.37099 9.54357 -61.26611 1.000 57.77738 55 THR I O 1
ATOM 2817 N N . SER E 5 56 ? 7.06430 8.09633 -60.88426 1.000 74.71415 56 SER I N 1
ATOM 2818 C CA . SER E 5 56 ? 7.99721 9.04813 -60.29824 1.000 80.50263 56 SER I CA 1
ATOM 2819 C C . SER E 5 56 ? 9.04554 9.52329 -61.29296 1.000 76.79179 56 SER I C 1
ATOM 2820 O O . SER E 5 56 ? 9.77706 10.48118 -61.00796 1.000 72.39655 56 SER I O 1
ATOM 2823 N N . ILE E 5 57 ? 9.09666 8.90351 -62.46869 1.000 73.16708 57 ILE I N 1
ATOM 2824 C CA . ILE E 5 57 ? 10.24437 8.96953 -63.35406 1.000 71.66923 57 ILE I CA 1
ATOM 2825 C C . ILE E 5 57 ? 10.09301 10.06418 -64.39410 1.000 70.88930 57 ILE I C 1
ATOM 2826 O O . ILE E 5 57 ? 10.89127 10.16364 -65.32914 1.000 68.48612 57 ILE I O 1
ATOM 2831 N N . ILE E 5 58 ? 9.09268 10.90432 -64.23472 1.000 70.94784 58 ILE I N 1
ATOM 2832 C CA . ILE E 5 58 ? 8.91622 12.08376 -65.05443 1.000 65.20213 58 ILE I CA 1
ATOM 2833 C C . ILE E 5 58 ? 8.82131 13.25186 -64.10263 1.000 64.21879 58 ILE I C 1
ATOM 2834 O O . ILE E 5 58 ? 8.07266 13.19544 -63.12413 1.000 63.84610 58 ILE I O 1
ATOM 2839 N N . ASP E 5 59 ? 9.61717 14.27824 -64.35555 1.000 75.40443 59 ASP I N 1
ATOM 2840 C CA . ASP E 5 59 ? 9.45519 15.54425 -63.66196 1.000 70.24195 59 ASP I CA 1
ATOM 2841 C C . ASP E 5 59 ? 7.98246 15.91630 -63.61176 1.000 62.85573 59 ASP I C 1
ATOM 2842 O O . ASP E 5 59 ? 7.24331 15.68934 -64.57106 1.000 68.22001 59 ASP I O 1
ATOM 2847 N N . THR E 5 60 ? 7.54681 16.48408 -62.49047 1.000 56.41409 60 THR I N 1
ATOM 2848 C CA . THR E 5 60 ? 6.13953 16.86153 -62.39678 1.000 65.21408 60 THR I CA 1
ATOM 2849 C C . THR E 5 60 ? 5.80011 18.01202 -63.34652 1.000 65.82576 60 THR I C 1
ATOM 2850 O O . THR E 5 60 ? 4.73832 18.00834 -63.98295 1.000 65.21714 60 THR I O 1
ATOM 2854 N N . VAL E 5 61 ? 6.69178 18.99375 -63.49079 1.000 65.46846 61 VAL I N 1
ATOM 2855 C CA . VAL E 5 61 ? 6.34921 20.09998 -64.37847 1.000 65.09456 61 VAL I CA 1
ATOM 2856 C C . VAL E 5 61 ? 6.33995 19.66434 -65.83741 1.000 64.47245 61 VAL I C 1
ATOM 2857 O O . VAL E 5 61 ? 5.74262 20.35009 -66.68151 1.000 60.43489 61 VAL I O 1
ATOM 2861 N N . THR E 5 62 ? 6.99362 18.54558 -66.16433 1.000 62.81522 62 THR I N 1
ATOM 2862 C CA . THR E 5 62 ? 6.84774 17.99723 -67.50739 1.000 65.91911 62 THR I CA 1
ATOM 2863 C C . THR E 5 62 ? 5.58249 17.15564 -67.62776 1.000 60.08126 62 THR I C 1
ATOM 2864 O O . THR E 5 62 ? 5.02806 17.02785 -68.72630 1.000 54.10197 62 THR I O 1
ATOM 2868 N N . LYS E 5 63 ? 5.11584 16.58230 -66.51291 1.000 64.36265 63 LYS I N 1
ATOM 2869 C CA . LYS E 5 63 ? 3.78960 15.97848 -66.48516 1.000 58.28679 63 LYS I CA 1
ATOM 2870 C C . LYS E 5 63 ? 2.74798 17.01205 -66.87118 1.000 56.16030 63 LYS I C 1
ATOM 2871 O O . LYS E 5 63 ? 2.00774 16.83992 -67.84991 1.000 54.63800 63 LYS I O 1
ATOM 2877 N N . VAL E 5 64 ? 2.70564 18.11213 -66.10901 1.000 52.51017 64 VAL I N 1
ATOM 2878 C CA . VAL E 5 64 ? 1.82447 19.23406 -66.42805 1.000 57.50686 64 VAL I CA 1
ATOM 2879 C C . VAL E 5 64 ? 1.88341 19.56497 -67.90789 1.000 58.55964 64 VAL I C 1
ATOM 2880 O O . VAL E 5 64 ? 0.84697 19.77185 -68.55377 1.000 56.25434 64 VAL I O 1
ATOM 2884 N N . TYR E 5 65 ? 3.10061 19.62431 -68.46415 1.000 57.41089 65 TYR I N 1
ATOM 2885 C CA . TYR E 5 65 ? 3.25578 19.88914 -69.88508 1.000 51.92478 65 TYR I CA 1
ATOM 2886 C C . TYR E 5 65 ? 2.51099 18.85807 -70.72684 1.000 52.09015 65 TYR I C 1
ATOM 2887 O O . TYR E 5 65 ? 1.81790 19.21898 -71.68117 1.000 56.47696 65 TYR I O 1
ATOM 2896 N N . ILE E 5 66 ? 2.62140 17.57590 -70.38765 1.000 48.10881 66 ILE I N 1
ATOM 2897 C CA . ILE E 5 66 ? 1.90970 16.56836 -71.16863 1.000 51.67783 66 ILE I CA 1
ATOM 2898 C C . ILE E 5 66 ? 0.39885 16.77880 -71.11852 1.000 56.38882 66 ILE I C 1
ATOM 2899 O O . ILE E 5 66 ? -0.30444 16.52398 -72.10367 1.000 58.24219 66 ILE I O 1
ATOM 2904 N N . VAL E 5 67 ? -0.13768 17.20767 -69.97734 1.000 56.56147 67 VAL I N 1
ATOM 2905 C CA . VAL E 5 67 ? -1.56859 17.48074 -69.91089 1.000 55.22715 67 VAL I CA 1
ATOM 2906 C C . VAL E 5 67 ? -1.94660 18.72762 -70.69244 1.000 58.26030 67 VAL I C 1
ATOM 2907 O O . VAL E 5 67 ? -3.00759 18.75414 -71.33421 1.000 55.47044 67 VAL I O 1
ATOM 2911 N N . GLU E 5 68 ? -1.08419 19.74498 -70.67504 1.000 58.34935 68 GLU I N 1
ATOM 2912 C CA . GLU E 5 68 ? -1.29665 21.01481 -71.35030 1.000 56.67076 68 GLU I CA 1
ATOM 2913 C C . GLU E 5 68 ? -1.02472 20.97637 -72.84513 1.000 66.61951 68 GLU I C 1
ATOM 2914 O O . GLU E 5 68 ? -1.39587 21.92906 -73.54475 1.000 77.31346 68 GLU I O 1
ATOM 2920 N N . ASN E 5 69 ? -0.37510 19.92959 -73.35190 1.000 62.64611 69 ASN I N 1
ATOM 2921 C CA . ASN E 5 69 ? 0.04741 19.93663 -74.74245 1.000 59.34966 69 ASN I CA 1
ATOM 2922 C C . ASN E 5 69 ? -0.20962 18.64626 -75.47811 1.000 63.77555 69 ASN I C 1
ATOM 2923 O O . ASN E 5 69 ? 0.01062 18.61809 -76.69300 1.000 78.14526 69 ASN I O 1
ATOM 2928 N N . CYS E 5 70 ? -0.64134 17.57548 -74.81075 1.000 59.20139 70 CYS I N 1
ATOM 2929 C CA . CYS E 5 70 ? -0.89626 16.31178 -75.49269 1.000 63.15639 70 CYS I CA 1
ATOM 2930 C C . CYS E 5 70 ? -2.18521 15.62491 -75.08254 1.000 63.19786 70 CYS I C 1
ATOM 2931 O O . CYS E 5 70 ? -2.44097 14.51339 -75.55775 1.000 64.81233 70 CYS I O 1
ATOM 2934 N N . PHE E 5 71 ? -2.97761 16.20546 -74.18735 1.000 58.33352 71 PHE I N 1
ATOM 2935 C CA . PHE E 5 71 ? -4.22961 15.56401 -73.80886 1.000 50.76759 71 PHE I CA 1
ATOM 2936 C C . PHE E 5 71 ? -5.31586 16.01768 -74.78279 1.000 55.77053 71 PHE I C 1
ATOM 2937 O O . PHE E 5 71 ? -6.14164 16.87970 -74.48890 1.000 59.39179 71 PHE I O 1
ATOM 2945 N N . LEU E 5 72 ? -5.28660 15.42676 -75.98565 1.000 55.72020 72 LEU I N 1
ATOM 2946 C CA . LEU E 5 72 ? -6.12635 15.86325 -77.10423 1.000 53.35386 72 LEU I CA 1
ATOM 2947 C C . LEU E 5 72 ? -7.02471 14.71976 -77.54782 1.000 53.98149 72 LEU I C 1
ATOM 2948 O O . LEU E 5 72 ? -6.65127 13.91933 -78.42383 1.000 53.20387 72 LEU I O 1
ATOM 2953 N N . PRO E 5 73 ? -8.23374 14.64580 -77.00886 1.000 48.79779 73 PRO I N 1
ATOM 2954 C CA . PRO E 5 73 ? -9.11568 13.51459 -77.31136 1.000 50.06584 73 PRO I CA 1
ATOM 2955 C C . PRO E 5 73 ? -9.70408 13.58819 -78.71176 1.000 55.95378 73 PRO I C 1
ATOM 2956 O O . PRO E 5 73 ? -10.04089 14.65647 -79.22672 1.000 56.78592 73 PRO I O 1
ATOM 2960 N N . ASP E 5 74 ? -9.84177 12.41489 -79.31729 1.000 59.17605 74 ASP I N 1
ATOM 2961 C CA . ASP E 5 74 ? -10.39284 12.24908 -80.65148 1.000 58.69852 74 ASP I CA 1
ATOM 2962 C C . ASP E 5 74 ? -11.91647 12.04453 -80.64391 1.000 66.97771 74 ASP I C 1
ATOM 2963 O O . ASP E 5 74 ? -12.45717 11.44086 -81.58219 1.000 71.16364 74 ASP I O 1
ATOM 2968 N N . GLY E 5 75 ? -12.61177 12.48664 -79.59867 1.000 63.57526 75 GLY I N 1
ATOM 2969 C CA . GLY E 5 75 ? -14.06432 12.38739 -79.60546 1.000 60.27491 75 GLY I CA 1
ATOM 2970 C C . GLY E 5 75 ? -14.66717 12.65547 -78.24456 1.000 58.38587 75 GLY I C 1
ATOM 2971 O O . GLY E 5 75 ? -14.16573 13.47789 -77.46583 1.000 51.08463 75 GLY I O 1
ATOM 2972 N N . TYR E 5 76 ? -15.76269 11.96173 -77.97240 1.000 58.47947 76 TYR I N 1
ATOM 2973 C CA . TYR E 5 76 ? -16.38505 12.10910 -76.67332 1.000 56.30794 76 TYR I CA 1
ATOM 2974 C C . TYR E 5 76 ? -15.57227 11.35134 -75.62480 1.000 54.39902 76 TYR I C 1
ATOM 2975 O O . TYR E 5 76 ? -14.98232 10.29904 -75.90673 1.000 55.35781 76 TYR I O 1
ATOM 2984 N N . LEU E 5 77 ? -15.51295 11.91676 -74.41389 1.000 47.74431 77 LEU I N 1
ATOM 2985 C CA . LEU E 5 77 ? -14.81307 11.26805 -73.30780 1.000 44.41726 77 LEU I CA 1
ATOM 2986 C C . LEU E 5 77 ? -15.58340 10.06322 -72.77172 1.000 46.07649 77 LEU I C 1
ATOM 2987 O O . LEU E 5 77 ? -16.80912 9.98301 -72.84629 1.000 47.72234 77 LEU I O 1
ATOM 2992 N N . THR E 5 78 ? -14.84569 9.11595 -72.23401 1.000 45.70538 78 THR I N 1
ATOM 2993 C CA . THR E 5 78 ? -15.43224 7.91335 -71.68317 1.000 45.99396 78 THR I CA 1
ATOM 2994 C C . THR E 5 78 ? -15.74902 8.18475 -70.23449 1.000 45.46797 78 THR I C 1
ATOM 2995 O O . THR E 5 78 ? -15.14546 9.05830 -69.61725 1.000 50.52936 78 THR I O 1
ATOM 2999 N N . LYS E 5 79 ? -16.72859 7.46501 -69.69170 1.000 50.69069 79 LYS I N 1
ATOM 3000 C CA . LYS E 5 79 ? -16.97906 7.63525 -68.26620 1.000 47.91428 79 LYS I CA 1
ATOM 3001 C C . LYS E 5 79 ? -15.85702 6.99155 -67.46539 1.000 51.21403 79 LYS I C 1
ATOM 3002 O O . LYS E 5 79 ? -15.38688 7.56457 -66.47200 1.000 49.92602 79 LYS I O 1
ATOM 3008 N N . GLU E 5 80 ? -15.36132 5.83237 -67.92639 1.000 52.86357 80 GLU I N 1
ATOM 3009 C CA . GLU E 5 80 ? -14.21818 5.22215 -67.26415 1.000 47.23724 80 GLU I CA 1
ATOM 3010 C C . GLU E 5 80 ? -12.99756 6.13663 -67.23220 1.000 45.42815 80 GLU I C 1
ATOM 3011 O O . GLU E 5 80 ? -12.12519 5.94898 -66.37186 1.000 47.84005 80 GLU I O 1
ATOM 3017 N N . LEU E 5 81 ? -12.94925 7.16298 -68.07502 1.000 37.31146 81 LEU I N 1
ATOM 3018 C CA . LEU E 5 81 ? -11.86182 8.12215 -67.97803 1.000 34.98315 81 LEU I CA 1
ATOM 3019 C C . LEU E 5 81 ? -12.04684 9.08999 -66.81625 1.000 37.57189 81 LEU I C 1
ATOM 3020 O O . LEU E 5 81 ? -11.09447 9.36382 -66.07979 1.000 42.28568 81 LEU I O 1
ATOM 3025 N N . LEU E 5 82 ? -13.24214 9.63029 -66.60954 1.000 42.39680 82 LEU I N 1
ATOM 3026 C CA . LEU E 5 82 ? -13.35919 10.51485 -65.44941 1.000 43.03447 82 LEU I CA 1
ATOM 3027 C C . LEU E 5 82 ? -13.17854 9.74599 -64.15772 1.000 39.36162 82 LEU I C 1
ATOM 3028 O O . LEU E 5 82 ? -12.59563 10.26820 -63.20484 1.000 43.69054 82 LEU I O 1
ATOM 3033 N N . LEU E 5 83 ? -13.62916 8.49902 -64.10157 1.000 40.00347 83 LEU I N 1
ATOM 3034 C CA . LEU E 5 83 ? -13.38666 7.74520 -62.87917 1.000 45.41221 83 LEU I CA 1
ATOM 3035 C C . LEU E 5 83 ? -11.89733 7.61325 -62.61884 1.000 45.20578 83 LEU I C 1
ATOM 3036 O O . LEU E 5 83 ? -11.44275 7.81842 -61.48396 1.000 43.47403 83 LEU I O 1
ATOM 3041 N N . GLU E 5 84 ? -11.11488 7.34559 -63.67657 1.000 48.24039 84 GLU I N 1
ATOM 3042 C CA . GLU E 5 84 ? -9.67089 7.24457 -63.50783 1.000 45.64065 84 GLU I CA 1
ATOM 3043 C C . GLU E 5 84 ? -9.08410 8.54965 -62.99682 1.000 43.32151 84 GLU I C 1
ATOM 3044 O O . GLU E 5 84 ? -8.25191 8.53351 -62.07768 1.000 44.50805 84 GLU I O 1
ATOM 3050 N N . ILE E 5 85 ? -9.51452 9.69084 -63.54906 1.000 34.58100 85 ILE I N 1
ATOM 3051 C CA . ILE E 5 85 ? -9.06695 10.96124 -62.98121 1.000 32.71624 85 ILE I CA 1
ATOM 3052 C C . ILE E 5 85 ? -9.51163 11.07485 -61.53983 1.000 40.83206 85 ILE I C 1
ATOM 3053 O O . ILE E 5 85 ? -8.71560 11.40049 -60.65093 1.000 49.37470 85 ILE I O 1
ATOM 3058 N N . ILE E 5 86 ? -10.80590 10.85942 -61.29310 1.000 36.21965 86 ILE I N 1
ATOM 3059 C CA . ILE E 5 86 ? -11.34684 11.07351 -59.94979 1.000 47.05843 86 ILE I CA 1
ATOM 3060 C C . ILE E 5 86 ? -10.57849 10.24376 -58.93509 1.000 44.40976 86 ILE I C 1
ATOM 3061 O O . ILE E 5 86 ? -10.18966 10.73235 -57.86632 1.000 42.28076 86 ILE I O 1
ATOM 3066 N N . ASN E 5 87 ? -10.34851 8.97701 -59.25835 1.000 38.07253 87 ASN I N 1
ATOM 3067 C CA . ASN E 5 87 ? -9.72017 8.09643 -58.30331 1.000 38.07435 87 ASN I CA 1
ATOM 3068 C C . ASN E 5 87 ? -8.29483 8.53674 -57.98697 1.000 43.02168 87 ASN I C 1
ATOM 3069 O O . ASN E 5 87 ? -7.65755 7.97165 -57.09668 1.000 45.67683 87 ASN I O 1
ATOM 3074 N N . HIS E 5 88 ? -7.79159 9.56516 -58.66646 1.000 40.45951 88 HIS I N 1
ATOM 3075 C CA . HIS E 5 88 ? -6.45330 10.05832 -58.39122 1.000 41.30391 88 HIS I CA 1
ATOM 3076 C C . HIS E 5 88 ? -6.44689 11.45649 -57.80098 1.000 42.75830 88 HIS I C 1
ATOM 3077 O O . HIS E 5 88 ? -5.38589 12.06946 -57.70496 1.000 48.41311 88 HIS I O 1
ATOM 3084 N N . LEU E 5 89 ? -7.58940 11.97201 -57.38370 1.000 44.24800 89 LEU I N 1
ATOM 3085 C CA . LEU E 5 89 ? -7.65543 13.28784 -56.77239 1.000 40.25944 89 LEU I CA 1
ATOM 3086 C C . LEU E 5 89 ? -7.92973 13.14028 -55.29293 1.000 43.04749 89 LEU I C 1
ATOM 3087 O O . LEU E 5 89 ? -8.57672 12.17965 -54.85911 1.000 42.38965 89 LEU I O 1
ATOM 3092 N N . GLY E 5 90 ? -7.45217 14.12478 -54.53176 1.000 45.01939 90 GLY I N 1
ATOM 3093 C CA . GLY E 5 90 ? -7.63346 14.20264 -53.10407 1.000 50.47874 90 GLY I CA 1
ATOM 3094 C C . GLY E 5 90 ? -6.30787 14.32704 -52.37749 1.000 55.14934 90 GLY I C 1
ATOM 3095 O O . GLY E 5 90 ? -5.29138 14.73115 -52.95078 1.000 50.15463 90 GLY I O 1
ATOM 3096 N N . THR E 5 91 ? -6.34343 13.98132 -51.09000 1.000 66.77578 91 THR I N 1
ATOM 3097 C CA . THR E 5 91 ? -5.27151 14.07687 -50.11898 1.000 62.75397 91 THR I CA 1
ATOM 3098 C C . THR E 5 91 ? -5.04102 12.70658 -49.47992 1.000 68.72017 91 THR I C 1
ATOM 3099 O O . THR E 5 91 ? -5.97236 11.89234 -49.38843 1.000 64.37283 91 THR I O 1
ATOM 3103 N N . PRO E 5 92 ? -3.81204 12.40724 -49.05577 1.000 65.05529 92 PRO I N 1
ATOM 3104 C CA . PRO E 5 92 ? -3.57011 11.15105 -48.33309 1.000 65.69771 92 PRO I CA 1
ATOM 3105 C C . PRO E 5 92 ? -4.19343 11.19921 -46.94663 1.000 59.39918 92 PRO I C 1
ATOM 3106 O O . PRO E 5 92 ? -3.94260 12.12406 -46.17354 1.000 62.98232 92 PRO I O 1
ATOM 3110 N N . THR E 5 93 ? -4.99192 10.19153 -46.62480 1.000 56.14763 93 THR I N 1
ATOM 3111 C CA . THR E 5 93 ? -5.70465 10.19045 -45.36273 1.000 57.68737 93 THR I CA 1
ATOM 3112 C C . THR E 5 93 ? -5.33019 8.96526 -44.53196 1.000 52.88165 93 THR I C 1
ATOM 3113 O O . THR E 5 93 ? -4.73279 8.01073 -45.03144 1.000 55.77591 93 THR I O 1
ATOM 3117 N N . VAL E 5 94 ? -5.70637 8.99476 -43.25326 1.000 48.53992 94 VAL I N 1
ATOM 3118 C CA . VAL E 5 94 ? -5.32902 7.95350 -42.29926 1.000 52.16620 94 VAL I CA 1
ATOM 3119 C C . VAL E 5 94 ? -5.78554 6.56702 -42.74469 1.000 48.80412 94 VAL I C 1
ATOM 3120 O O . VAL E 5 94 ? -5.31152 5.55414 -42.22015 1.000 53.58217 94 VAL I O 1
ATOM 3124 N N . PHE E 5 95 ? -6.70533 6.48769 -43.69240 1.000 44.62103 95 PHE I N 1
ATOM 3125 C CA . PHE E 5 95 ? -7.04503 5.18304 -44.24241 1.000 50.52772 95 PHE I CA 1
ATOM 3126 C C . PHE E 5 95 ? -6.29617 4.89940 -45.53211 1.000 50.78686 95 PHE I C 1
ATOM 3127 O O . PHE E 5 95 ? -6.50611 3.84418 -46.14033 1.000 47.05334 95 PHE I O 1
ATOM 3135 N N . SER E 5 96 ? -5.43398 5.81691 -45.95697 1.000 54.74752 96 SER I N 1
ATOM 3136 C CA . SER E 5 96 ? -4.90587 5.81352 -47.31089 1.000 52.16778 96 SER I CA 1
ATOM 3137 C C . SER E 5 96 ? -3.48015 6.34851 -47.29970 1.000 56.32941 96 SER I C 1
ATOM 3138 O O . SER E 5 96 ? -3.07121 7.13026 -48.16040 1.000 61.34787 96 SER I O 1
ATOM 3141 N N . ARG E 5 97 ? -2.69020 5.89563 -46.32557 1.000 64.97609 97 ARG I N 1
ATOM 3142 C CA . ARG E 5 97 ? -1.32138 6.38828 -46.21007 1.000 69.00987 97 ARG I CA 1
ATOM 3143 C C . ARG E 5 97 ? -0.35919 5.61586 -47.10920 1.000 71.55663 97 ARG I C 1
ATOM 3144 O O . ARG E 5 97 ? 0.64171 6.18227 -47.56037 1.000 73.53770 97 ARG I O 1
ATOM 3152 N N . TYR E 5 98 ? -0.64995 4.34366 -47.38220 1.000 62.53957 98 TYR I N 1
ATOM 3153 C CA . TYR E 5 98 ? 0.02290 3.49148 -48.35759 1.000 64.03201 98 TYR I CA 1
ATOM 3154 C C . TYR E 5 98 ? -0.24974 3.89310 -49.81016 1.000 73.31273 98 TYR I C 1
ATOM 3155 O O . TYR E 5 98 ? 0.21821 3.20630 -50.73168 1.000 74.45334 98 TYR I O 1
ATOM 3164 N N . ARG E 5 99 ? -1.02498 4.94400 -50.04491 1.000 67.48369 99 ARG I N 1
ATOM 3165 C CA . ARG E 5 99 ? -1.52128 5.24532 -51.37213 1.000 67.41255 99 ARG I CA 1
ATOM 3166 C C . ARG E 5 99 ? -0.46578 6.03848 -52.13876 1.000 69.47160 99 ARG I C 1
ATOM 3167 O O . ARG E 5 99 ? 0.28598 6.82646 -51.55351 1.000 64.49004 99 ARG I O 1
ATOM 3175 N N . ILE E 5 100 ? -0.36613 5.77268 -53.44002 1.000 67.62479 100 ILE I N 1
ATOM 3176 C CA . ILE E 5 100 ? 0.42669 6.62280 -54.31875 1.000 69.93511 100 ILE I CA 1
ATOM 3177 C C . ILE E 5 100 ? -0.34609 7.92661 -54.46103 1.000 68.61124 100 ILE I C 1
ATOM 3178 O O . ILE E 5 100 ? -1.42724 7.93625 -55.05376 1.000 69.05047 100 ILE I O 1
ATOM 3183 N N . GLN E 5 101 ? 0.16782 9.02317 -53.91075 1.000 65.07774 101 GLN I N 1
ATOM 3184 C CA . GLN E 5 101 ? -0.59549 10.24553 -54.10707 1.000 68.68154 101 GLN I CA 1
ATOM 3185 C C . GLN E 5 101 ? 0.09530 11.17594 -55.08320 1.000 63.76684 101 GLN I C 1
ATOM 3186 O O . GLN E 5 101 ? 1.31964 11.18372 -55.22088 1.000 72.03931 101 GLN I O 1
ATOM 3192 N N . THR E 5 102 ? -0.69768 11.93016 -55.74744 1.000 54.81597 102 THR I N 1
ATOM 3193 C CA . THR E 5 102 ? -0.23201 12.55316 -56.95784 1.000 54.37672 102 THR I CA 1
ATOM 3194 C C . THR E 5 102 ? -0.07752 14.03655 -56.71771 1.000 46.93164 102 THR I C 1
ATOM 3195 O O . THR E 5 102 ? -0.99200 14.64232 -56.15546 1.000 48.79365 102 THR I O 1
ATOM 3199 N N . PRO E 5 103 ? 1.00841 14.65790 -57.17223 1.000 50.54049 103 PRO I N 1
ATOM 3200 C CA . PRO E 5 103 ? 1.29419 16.05869 -56.80058 1.000 49.36829 103 PRO I CA 1
ATOM 3201 C C . PRO E 5 103 ? 0.08383 16.94033 -57.02413 1.000 47.16310 103 PRO I C 1
ATOM 3202 O O . PRO E 5 103 ? -0.54299 16.87190 -58.08926 1.000 48.39116 103 PRO I O 1
ATOM 3206 N N . PRO E 5 104 ? -0.27598 17.76117 -56.04006 1.000 46.59822 104 PRO I N 1
ATOM 3207 C CA . PRO E 5 104 ? -1.45538 18.64251 -56.18396 1.000 47.52237 104 PRO I CA 1
ATOM 3208 C C . PRO E 5 104 ? -1.44620 19.50567 -57.43496 1.000 49.90772 104 PRO I C 1
ATOM 3209 O O . PRO E 5 104 ? -2.49085 19.69299 -58.07964 1.000 47.28899 104 PRO I O 1
ATOM 3213 N N . VAL E 5 105 ? -0.29267 20.06490 -57.78983 1.000 52.30805 105 VAL I N 1
ATOM 3214 C CA . VAL E 5 105 ? -0.22951 20.84997 -59.01451 1.000 50.67780 105 VAL I CA 1
ATOM 3215 C C . VAL E 5 105 ? -0.66537 20.00497 -60.20338 1.000 47.04878 105 VAL I C 1
ATOM 3216 O O . VAL E 5 105 ? -1.45098 20.45078 -61.04842 1.000 52.86048 105 VAL I O 1
ATOM 3220 N N . LEU E 5 106 ? -0.17828 18.76602 -60.28058 1.000 46.14074 106 LEU I N 1
ATOM 3221 C CA . LEU E 5 106 ? -0.62303 17.88873 -61.35884 1.000 45.63967 106 LEU I CA 1
ATOM 3222 C C . LEU E 5 106 ? -2.12590 17.66226 -61.28436 1.000 42.29301 106 LEU I C 1
ATOM 3223 O O . LEU E 5 106 ? -2.80870 17.63372 -62.31496 1.000 42.06277 106 LEU I O 1
ATOM 3228 N N . GLN E 5 107 ? -2.65224 17.51949 -60.06289 1.000 46.07619 107 GLN I N 1
ATOM 3229 C CA . GLN E 5 107 ? -4.08439 17.34180 -59.83847 1.000 41.41924 107 GLN I CA 1
ATOM 3230 C C . GLN E 5 107 ? -4.86684 18.51859 -60.39172 1.000 45.04393 107 GLN I C 1
ATOM 3231 O O . GLN E 5 107 ? -5.76519 18.34978 -61.22117 1.000 50.36573 107 GLN I O 1
ATOM 3237 N N . SER E 5 108 ? -4.56278 19.72521 -59.92045 1.000 41.17005 108 SER I N 1
ATOM 3238 C CA . SER E 5 108 ? -5.36240 20.84929 -60.36583 1.000 39.94930 108 SER I CA 1
ATOM 3239 C C . SER E 5 108 ? -5.24011 21.03704 -61.86725 1.000 48.39210 108 SER I C 1
ATOM 3240 O O . SER E 5 108 ? -6.21795 21.41813 -62.52274 1.000 55.20178 108 SER I O 1
ATOM 3243 N N . ALA E 5 109 ? -4.06236 20.74721 -62.43190 1.000 44.08727 109 ALA I N 1
ATOM 3244 C CA . ALA E 5 109 ? -3.89861 20.85516 -63.87279 1.000 42.04222 109 ALA I CA 1
ATOM 3245 C C . ALA E 5 109 ? -4.78638 19.85071 -64.59684 1.000 48.29268 109 ALA I C 1
ATOM 3246 O O . ALA E 5 109 ? -5.32598 20.15139 -65.67081 1.000 54.27314 109 ALA I O 1
ATOM 3248 N N . LEU E 5 110 ? -4.95742 18.65308 -64.02598 1.000 42.16892 110 LEU I N 1
ATOM 3249 C CA . LEU E 5 110 ? -5.91696 17.70695 -64.59166 1.000 42.44657 110 LEU I CA 1
ATOM 3250 C C . LEU E 5 110 ? -7.30415 18.30548 -64.63241 1.000 43.73617 110 LEU I C 1
ATOM 3251 O O . LEU E 5 110 ? -8.02417 18.14678 -65.62493 1.000 49.30335 110 LEU I O 1
ATOM 3256 N N . CYS E 5 111 ? -7.68570 19.00552 -63.56334 1.000 40.35266 111 CYS I N 1
ATOM 3257 C CA . CYS E 5 111 ? -8.99668 19.64128 -63.50081 1.000 46.55068 111 CYS I CA 1
ATOM 3258 C C . CYS E 5 111 ? -9.14219 20.76298 -64.50830 1.000 54.46937 111 CYS I C 1
ATOM 3259 O O . CYS E 5 111 ? -10.12145 20.80982 -65.26008 1.000 55.94751 111 CYS I O 1
ATOM 3262 N N . LYS E 5 112 ? -8.22172 21.72126 -64.48767 1.000 54.09958 112 LYS I N 1
ATOM 3263 C CA . LYS E 5 112 ? -8.18461 22.73644 -65.53157 1.000 54.36800 112 LYS I CA 1
ATOM 3264 C C . LYS E 5 112 ? -8.31887 22.10629 -66.91377 1.000 49.83055 112 LYS I C 1
ATOM 3265 O O . LYS E 5 112 ? -9.01962 22.62820 -67.78468 1.000 51.37644 112 LYS I O 1
ATOM 3271 N N . TRP E 5 113 ? -7.70408 20.95329 -67.12096 1.000 49.26964 113 TRP I N 1
ATOM 3272 C CA . TRP E 5 113 ? -7.88534 20.29281 -68.40567 1.000 48.81226 113 TRP I CA 1
ATOM 3273 C C . TRP E 5 113 ? -9.31161 19.78838 -68.57647 1.000 46.46622 113 TRP I C 1
ATOM 3274 O O . TRP E 5 113 ? -9.86085 19.80286 -69.68237 1.000 51.98683 113 TRP I O 1
ATOM 3285 N N . LEU E 5 114 ? -9.93067 19.32193 -67.51051 1.000 43.27455 114 LEU I N 1
ATOM 3286 C CA . LEU E 5 114 ? -11.29470 18.86166 -67.68996 1.000 45.13938 114 LEU I CA 1
ATOM 3287 C C . LEU E 5 114 ? -12.21688 20.01697 -68.04502 1.000 51.73619 114 LEU I C 1
ATOM 3288 O O . LEU E 5 114 ? -13.17794 19.82858 -68.79851 1.000 52.07067 114 LEU I O 1
ATOM 3293 N N . VAL E 5 115 ? -11.91757 21.22023 -67.54055 1.000 54.30439 115 VAL I N 1
ATOM 3294 C CA . VAL E 5 115 ? -12.69358 22.40669 -67.89301 1.000 48.52906 115 VAL I CA 1
ATOM 3295 C C . VAL E 5 115 ? -12.61072 22.66836 -69.38804 1.000 50.89871 115 VAL I C 1
ATOM 3296 O O . VAL E 5 115 ? -13.61231 23.00717 -70.03629 1.000 56.53310 115 VAL I O 1
ATOM 3300 N N . HIS E 5 116 ? -11.41758 22.51261 -69.96196 1.000 48.74641 116 HIS I N 1
ATOM 3301 C CA . HIS E 5 116 ? -11.25324 22.79252 -71.38207 1.000 49.99232 116 HIS I CA 1
ATOM 3302 C C . HIS E 5 116 ? -12.00760 21.80060 -72.24022 1.000 47.86081 116 HIS I C 1
ATOM 3303 O O . HIS E 5 116 ? -12.44184 22.14087 -73.33888 1.000 49.53534 116 HIS I O 1
ATOM 3310 N N . VAL E 5 117 ? -12.19822 20.58426 -71.76651 1.000 46.06786 117 VAL I N 1
ATOM 3311 C CA . VAL E 5 117 ? -12.84598 19.62381 -72.63968 1.000 49.21789 117 VAL I CA 1
ATOM 3312 C C . VAL E 5 117 ? -14.22545 19.28000 -72.10840 1.000 53.04564 117 VAL I C 1
ATOM 3313 O O . VAL E 5 117 ? -14.73809 18.18056 -72.36766 1.000 52.61381 117 VAL I O 1
ATOM 3317 N N . TYR E 5 118 ? -14.84562 20.22554 -71.38333 1.000 52.44822 118 TYR I N 1
ATOM 3318 C CA . TYR E 5 118 ? -16.15755 19.94148 -70.81244 1.000 50.21150 118 TYR I CA 1
ATOM 3319 C C . TYR E 5 118 ? -17.14445 19.52421 -71.89766 1.000 56.35121 118 TYR I C 1
ATOM 3320 O O . TYR E 5 118 ? -17.89311 18.55077 -71.72546 1.000 53.59764 118 TYR I O 1
ATOM 3329 N N . PHE E 5 119 ? -17.12416 20.20807 -73.04773 1.000 51.92984 119 PHE I N 1
ATOM 3330 C CA . PHE E 5 119 ? -18.09212 19.87294 -74.08357 1.000 53.59710 119 PHE I CA 1
ATOM 3331 C C . PHE E 5 119 ? -17.96824 18.43696 -74.58023 1.000 58.41210 119 PHE I C 1
ATOM 3332 O O . PHE E 5 119 ? -18.84500 17.98364 -75.32832 1.000 62.17209 119 PHE I O 1
ATOM 3340 N N . LEU E 5 120 ? -16.91294 17.71390 -74.20184 1.000 54.31425 120 LEU I N 1
ATOM 3341 C CA . LEU E 5 120 ? -16.74278 16.34058 -74.65141 1.000 54.25824 120 LEU I CA 1
ATOM 3342 C C . LEU E 5 120 ? -17.17318 15.32448 -73.60731 1.000 55.09179 120 LEU I C 1
ATOM 3343 O O . LEU E 5 120 ? -17.03044 14.11222 -73.84355 1.000 53.13455 120 LEU I O 1
ATOM 3348 N N . PHE E 5 121 ? -17.71669 15.78812 -72.48011 1.000 48.89223 121 PHE I N 1
ATOM 3349 C CA . PHE E 5 121 ? -18.23115 14.88050 -71.46992 1.000 43.37316 121 PHE I CA 1
ATOM 3350 C C . PHE E 5 121 ? -19.30643 13.97937 -72.05777 1.000 46.31169 121 PHE I C 1
ATOM 3351 O O . PHE E 5 121 ? -20.12435 14.42988 -72.86437 1.000 59.02442 121 PHE I O 1
ATOM 3359 N N . PRO E 5 122 ? -19.36320 12.72982 -71.64906 1.000 42.61519 122 PRO I N 1
ATOM 3360 C CA . PRO E 5 122 ? -20.39712 11.82565 -72.14585 1.000 45.32478 122 PRO I CA 1
ATOM 3361 C C . PRO E 5 122 ? -21.71705 12.04797 -71.41942 1.000 50.02610 122 PRO I C 1
ATOM 3362 O O . PRO E 5 122 ? -21.79716 12.70847 -70.38452 1.000 52.74047 122 PRO I O 1
ATOM 3366 N N . VAL E 5 123 ? -22.76006 11.44634 -71.96692 1.000 53.45420 123 VAL I N 1
ATOM 3367 C CA . VAL E 5 123 ? -24.09192 11.54847 -71.37951 1.000 57.05592 123 VAL I CA 1
ATOM 3368 C C . VAL E 5 123 ? -24.16408 10.66445 -70.13642 1.000 60.67135 123 VAL I C 1
ATOM 3369 O O . VAL E 5 123 ? -23.74744 9.49849 -70.15123 1.000 58.57713 123 VAL I O 1
ATOM 3373 N N . HIS E 5 124 ? -24.68732 11.22156 -69.05114 1.000 60.81225 124 HIS I N 1
ATOM 3374 C CA . HIS E 5 124 ? -24.90822 10.47836 -67.82270 1.000 60.50650 124 HIS I CA 1
ATOM 3375 C C . HIS E 5 124 ? -26.38540 10.14045 -67.68560 1.000 65.54817 124 HIS I C 1
ATOM 3376 O O . HIS E 5 124 ? -27.24356 11.01815 -67.85317 1.000 69.24789 124 HIS I O 1
ATOM 3383 N N . SER E 5 125 ? -26.67871 8.88394 -67.34056 1.000 64.22656 125 SER I N 1
ATOM 3384 C CA . SER E 5 125 ? -27.99748 8.57299 -66.81715 1.000 55.16651 125 SER I CA 1
ATOM 3385 C C . SER E 5 125 ? -28.23895 9.45035 -65.60364 1.000 57.98553 125 SER I C 1
ATOM 3386 O O . SER E 5 125 ? -27.31059 10.03413 -65.04245 1.000 63.32180 125 SER I O 1
ATOM 3389 N N . GLU E 5 126 ? -29.50004 9.60512 -65.21551 1.000 63.87656 126 GLU I N 1
ATOM 3390 C CA . GLU E 5 126 ? -29.72532 10.65734 -64.23606 1.000 68.11860 126 GLU I CA 1
ATOM 3391 C C . GLU E 5 126 ? -29.20200 10.24169 -62.87400 1.000 67.74075 126 GLU I C 1
ATOM 3392 O O . GLU E 5 126 ? -28.59812 11.05577 -62.16698 1.000 67.00469 126 GLU I O 1
ATOM 3398 N N . ARG E 5 127 ? -29.37612 8.96727 -62.50867 1.000 66.69247 127 ARG I N 1
ATOM 3399 C CA . ARG E 5 127 ? -28.71515 8.44228 -61.31688 1.000 66.60238 127 ARG I CA 1
ATOM 3400 C C . ARG E 5 127 ? -27.21811 8.72159 -61.36183 1.000 62.46416 127 ARG I C 1
ATOM 3401 O O . ARG E 5 127 ? -26.62922 9.15221 -60.36445 1.000 59.96193 127 ARG I O 1
ATOM 3409 N N . GLU E 5 128 ? -26.58974 8.48223 -62.51936 1.000 60.32405 128 GLU I N 1
ATOM 3410 C CA . GLU E 5 128 ? -25.17510 8.80323 -62.68973 1.000 61.54305 128 GLU I CA 1
ATOM 3411 C C . GLU E 5 128 ? -24.92012 10.28579 -62.52129 1.000 55.59120 128 GLU I C 1
ATOM 3412 O O . GLU E 5 128 ? -23.86801 10.67576 -62.00406 1.000 57.11666 128 GLU I O 1
ATOM 3418 N N . HIS E 5 129 ? -25.85436 11.12617 -62.96236 1.000 55.08754 129 HIS I N 1
ATOM 3419 C CA . HIS E 5 129 ? -25.62460 12.55489 -62.84056 1.000 60.13775 129 HIS I CA 1
ATOM 3420 C C . HIS E 5 129 ? -25.70128 13.00829 -61.39203 1.000 62.38632 129 HIS I C 1
ATOM 3421 O O . HIS E 5 129 ? -24.92469 13.87630 -60.97702 1.000 58.86770 129 HIS I O 1
ATOM 3428 N N . ASN E 5 130 ? -26.62629 12.43484 -60.61575 1.000 62.11012 130 ASN I N 1
ATOM 3429 C CA . ASN E 5 130 ? -26.68823 12.73842 -59.19149 1.000 60.80721 130 ASN I CA 1
ATOM 3430 C C . ASN E 5 130 ? -25.37109 12.42702 -58.51972 1.000 55.10012 130 ASN I C 1
ATOM 3431 O O . ASN E 5 130 ? -24.87082 13.22206 -57.71945 1.000 60.87001 130 ASN I O 1
ATOM 3436 N N . ILE E 5 131 ? -24.80946 11.25883 -58.81598 1.000 52.44263 131 ILE I N 1
ATOM 3437 C CA . ILE E 5 131 ? -23.54709 10.86775 -58.20177 1.000 55.36171 131 ILE I CA 1
ATOM 3438 C C . ILE E 5 131 ? -22.46751 11.85952 -58.58683 1.000 49.99215 131 ILE I C 1
ATOM 3439 O O . ILE E 5 131 ? -21.91495 12.57413 -57.73786 1.000 44.03934 131 ILE I O 1
ATOM 3444 N N . SER E 5 132 ? -22.19380 11.95089 -59.88799 1.000 47.96086 132 SER I N 1
ATOM 3445 C CA . SER E 5 132 ? -21.18730 12.88364 -60.35461 1.000 46.99682 132 SER I CA 1
ATOM 3446 C C . SER E 5 132 ? -21.38124 14.27573 -59.76871 1.000 54.67161 132 SER I C 1
ATOM 3447 O O . SER E 5 132 ? -20.40422 14.98086 -59.51864 1.000 57.14548 132 SER I O 1
ATOM 3450 N N . SER E 5 133 ? -22.61914 14.69504 -59.51495 1.000 55.98771 133 SER I N 1
ATOM 3451 C CA . SER E 5 133 ? -22.79074 16.05867 -59.03837 1.000 52.03671 133 SER I CA 1
ATOM 3452 C C . SER E 5 133 ? -22.29567 16.19464 -57.61844 1.000 49.94918 133 SER I C 1
ATOM 3453 O O . SER E 5 133 ? -21.78128 17.25366 -57.24240 1.000 51.57967 133 SER I O 1
ATOM 3456 N N . SER E 5 134 ? -22.41264 15.13561 -56.82983 1.000 44.05947 134 SER I N 1
ATOM 3457 C CA . SER E 5 134 ? -21.99816 15.25016 -55.43846 1.000 45.86309 134 SER I CA 1
ATOM 3458 C C . SER E 5 134 ? -20.50105 15.00966 -55.26530 1.000 44.30610 134 SER I C 1
ATOM 3459 O O . SER E 5 134 ? -19.86900 15.61464 -54.39620 1.000 45.11644 134 SER I O 1
ATOM 3462 N N . ILE E 5 135 ? -19.90411 14.14079 -56.08532 1.000 50.18794 135 ILE I N 1
ATOM 3463 C CA . ILE E 5 135 ? -18.45244 13.95430 -56.04337 1.000 41.99109 135 ILE I CA 1
ATOM 3464 C C . ILE E 5 135 ? -17.75142 15.28975 -56.21424 1.000 41.78185 135 ILE I C 1
ATOM 3465 O O . ILE E 5 135 ? -16.95542 15.70658 -55.36851 1.000 45.19411 135 ILE I O 1
ATOM 3470 N N . TRP E 5 136 ? -18.05612 15.99316 -57.30344 1.000 38.18035 136 TRP I N 1
ATOM 3471 C CA . TRP E 5 136 ? -17.36762 17.25081 -57.56093 1.000 43.27129 136 TRP I CA 1
ATOM 3472 C C . TRP E 5 136 ? -17.63028 18.27748 -56.47371 1.000 44.59639 136 TRP I C 1
ATOM 3473 O O . TRP E 5 136 ? -16.76575 19.11080 -56.17144 1.000 43.58573 136 TRP I O 1
ATOM 3484 N N . LEU E 5 137 ? -18.80009 18.23394 -55.85919 1.000 42.30479 137 LEU I N 1
ATOM 3485 C CA . LEU E 5 137 ? -19.01582 19.17119 -54.77558 1.000 41.33619 137 LEU I CA 1
ATOM 3486 C C . LEU E 5 137 ? -18.12617 18.82635 -53.59351 1.000 47.41428 137 LEU I C 1
ATOM 3487 O O . LEU E 5 137 ? -17.52498 19.71761 -52.97555 1.000 50.58714 137 LEU I O 1
ATOM 3492 N N . HIS E 5 138 ? -18.03563 17.53248 -53.26865 1.000 44.18648 138 HIS I N 1
ATOM 3493 C CA . HIS E 5 138 ? -17.13472 17.07788 -52.21763 1.000 40.68517 138 HIS I CA 1
ATOM 3494 C C . HIS E 5 138 ? -15.69416 17.43965 -52.54953 1.000 43.12620 138 HIS I C 1
ATOM 3495 O O . HIS E 5 138 ? -14.99209 18.04765 -51.73386 1.000 43.36990 138 HIS I O 1
ATOM 3502 N N . LEU E 5 139 ? -15.25347 17.10409 -53.77027 1.000 45.04735 139 LEU I N 1
ATOM 3503 C CA . LEU E 5 139 ? -13.90763 17.44886 -54.23350 1.000 40.42446 139 LEU I CA 1
ATOM 3504 C C . LEU E 5 139 ? -13.67139 18.94679 -54.21840 1.000 43.53660 139 LEU I C 1
ATOM 3505 O O . LEU E 5 139 ? -12.55964 19.40728 -53.93111 1.000 43.77662 139 LEU I O 1
ATOM 3510 N N . TRP E 5 140 ? -14.70174 19.72086 -54.55249 1.000 45.91259 140 TRP I N 1
ATOM 3511 C CA . TRP E 5 140 ? -14.58177 21.16825 -54.54388 1.000 46.45919 140 TRP I CA 1
ATOM 3512 C C . TRP E 5 140 ? -13.94144 21.68252 -53.25985 1.000 46.39735 140 TRP I C 1
ATOM 3513 O O . TRP E 5 140 ? -13.21284 22.67809 -53.28665 1.000 48.43370 140 TRP I O 1
ATOM 3524 N N . GLN E 5 141 ? -14.15863 20.99050 -52.13963 1.000 45.08293 141 GLN I N 1
ATOM 3525 C CA . GLN E 5 141 ? -13.65433 21.44976 -50.84990 1.000 46.52545 141 GLN I CA 1
ATOM 3526 C C . GLN E 5 141 ? -12.13031 21.40196 -50.73517 1.000 45.26708 141 GLN I C 1
ATOM 3527 O O . GLN E 5 141 ? -11.57439 22.06535 -49.85562 1.000 48.55794 141 GLN I O 1
ATOM 3533 N N . PHE E 5 142 ? -11.43413 20.64170 -51.57489 1.000 46.24215 142 PHE I N 1
ATOM 3534 C CA . PHE E 5 142 ? -9.97335 20.66055 -51.52702 1.000 44.56843 142 PHE I CA 1
ATOM 3535 C C . PHE E 5 142 ? -9.46643 22.01459 -51.98734 1.000 48.03331 142 PHE I C 1
ATOM 3536 O O . PHE E 5 142 ? -9.67295 22.40155 -53.14159 1.000 51.61433 142 PHE I O 1
ATOM 3544 N N . SER E 5 143 ? -8.80407 22.73716 -51.08744 1.000 50.19325 143 SER I N 1
ATOM 3545 C CA . SER E 5 143 ? -8.55314 24.14850 -51.34733 1.000 49.49527 143 SER I CA 1
ATOM 3546 C C . SER E 5 143 ? -7.82354 24.34905 -52.67014 1.000 52.69098 143 SER I C 1
ATOM 3547 O O . SER E 5 143 ? -8.14007 25.28474 -53.41377 1.000 56.76137 143 SER I O 1
ATOM 3550 N N . PHE E 5 144 ? -6.89824 23.44422 -53.02159 1.000 50.03439 144 PHE I N 1
ATOM 3551 C CA . PHE E 5 144 ? -6.11666 23.60200 -54.25248 1.000 50.89179 144 PHE I CA 1
ATOM 3552 C C . PHE E 5 144 ? -6.80613 23.05032 -55.51263 1.000 52.75488 144 PHE I C 1
ATOM 3553 O O . PHE E 5 144 ? -6.17178 23.00783 -56.57830 1.000 51.77174 144 PHE I O 1
ATOM 3561 N N . LEU E 5 145 ? -8.06208 22.60836 -55.43587 1.000 50.94774 145 LEU I N 1
ATOM 3562 C CA . LEU E 5 145 ? -8.80514 22.25809 -56.63812 1.000 47.81918 145 LEU I CA 1
ATOM 3563 C C . LEU E 5 145 ? -9.94040 23.22439 -56.92148 1.000 49.34136 145 LEU I C 1
ATOM 3564 O O . LEU E 5 145 ? -10.52887 23.15932 -58.00514 1.000 53.68994 145 LEU I O 1
ATOM 3569 N N . GLN E 5 146 ? -10.22487 24.14397 -55.99780 1.000 48.23848 146 GLN I N 1
ATOM 3570 C CA . GLN E 5 146 ? -11.41592 24.97231 -56.10374 1.000 46.33015 146 GLN I CA 1
ATOM 3571 C C . GLN E 5 146 ? -11.44455 25.76586 -57.40216 1.000 53.17407 146 GLN I C 1
ATOM 3572 O O . GLN E 5 146 ? -12.48457 25.83371 -58.05847 1.000 55.61636 146 GLN I O 1
ATOM 3578 N N . LYS E 5 147 ? -10.31416 26.37292 -57.79248 1.000 49.97686 147 LYS I N 1
ATOM 3579 C CA . LYS E 5 147 ? -10.34501 27.29635 -58.92092 1.000 45.92408 147 LYS I CA 1
ATOM 3580 C C . LYS E 5 147 ? -10.99413 26.64785 -60.12099 1.000 53.52812 147 LYS I C 1
ATOM 3581 O O . LYS E 5 147 ? -11.88642 27.23179 -60.75072 1.000 59.47747 147 LYS I O 1
ATOM 3587 N N . TRP E 5 148 ? -10.59712 25.41648 -60.42000 1.000 50.23804 148 TRP I N 1
ATOM 3588 C CA . TRP E 5 148 ? -11.05953 24.75233 -61.61829 1.000 50.30636 148 TRP I CA 1
ATOM 3589 C C . TRP E 5 148 ? -12.20276 23.78362 -61.37086 1.000 54.66883 148 TRP I C 1
ATOM 3590 O O . TRP E 5 148 ? -12.88704 23.41322 -62.33419 1.000 55.91539 148 TRP I O 1
ATOM 3601 N N . ILE E 5 149 ? -12.44958 23.37284 -60.12391 1.000 47.37886 149 ILE I N 1
ATOM 3602 C CA . ILE E 5 149 ? -13.63425 22.55413 -59.88617 1.000 50.25261 149 ILE I CA 1
ATOM 3603 C C . ILE E 5 149 ? -14.89108 23.39401 -60.03079 1.000 55.18080 149 ILE I C 1
ATOM 3604 O O . ILE E 5 149 ? -15.89467 22.94139 -60.60446 1.000 55.84921 149 ILE I O 1
ATOM 3609 N N . THR E 5 150 ? -14.87976 24.60919 -59.48836 1.000 51.64723 150 THR I N 1
ATOM 3610 C CA . THR E 5 150 ? -16.12785 25.35552 -59.44994 1.000 53.90744 150 THR I CA 1
ATOM 3611 C C . THR E 5 150 ? -16.78156 25.46903 -60.82507 1.000 55.54766 150 THR I C 1
ATOM 3612 O O . THR E 5 150 ? -18.00246 25.24299 -60.91088 1.000 54.98877 150 THR I O 1
ATOM 3616 N N . PRO E 5 151 ? -16.06533 25.69150 -61.93073 1.000 56.86360 151 PRO I N 1
ATOM 3617 C CA . PRO E 5 151 ? -16.75828 25.60085 -63.23580 1.000 51.75167 151 PRO I CA 1
ATOM 3618 C C . PRO E 5 151 ? -17.46546 24.26709 -63.47611 1.000 48.53162 151 PRO I C 1
ATOM 3619 O O . PRO E 5 151 ? -18.57671 24.26329 -64.01352 1.000 49.35242 151 PRO I O 1
ATOM 3623 N N . LEU E 5 152 ? -16.87683 23.13742 -63.06836 1.000 49.82782 152 LEU I N 1
ATOM 3624 C CA . LEU E 5 152 ? -17.53047 21.84631 -63.29088 1.000 49.24804 152 LEU I CA 1
ATOM 3625 C C . LEU E 5 152 ? -18.75728 21.67280 -62.41378 1.000 55.97009 152 LEU I C 1
ATOM 3626 O O . LEU E 5 152 ? -19.76315 21.08709 -62.84801 1.000 51.88192 152 LEU I O 1
ATOM 3631 N N . VAL E 5 153 ? -18.65948 22.09080 -61.14688 1.000 57.62396 153 VAL I N 1
ATOM 3632 C CA . VAL E 5 153 ? -19.82887 21.97464 -60.29346 1.000 56.62996 153 VAL I CA 1
ATOM 3633 C C . VAL E 5 153 ? -20.91652 22.89308 -60.80559 1.000 58.56735 153 VAL I C 1
ATOM 3634 O O . VAL E 5 153 ? -22.10194 22.54827 -60.73643 1.000 63.23298 153 VAL I O 1
ATOM 3638 N N . ILE E 5 154 ? -20.53546 24.04277 -61.38046 1.000 54.02068 154 ILE I N 1
ATOM 3639 C CA . ILE E 5 154 ? -21.52219 24.96016 -61.94454 1.000 54.55507 154 ILE I CA 1
ATOM 3640 C C . ILE E 5 154 ? -22.15541 24.36500 -63.19450 1.000 54.51658 154 ILE I C 1
ATOM 3641 O O . ILE E 5 154 ? -23.37237 24.17897 -63.26123 1.000 59.91140 154 ILE I O 1
ATOM 3646 N N . TRP E 5 155 ? -21.34253 24.03609 -64.19490 1.000 52.78570 155 TRP I N 1
ATOM 3647 C CA . TRP E 5 155 ? -21.90109 23.60806 -65.46835 1.000 53.22703 155 TRP I CA 1
ATOM 3648 C C . TRP E 5 155 ? -22.72858 22.34319 -65.33731 1.000 56.43225 155 TRP I C 1
ATOM 3649 O O . TRP E 5 155 ? -23.61278 22.10295 -66.16633 1.000 60.15907 155 TRP I O 1
ATOM 3660 N N . GLN E 5 156 ? -22.48670 21.54281 -64.30827 1.000 56.85239 156 GLN I N 1
ATOM 3661 C CA . GLN E 5 156 ? -23.34958 20.39873 -64.08358 1.000 59.74416 156 GLN I CA 1
ATOM 3662 C C . GLN E 5 156 ? -24.67702 20.79813 -63.47163 1.000 64.13938 156 GLN I C 1
ATOM 3663 O O . GLN E 5 156 ? -25.64919 20.04509 -63.59888 1.000 73.71199 156 GLN I O 1
ATOM 3669 N N . ALA E 5 157 ? -24.74078 21.95857 -62.82028 1.000 59.32393 157 ALA I N 1
ATOM 3670 C CA . ALA E 5 157 ? -25.99586 22.49070 -62.28978 1.000 60.28542 157 ALA I CA 1
ATOM 3671 C C . ALA E 5 157 ? -26.89400 22.90024 -63.45228 1.000 66.46258 157 ALA I C 1
ATOM 3672 O O . ALA E 5 157 ? -26.69421 23.94679 -64.07732 1.000 65.38687 157 ALA I O 1
ATOM 3674 N N . THR E 5 158 ? -27.89598 22.07235 -63.75159 1.000 71.07389 158 THR I N 1
ATOM 3675 C CA . THR E 5 158 ? -28.81228 22.33664 -64.85858 1.000 74.49983 158 THR I CA 1
ATOM 3676 C C . THR E 5 158 ? -30.26100 22.39293 -64.39067 1.000 82.12968 158 THR I C 1
ATOM 3677 O O . THR E 5 158 ? -30.90601 23.44046 -64.51578 1.000 91.52135 158 THR I O 1
ATOM 3681 N N . THR E 5 159 ? -30.79006 21.31486 -63.84829 1.000 75.86311 159 THR I N 1
ATOM 3682 C CA . THR E 5 159 ? -32.14415 21.31274 -63.31944 1.000 79.30713 159 THR I CA 1
ATOM 3683 C C . THR E 5 159 ? -32.16406 21.76081 -61.85985 1.000 83.26335 159 THR I C 1
ATOM 3684 O O . THR E 5 159 ? -31.15761 21.65712 -61.14926 1.000 78.81464 159 THR I O 1
ATOM 3688 N N . PRO E 5 160 ? -33.29389 22.29203 -61.37533 1.000 86.28278 160 PRO I N 1
ATOM 3689 C CA . PRO E 5 160 ? -33.39587 22.60545 -59.93846 1.000 81.85817 160 PRO I CA 1
ATOM 3690 C C . PRO E 5 160 ? -33.44591 21.38407 -59.02142 1.000 73.85312 160 PRO I C 1
ATOM 3691 O O . PRO E 5 160 ? -33.50644 21.55536 -57.79751 1.000 67.86113 160 PRO I O 1
ATOM 3695 N N . VAL E 5 161 ? -33.41414 20.15876 -59.54899 1.000 74.69690 161 VAL I N 1
ATOM 3696 C CA . VAL E 5 161 ? -33.21443 19.00554 -58.67155 1.000 77.28161 161 VAL I CA 1
ATOM 3697 C C . VAL E 5 161 ? -31.78981 18.99228 -58.11963 1.000 74.62846 161 VAL I C 1
ATOM 3698 O O . VAL E 5 161 ? -31.55762 18.56801 -56.98014 1.000 68.67473 161 VAL I O 1
ATOM 3702 N N . ASP E 5 162 ? -30.81992 19.46703 -58.91030 1.000 78.82392 162 ASP I N 1
ATOM 3703 C CA . ASP E 5 162 ? -29.41673 19.40595 -58.51117 1.000 69.55489 162 ASP I CA 1
ATOM 3704 C C . ASP E 5 162 ? -29.14081 20.26304 -57.28248 1.000 66.33276 162 ASP I C 1
ATOM 3705 O O . ASP E 5 162 ? -28.29590 19.90314 -56.45609 1.000 71.84958 162 ASP I O 1
ATOM 3710 N N . VAL E 5 163 ? -29.83160 21.39234 -57.13911 1.000 68.06261 163 VAL I N 1
ATOM 3711 C CA . VAL E 5 163 ? -29.57803 22.32937 -56.04359 1.000 68.65468 163 VAL I CA 1
ATOM 3712 C C . VAL E 5 163 ? -30.48210 21.97230 -54.85403 1.000 59.98338 163 VAL I C 1
ATOM 3713 O O . VAL E 5 163 ? -31.70926 22.05121 -54.94211 1.000 60.34732 163 VAL I O 1
ATOM 3717 N N . LYS E 5 164 ? -29.87106 21.54662 -53.75103 1.000 54.50327 164 LYS I N 1
ATOM 3718 C CA . LYS E 5 164 ? -30.53673 21.08433 -52.53858 1.000 61.29946 164 LYS I CA 1
ATOM 3719 C C . LYS E 5 164 ? -29.93559 21.76454 -51.32664 1.000 58.54406 164 LYS I C 1
ATOM 3720 O O . LYS E 5 164 ? -28.84293 22.35324 -51.40189 1.000 58.52556 164 LYS I O 1
ATOM 3726 N N . PRO E 5 165 ? -30.60906 21.72333 -50.17532 1.000 50.07736 165 PRO I N 1
ATOM 3727 C CA . PRO E 5 165 ? -30.08334 22.44867 -49.01727 1.000 59.10512 165 PRO I CA 1
ATOM 3728 C C . PRO E 5 165 ? -28.71143 21.96495 -48.57513 1.000 61.58811 165 PRO I C 1
ATOM 3729 O O . PRO E 5 165 ? -27.83152 22.78639 -48.27578 1.000 58.09016 165 PRO I O 1
ATOM 3733 N N . TRP E 5 166 ? -28.49213 20.64944 -48.53527 1.000 61.64252 166 TRP I N 1
ATOM 3734 C CA . TRP E 5 166 ? -27.24754 20.17150 -47.95460 1.000 54.00249 166 TRP I CA 1
ATOM 3735 C C . TRP E 5 166 ? -26.05608 20.59790 -48.77957 1.000 54.55778 166 TRP I C 1
ATOM 3736 O O . TRP E 5 166 ? -25.00936 20.93023 -48.21826 1.000 59.99559 166 TRP I O 1
ATOM 3747 N N . LYS E 5 167 ? -26.19932 20.64783 -50.10045 1.000 55.02402 167 LYS I N 1
ATOM 3748 C CA . LYS E 5 167 ? -25.13597 21.25393 -50.88453 1.000 53.79509 167 LYS I CA 1
ATOM 3749 C C . LYS E 5 167 ? -24.88005 22.70533 -50.47430 1.000 51.84097 167 LYS I C 1
ATOM 3750 O O . LYS E 5 167 ? -23.75937 23.19493 -50.64338 1.000 51.29863 167 LYS I O 1
ATOM 3756 N N . LEU E 5 168 ? -25.86585 23.39222 -49.88884 1.000 53.58581 168 LEU I N 1
ATOM 3757 C CA . LEU E 5 168 ? -25.69373 24.82512 -49.64801 1.000 57.07780 168 LEU I CA 1
ATOM 3758 C C . LEU E 5 168 ? -24.77150 25.10291 -48.47696 1.000 53.93133 168 LEU I C 1
ATOM 3759 O O . LEU E 5 168 ? -23.90133 25.98466 -48.55094 1.000 52.71679 168 LEU I O 1
ATOM 3764 N N . SER E 5 169 ? -24.96376 24.38074 -47.38484 1.000 52.55910 169 SER I N 1
ATOM 3765 C CA . SER E 5 169 ? -24.11802 24.61826 -46.22935 1.000 58.73808 169 SER I CA 1
ATOM 3766 C C . SER E 5 169 ? -22.68568 24.19982 -46.51871 1.000 56.24181 169 SER I C 1
ATOM 3767 O O . SER E 5 169 ? -21.74241 24.91830 -46.16848 1.000 58.33083 169 SER I O 1
ATOM 3770 N N . ILE E 5 170 ? -22.50427 23.05164 -47.17057 1.000 53.99384 170 ILE I N 1
ATOM 3771 C CA . ILE E 5 170 ? -21.19078 22.63353 -47.65123 1.000 53.87573 170 ILE I CA 1
ATOM 3772 C C . ILE E 5 170 ? -20.51563 23.84157 -48.28589 1.000 53.48270 170 ILE I C 1
ATOM 3773 O O . ILE E 5 170 ? -19.38137 24.20185 -47.93370 1.000 53.00484 170 ILE I O 1
ATOM 3778 N N . ILE E 5 171 ? -21.23675 24.48597 -49.20505 1.000 46.71381 171 ILE I N 1
ATOM 3779 C CA . ILE E 5 171 ? -20.74106 25.69991 -49.83111 1.000 48.06084 171 ILE I CA 1
ATOM 3780 C C . ILE E 5 171 ? -20.58591 26.82273 -48.80750 1.000 49.94881 171 ILE I C 1
ATOM 3781 O O . ILE E 5 171 ? -19.56894 27.53646 -48.80463 1.000 44.22756 171 ILE I O 1
ATOM 3786 N N . LYS E 5 172 ? -21.57374 27.01265 -47.92327 1.000 45.64124 172 LYS I N 1
ATOM 3787 C CA . LYS E 5 172 ? -21.48396 28.20225 -47.08561 1.000 52.28903 172 LYS I CA 1
ATOM 3788 C C . LYS E 5 172 ? -20.40562 28.02355 -46.02337 1.000 56.36700 172 LYS I C 1
ATOM 3789 O O . LYS E 5 172 ? -19.62139 28.94047 -45.75915 1.000 57.02528 172 LYS I O 1
ATOM 3795 N N . ARG E 5 173 ? -20.34224 26.83729 -45.41358 1.000 53.55431 173 ARG I N 1
ATOM 3796 C CA . ARG E 5 173 ? -19.24443 26.49071 -44.52023 1.000 50.38156 173 ARG I CA 1
ATOM 3797 C C . ARG E 5 173 ? -17.90903 26.84424 -45.14555 1.000 50.56255 173 ARG I C 1
ATOM 3798 O O . ARG E 5 173 ? -17.06166 27.47810 -44.51537 1.000 54.71516 173 ARG I O 1
ATOM 3806 N N . CYS E 5 174 ? -17.72015 26.46096 -46.40366 1.000 53.96876 174 CYS I N 1
ATOM 3807 C CA . CYS E 5 174 ? -16.41131 26.59220 -47.02241 1.000 53.81262 174 CYS I CA 1
ATOM 3808 C C . CYS E 5 174 ? -16.08915 28.03795 -47.36372 1.000 53.01750 174 CYS I C 1
ATOM 3809 O O . CYS E 5 174 ? -14.93054 28.45384 -47.27191 1.000 55.44205 174 CYS I O 1
ATOM 3812 N N . ALA E 5 175 ? -17.09499 28.82099 -47.75364 1.000 54.58595 175 ALA I N 1
ATOM 3813 C CA . ALA E 5 175 ? -16.84963 30.23200 -48.04690 1.000 58.09029 175 ALA I CA 1
ATOM 3814 C C . ALA E 5 175 ? -16.35899 30.97467 -46.81037 1.000 65.84458 175 ALA I C 1
ATOM 3815 O O . ALA E 5 175 ? -15.31827 31.63799 -46.84693 1.000 71.58514 175 ALA I O 1
ATOM 3817 N N . MET E 5 176 ? -17.10511 30.86772 -45.70168 1.000 64.98505 176 MET I N 1
ATOM 3818 C CA . MET E 5 176 ? -16.81101 31.52666 -44.43531 1.000 58.76938 176 MET I CA 1
ATOM 3819 C C . MET E 5 176 ? -15.58146 30.96693 -43.74387 1.000 61.88995 176 MET I C 1
ATOM 3820 O O . MET E 5 176 ? -15.12507 31.54877 -42.75230 1.000 63.95026 176 MET I O 1
ATOM 3825 N N . HIS E 5 177 ? -15.06543 29.85009 -44.21430 1.000 62.82156 177 HIS I N 1
ATOM 3826 C CA . HIS E 5 177 ? -14.08407 29.08073 -43.46224 1.000 59.30947 177 HIS I CA 1
ATOM 3827 C C . HIS E 5 177 ? -12.71311 29.72413 -43.56597 1.000 58.83270 177 HIS I C 1
ATOM 3828 O O . HIS E 5 177 ? -12.15665 29.78614 -44.67063 1.000 61.15195 177 HIS I O 1
ATOM 3835 N N . PRO E 5 178 ? -12.12578 30.19435 -42.46452 1.000 61.29003 178 PRO I N 1
ATOM 3836 C CA . PRO E 5 178 ? -10.74212 30.67943 -42.52100 1.000 61.77877 178 PRO I CA 1
ATOM 3837 C C . PRO E 5 178 ? -9.82847 29.53451 -42.91636 1.000 64.78753 178 PRO I C 1
ATOM 3838 O O . PRO E 5 178 ? -10.20161 28.35871 -42.86234 1.000 69.47735 178 PRO I O 1
ATOM 3842 N N . GLY E 5 179 ? -8.62297 29.87013 -43.33962 1.000 58.15419 179 GLY I N 1
ATOM 3843 C CA . GLY E 5 179 ? -7.81596 28.83354 -43.93830 1.000 62.77863 179 GLY I CA 1
ATOM 3844 C C . GLY E 5 179 ? -8.17900 28.48055 -45.36322 1.000 61.65608 179 GLY I C 1
ATOM 3845 O O . GLY E 5 179 ? -7.45153 27.69594 -45.98634 1.000 69.77939 179 GLY I O 1
ATOM 3846 N N . TYR E 5 180 ? -9.28469 29.01027 -45.89326 1.000 58.46178 180 TYR I N 1
ATOM 3847 C CA . TYR E 5 180 ? -9.50814 29.12340 -47.33231 1.000 59.87948 180 TYR I CA 1
ATOM 3848 C C . TYR E 5 180 ? -9.34413 30.58136 -47.74157 1.000 62.85901 180 TYR I C 1
ATOM 3849 O O . TYR E 5 180 ? -9.88191 31.46829 -47.07622 1.000 72.63036 180 TYR I O 1
ATOM 3858 N N . ARG E 5 181 ? -8.63096 30.83736 -48.84037 1.000 69.60214 181 ARG I N 1
ATOM 3859 C CA . ARG E 5 181 ? -8.51154 32.21850 -49.31673 1.000 74.01774 181 ARG I CA 1
ATOM 3860 C C . ARG E 5 181 ? -9.58672 32.59267 -50.34684 1.000 76.54454 181 ARG I C 1
ATOM 3861 O O . ARG E 5 181 ? -10.35470 33.53625 -50.12367 1.000 78.46570 181 ARG I O 1
ATOM 3869 N N . ASP E 5 182 ? -9.66516 31.86690 -51.47186 1.000 71.78981 182 ASP I N 1
ATOM 3870 C CA . ASP E 5 182 ? -10.55738 32.25333 -52.56671 1.000 73.68114 182 ASP I CA 1
ATOM 3871 C C . ASP E 5 182 ? -11.98675 31.75057 -52.41386 1.000 69.53774 182 ASP I C 1
ATOM 3872 O O . ASP E 5 182 ? -12.85402 32.16415 -53.19563 1.000 72.72692 182 ASP I O 1
ATOM 3877 N N . ALA E 5 183 ? -12.24431 30.86287 -51.45808 1.000 62.59638 183 ALA I N 1
ATOM 3878 C CA . ALA E 5 183 ? -13.51581 30.14630 -51.43808 1.000 61.31387 183 ALA I CA 1
ATOM 3879 C C . ALA E 5 183 ? -14.73824 31.05372 -51.47289 1.000 62.39928 183 ALA I C 1
ATOM 3880 O O . ALA E 5 183 ? -15.69344 30.70787 -52.19042 1.000 64.17877 183 ALA I O 1
ATOM 3882 N N . PRO E 5 184 ? -14.79451 32.18865 -50.75537 1.000 60.85780 184 PRO I N 1
ATOM 3883 C CA . PRO E 5 184 ? -15.94728 33.09129 -50.92636 1.000 66.73628 184 PRO I CA 1
ATOM 3884 C C . PRO E 5 184 ? -16.24698 33.45813 -52.38226 1.000 67.65432 184 PRO I C 1
ATOM 3885 O O . PRO E 5 184 ? -17.42619 33.51067 -52.77497 1.000 62.98082 184 PRO I O 1
ATOM 3889 N N . GLY E 5 185 ? -15.22364 33.69469 -53.20099 1.000 66.44267 185 GLY I N 1
ATOM 3890 C CA . GLY E 5 185 ? -15.49802 34.02455 -54.58243 1.000 71.52630 185 GLY I CA 1
ATOM 3891 C C . GLY E 5 185 ? -16.14350 32.85145 -55.28907 1.000 68.40944 185 GLY I C 1
ATOM 3892 O O . GLY E 5 185 ? -17.26417 32.94503 -55.81227 1.000 63.76860 185 GLY I O 1
ATOM 3893 N N . SER E 5 186 ? -15.42535 31.72469 -55.28860 1.000 67.08347 186 SER I N 1
ATOM 3894 C CA . SER E 5 186 ? -15.91652 30.52305 -55.95458 1.000 66.83686 186 SER I CA 1
ATOM 3895 C C . SER E 5 186 ? -17.29202 30.12723 -55.44364 1.000 60.59899 186 SER I C 1
ATOM 3896 O O . SER E 5 186 ? -18.13000 29.64993 -56.20457 1.000 58.30714 186 SER I O 1
ATOM 3899 N N . ALA E 5 187 ? -17.54807 30.33668 -54.15311 1.000 62.57137 187 ALA I N 1
ATOM 3900 C CA . ALA E 5 187 ? -18.80828 29.92831 -53.53603 1.000 55.72882 187 ALA I CA 1
ATOM 3901 C C . ALA E 5 187 ? -19.96197 30.78766 -54.02004 1.000 59.96780 187 ALA I C 1
ATOM 3902 O O . ALA E 5 187 ? -20.95606 30.25947 -54.52318 1.000 60.39502 187 ALA I O 1
ATOM 3904 N N . THR E 5 188 ? -19.86407 32.11759 -53.85927 1.000 63.06384 188 THR I N 1
ATOM 3905 C CA . THR E 5 188 ? -20.92560 32.97961 -54.37947 1.000 65.12901 188 THR I CA 1
ATOM 3906 C C . THR E 5 188 ? -21.27246 32.59195 -55.80412 1.000 61.00251 188 THR I C 1
ATOM 3907 O O . THR E 5 188 ? -22.45282 32.45031 -56.14640 1.000 58.75106 188 THR I O 1
ATOM 3911 N N . LEU E 5 189 ? -20.24907 32.36062 -56.62964 1.000 62.44826 189 LEU I N 1
ATOM 3912 C CA . LEU E 5 189 ? -20.48136 31.91918 -57.99916 1.000 64.04851 189 LEU I CA 1
ATOM 3913 C C . LEU E 5 189 ? -21.43413 30.73673 -58.04630 1.000 61.68306 189 LEU I C 1
ATOM 3914 O O . LEU E 5 189 ? -22.51397 30.81693 -58.64409 1.000 64.79665 189 LEU I O 1
ATOM 3919 N N . ILE E 5 190 ? -21.04620 29.62676 -57.41650 1.000 55.09254 190 ILE I N 1
ATOM 3920 C CA . ILE E 5 190 ? -21.91518 28.45980 -57.40907 1.000 53.43718 190 ILE I CA 1
ATOM 3921 C C . ILE E 5 190 ? -23.30773 28.86256 -56.95881 1.000 60.51123 190 ILE I C 1
ATOM 3922 O O . ILE E 5 190 ? -24.31878 28.46902 -57.56098 1.000 61.81288 190 ILE I O 1
ATOM 3927 N N . LEU E 5 191 ? -23.37649 29.70002 -55.92104 1.000 59.54164 191 LEU I N 1
ATOM 3928 C CA . LEU E 5 191 ? -24.66304 30.12063 -55.38680 1.000 56.19248 191 LEU I CA 1
ATOM 3929 C C . LEU E 5 191 ? -25.46403 30.89166 -56.42675 1.000 64.75434 191 LEU I C 1
ATOM 3930 O O . LEU E 5 191 ? -26.62750 30.56757 -56.70054 1.000 66.51058 191 LEU I O 1
ATOM 3935 N N . GLN E 5 192 ? -24.85358 31.92342 -57.01665 1.000 62.77147 192 GLN I N 1
ATOM 3936 C CA . GLN E 5 192 ? -25.53449 32.67931 -58.05912 1.000 65.98860 192 GLN I CA 1
ATOM 3937 C C . GLN E 5 192 ? -26.07649 31.75906 -59.15243 1.000 67.22041 192 GLN I C 1
ATOM 3938 O O . GLN E 5 192 ? -27.20057 31.94657 -59.64249 1.000 72.25017 192 GLN I O 1
ATOM 3944 N N . ARG E 5 193 ? -25.30850 30.73664 -59.52341 1.000 63.76779 193 ARG I N 1
ATOM 3945 C CA . ARG E 5 193 ? -25.81180 29.76394 -60.48861 1.000 65.17198 193 ARG I CA 1
ATOM 3946 C C . ARG E 5 193 ? -26.98354 28.96650 -59.92677 1.000 65.93998 193 ARG I C 1
ATOM 3947 O O . ARG E 5 193 ? -27.82701 28.48319 -60.68822 1.000 68.32755 193 ARG I O 1
ATOM 3955 N N . PHE E 5 194 ? -27.05886 28.81151 -58.61025 1.000 63.34082 194 PHE I N 1
ATOM 3956 C CA . PHE E 5 194 ? -28.23526 28.16693 -58.04517 1.000 65.70800 194 PHE I CA 1
ATOM 3957 C C . PHE E 5 194 ? -29.40101 29.13691 -58.03430 1.000 72.25615 194 PHE I C 1
ATOM 3958 O O . PHE E 5 194 ? -30.53654 28.77165 -58.37026 1.000 74.60877 194 PHE I O 1
ATOM 3966 N N . GLN E 5 195 ? -29.12079 30.37758 -57.62804 1.000 71.02586 195 GLN I N 1
ATOM 3967 C CA . GLN E 5 195 ? -30.07619 31.46378 -57.77255 1.000 72.97529 195 GLN I CA 1
ATOM 3968 C C . GLN E 5 195 ? -30.58698 31.51924 -59.20556 1.000 76.61662 195 GLN I C 1
ATOM 3969 O O . GLN E 5 195 ? -31.79068 31.36235 -59.46082 1.000 78.65175 195 GLN I O 1
ATOM 3975 N N . CYS E 5 196 ? -29.65897 31.67249 -60.16255 1.000 75.83458 196 CYS I N 1
ATOM 3976 C CA . CYS E 5 196 ? -29.96500 31.74274 -61.59106 1.000 78.94433 196 CYS I CA 1
ATOM 3977 C C . CYS E 5 196 ? -30.69617 30.50665 -62.10986 1.000 75.75952 196 CYS I C 1
ATOM 3978 O O . CYS E 5 196 ? -30.92095 30.38848 -63.31800 1.000 81.79061 196 CYS I O 1
ATOM 3981 N N . LEU E 5 197 ? -31.09951 29.60129 -61.22146 1.000 68.07320 197 LEU I N 1
ATOM 3982 C CA . LEU E 5 197 ? -31.54212 28.28931 -61.65650 1.000 70.52259 197 LEU I CA 1
ATOM 3983 C C . LEU E 5 197 ? -32.87116 27.90276 -61.04080 1.000 75.17548 197 LEU I C 1
ATOM 3984 O O . LEU E 5 197 ? -33.79115 27.47551 -61.74777 1.000 78.42027 197 LEU I O 1
ATOM 3989 N N . VAL E 5 198 ? -32.95189 28.00556 -59.71460 1.000 79.35838 198 VAL I N 1
ATOM 3990 C CA . VAL E 5 198 ? -34.15542 27.61507 -58.98936 1.000 82.18001 198 VAL I CA 1
ATOM 3991 C C . VAL E 5 198 ? -35.07361 28.80500 -58.70922 1.000 83.65543 198 VAL I C 1
ATOM 3992 O O . VAL E 5 198 ? -36.26659 28.60960 -58.41307 1.000 83.41633 198 VAL I O 1
ATOM 3996 N N . GLY E 5 199 ? -34.56139 30.02859 -58.80632 1.000 72.72847 199 GLY I N 1
ATOM 3997 C CA . GLY E 5 199 ? -35.40413 31.18148 -58.61326 1.000 77.22668 199 GLY I CA 1
ATOM 3998 C C . GLY E 5 199 ? -35.17335 31.83306 -57.27165 1.000 84.28563 199 GLY I C 1
ATOM 3999 O O . GLY E 5 199 ? -34.02800 32.15591 -56.92544 1.000 83.69241 199 GLY I O 1
ATOM 4000 N N . ALA E 5 200 ? -36.25767 32.01146 -56.50535 1.000 85.67095 200 ALA I N 1
ATOM 4001 C CA . ALA E 5 200 ? -36.23347 32.76556 -55.25267 1.000 85.27839 200 ALA I CA 1
ATOM 4002 C C . ALA E 5 200 ? -35.33863 32.13404 -54.18894 1.000 88.71072 200 ALA I C 1
ATOM 4003 O O . ALA E 5 200 ? -34.20449 32.58431 -53.97689 1.000 87.28156 200 ALA I O 1
ATOM 4005 N N . SER E 5 201 ? -35.86114 31.09033 -53.53101 1.000 81.70965 201 SER I N 1
ATOM 4006 C CA . SER E 5 201 ? -35.28918 30.40295 -52.37306 1.000 86.04505 201 SER I CA 1
ATOM 4007 C C . SER E 5 201 ? -34.57644 31.34685 -51.40104 1.000 87.24375 201 SER I C 1
ATOM 4008 O O . SER E 5 201 ? -33.46175 31.83136 -51.65877 1.000 73.60988 201 SER I O 1
ATOM 4011 N N . SER E 5 202 ? -35.21506 31.56753 -50.24866 1.000 93.01778 202 SER I N 1
ATOM 4012 C CA . SER E 5 202 ? -34.68428 32.49328 -49.24985 1.000 93.29531 202 SER I CA 1
ATOM 4013 C C . SER E 5 202 ? -33.28519 32.09911 -48.79059 1.000 87.99468 202 SER I C 1
ATOM 4014 O O . SER E 5 202 ? -32.40684 32.96245 -48.64257 1.000 80.68173 202 SER I O 1
ATOM 4017 N N . GLN E 5 203 ? -33.06820 30.80048 -48.55068 1.000 85.63989 203 GLN I N 1
ATOM 4018 C CA . GLN E 5 203 ? -31.79916 30.34093 -47.99604 1.000 75.97095 203 GLN I CA 1
ATOM 4019 C C . GLN E 5 203 ? -30.61882 30.81547 -48.82798 1.000 72.92076 203 GLN I C 1
ATOM 4020 O O . GLN E 5 203 ? -29.67245 31.41073 -48.30361 1.000 71.68111 203 GLN I O 1
ATOM 4026 N N . ILE E 5 204 ? -30.66454 30.57058 -50.13494 1.000 77.47201 204 ILE I N 1
ATOM 4027 C CA . ILE E 5 204 ? -29.54817 30.93955 -50.99811 1.000 74.90462 204 ILE I CA 1
ATOM 4028 C C . ILE E 5 204 ? -29.28458 32.43629 -50.91855 1.000 77.31850 204 ILE I C 1
ATOM 4029 O O . ILE E 5 204 ? -28.15413 32.88299 -50.67736 1.000 71.52024 204 ILE I O 1
ATOM 4034 N N . THR E 5 205 ? -30.32530 33.23729 -51.12605 1.000 80.69348 205 THR I N 1
ATOM 4035 C CA . THR E 5 205 ? -30.08024 34.65649 -51.31587 1.000 82.15645 205 THR I CA 1
ATOM 4036 C C . THR E 5 205 ? -29.45949 35.26846 -50.06755 1.000 79.54048 205 THR I C 1
ATOM 4037 O O . THR E 5 205 ? -28.51687 36.06148 -50.16441 1.000 81.88528 205 THR I O 1
ATOM 4041 N N . GLU E 5 206 ? -29.89658 34.83996 -48.88367 1.000 81.30465 206 GLU I N 1
ATOM 4042 C CA . GLU E 5 206 ? -29.28793 35.39533 -47.67860 1.000 81.20359 206 GLU I CA 1
ATOM 4043 C C . GLU E 5 206 ? -27.89200 34.83136 -47.41867 1.000 77.22034 206 GLU I C 1
ATOM 4044 O O . GLU E 5 206 ? -27.05628 35.51586 -46.81647 1.000 76.30068 206 GLU I O 1
ATOM 4050 N N . SER E 5 207 ? -27.60672 33.60379 -47.85784 1.000 76.77599 207 SER I N 1
ATOM 4051 C CA . SER E 5 207 ? -26.22862 33.13007 -47.78057 1.000 70.02494 207 SER I CA 1
ATOM 4052 C C . SER E 5 207 ? -25.30564 34.06183 -48.53433 1.000 69.34330 207 SER I C 1
ATOM 4053 O O . SER E 5 207 ? -24.23990 34.43725 -48.02855 1.000 68.45167 207 SER I O 1
ATOM 4056 N N . ILE E 5 208 ? -25.71033 34.46111 -49.74290 1.000 67.39781 208 ILE I N 1
ATOM 4057 C CA . ILE E 5 208 ? -24.84201 35.31002 -50.54739 1.000 70.97920 208 ILE I CA 1
ATOM 4058 C C . ILE E 5 208 ? -24.53218 36.59209 -49.79753 1.000 71.41447 208 ILE I C 1
ATOM 4059 O O . ILE E 5 208 ? -23.41284 37.11002 -49.86787 1.000 73.00334 208 ILE I O 1
ATOM 4064 N N . ILE E 5 209 ? -25.49262 37.09417 -49.02756 1.000 72.39624 209 ILE I N 1
ATOM 4065 C CA . ILE E 5 209 ? -25.26143 38.31127 -48.26519 1.000 72.07987 209 ILE I CA 1
ATOM 4066 C C . ILE E 5 209 ? -24.21050 38.07685 -47.18682 1.000 76.43524 209 ILE I C 1
ATOM 4067 O O . ILE E 5 209 ? -23.24615 38.84119 -47.06610 1.000 76.84925 209 ILE I O 1
ATOM 4072 N N . THR E 5 210 ? -24.38013 37.00591 -46.39627 1.000 77.17111 210 THR I N 1
ATOM 4073 C CA . THR E 5 210 ? -23.44173 36.63428 -45.33596 1.000 72.69343 210 THR I CA 1
ATOM 4074 C C . THR E 5 210 ? -21.99791 36.52858 -45.81904 1.000 73.82268 210 THR I C 1
ATOM 4075 O O . THR E 5 210 ? -21.06898 36.67674 -45.01784 1.000 74.60136 210 THR I O 1
ATOM 4079 N N . ILE E 5 211 ? -21.78939 36.26330 -47.09749 1.000 68.94345 211 ILE I N 1
ATOM 4080 C CA . ILE E 5 211 ? -20.47318 36.27221 -47.70948 1.000 67.86901 211 ILE I CA 1
ATOM 4081 C C . ILE E 5 211 ? -20.36296 37.57571 -48.49060 1.000 82.74977 211 ILE I C 1
ATOM 4082 O O . ILE E 5 211 ? -20.86754 37.68482 -49.61649 1.000 90.98725 211 ILE I O 1
ATOM 4087 N N . ASN E 5 212 ? -19.70262 38.57365 -47.92109 1.000 77.18393 212 ASN I N 1
ATOM 4088 C CA . ASN E 5 212 ? -19.46051 39.81862 -48.64134 1.000 85.26530 212 ASN I CA 1
ATOM 4089 C C . ASN E 5 212 ? -18.16683 39.65733 -49.42887 1.000 93.04590 212 ASN I C 1
ATOM 4090 O O . ASN E 5 212 ? -17.09626 39.47150 -48.83683 1.000 97.33674 212 ASN I O 1
ATOM 4095 N N . CYS E 5 213 ? -18.27750 39.69645 -50.76210 1.000 96.69092 213 CYS I N 1
ATOM 4096 C CA . CYS E 5 213 ? -17.14055 39.78312 -51.67866 1.000 104.00922 213 CYS I CA 1
ATOM 4097 C C . CYS E 5 213 ? -17.14493 41.13642 -52.38293 1.000 106.27469 213 CYS I C 1
ATOM 4098 O O . CYS E 5 213 ? -18.15472 41.52292 -52.98522 1.000 109.49579 213 CYS I O 1
ATOM 4101 N N . ASN E 5 214 ? -15.99052 41.81797 -52.34463 1.000 105.67704 214 ASN I N 1
ATOM 4102 C CA . ASN E 5 214 ? -15.70434 43.13034 -52.93475 1.000 107.01711 214 ASN I CA 1
ATOM 4103 C C . ASN E 5 214 ? -16.31297 43.47790 -54.29661 1.000 116.96193 214 ASN I C 1
ATOM 4104 O O . ASN E 5 214 ? -16.07159 44.58702 -54.78916 1.000 122.16855 214 ASN I O 1
ATOM 4109 N N . ARG E 5 215 ? -17.04492 42.55373 -54.93591 1.000 115.07647 215 ARG I N 1
ATOM 4110 C CA . ARG E 5 215 ? -17.63353 42.75390 -56.26699 1.000 118.67474 215 ARG I CA 1
ATOM 4111 C C . ARG E 5 215 ? -16.56552 42.84063 -57.36126 1.000 120.51777 215 ARG I C 1
ATOM 4112 O O . ARG E 5 215 ? -16.89939 43.03082 -58.53746 1.000 115.33178 215 ARG I O 1
ATOM 4120 N N . LYS E 5 216 ? -15.28247 42.72350 -56.99294 1.000 119.60889 216 LYS I N 1
ATOM 4121 C CA . LYS E 5 216 ? -14.17812 42.73407 -57.95001 1.000 115.24044 216 LYS I CA 1
ATOM 4122 C C . LYS E 5 216 ? -13.33957 41.45960 -57.93409 1.000 119.39760 216 LYS I C 1
ATOM 4123 O O . LYS E 5 216 ? -12.79923 41.08802 -58.98241 1.000 118.11628 216 LYS I O 1
ATOM 4129 N N . THR E 5 217 ? -13.22543 40.76802 -56.78634 1.000 120.04001 217 THR I N 1
ATOM 4130 C CA . THR E 5 217 ? -12.80454 39.36637 -56.82814 1.000 117.44478 217 THR I CA 1
ATOM 4131 C C . THR E 5 217 ? -13.81385 38.52394 -57.57902 1.000 114.51527 217 THR I C 1
ATOM 4132 O O . THR E 5 217 ? -13.44635 37.53042 -58.22487 1.000 113.16496 217 THR I O 1
ATOM 4136 N N . LEU E 5 218 ? -15.09149 38.88735 -57.48459 1.000 105.05821 218 LEU I N 1
ATOM 4137 C CA . LEU E 5 218 ? -16.07147 38.12392 -58.22140 1.000 101.73849 218 LEU I CA 1
ATOM 4138 C C . LEU E 5 218 ? -15.91642 38.37060 -59.71844 1.000 107.41945 218 LEU I C 1
ATOM 4139 O O . LEU E 5 218 ? -16.16014 37.46347 -60.52082 1.000 111.26522 218 LEU I O 1
ATOM 4144 N N . LYS E 5 219 ? -15.43064 39.54761 -60.12142 1.000 107.00385 219 LYS I N 1
ATOM 4145 C CA . LYS E 5 219 ? -15.13879 39.71997 -61.54095 1.000 114.53356 219 LYS I CA 1
ATOM 4146 C C . LYS E 5 219 ? -13.80936 39.09652 -61.96407 1.000 112.99642 219 LYS I C 1
ATOM 4147 O O . LYS E 5 219 ? -13.64120 38.79131 -63.14982 1.000 118.29420 219 LYS I O 1
ATOM 4153 N N . SER E 5 220 ? -12.86694 38.89354 -61.04053 1.000 107.00517 220 SER I N 1
ATOM 4154 C CA . SER E 5 220 ? -11.67503 38.11299 -61.36232 1.000 108.32016 220 SER I CA 1
ATOM 4155 C C . SER E 5 220 ? -11.93855 36.60662 -61.34179 1.000 103.48213 220 SER I C 1
ATOM 4156 O O . SER E 5 220 ? -11.14558 35.83592 -61.89869 1.000 104.98574 220 SER I O 1
ATOM 4159 N N . HIS E 5 221 ? -13.03765 36.17838 -60.72359 1.000 99.29844 221 HIS I N 1
ATOM 4160 C CA . HIS E 5 221 ? -13.40635 34.77192 -60.64028 1.000 98.32748 221 HIS I CA 1
ATOM 4161 C C . HIS E 5 221 ? -14.31257 34.31535 -61.78085 1.000 104.22779 221 HIS I C 1
ATOM 4162 O O . HIS E 5 221 ? -14.30634 33.12083 -62.10944 1.000 100.59951 221 HIS I O 1
ATOM 4169 N N . ARG E 5 222 ? -15.10947 35.23733 -62.36832 1.000 107.88503 222 ARG I N 1
ATOM 4170 C CA . ARG E 5 222 ? -16.09698 34.94116 -63.41752 1.000 103.66231 222 ARG I CA 1
ATOM 4171 C C . ARG E 5 222 ? -15.47379 34.74342 -64.78214 1.000 99.66062 222 ARG I C 1
ATOM 4172 O O . ARG E 5 222 ? -16.08857 34.12814 -65.66453 1.000 101.64053 222 ARG I O 1
ATOM 4180 N N . ASN E 5 223 ? -14.30193 35.30804 -64.98484 1.000 94.36070 223 ASN I N 1
ATOM 4181 C CA . ASN E 5 223 ? -13.62073 35.25530 -66.25407 1.000 93.59870 223 ASN I CA 1
ATOM 4182 C C . ASN E 5 223 ? -12.44859 34.31017 -66.09815 1.000 93.17967 223 ASN I C 1
ATOM 4183 O O . ASN E 5 223 ? -11.68028 34.41364 -65.13405 1.000 93.17806 223 ASN I O 1
ATOM 4188 N N . LEU E 5 224 ? -12.35520 33.35643 -67.01193 1.000 92.90301 224 LEU I N 1
ATOM 4189 C CA . LEU E 5 224 ? -11.24913 32.41717 -67.05415 1.000 86.93443 224 LEU I CA 1
ATOM 4190 C C . LEU E 5 224 ? -10.47045 32.66467 -68.32900 1.000 85.59843 224 LEU I C 1
ATOM 4191 O O . LEU E 5 224 ? -11.07073 32.84016 -69.39408 1.000 93.67841 224 LEU I O 1
ATOM 4196 N N . LYS E 5 225 ? -9.14681 32.71417 -68.21551 1.000 86.49655 225 LYS I N 1
ATOM 4197 C CA . LYS E 5 225 ? -8.31083 32.49165 -69.38389 1.000 88.62869 225 LYS I CA 1
ATOM 4198 C C . LYS E 5 225 ? -8.36820 31.01064 -69.73317 1.000 81.72000 225 LYS I C 1
ATOM 4199 O O . LYS E 5 225 ? -8.32648 30.15270 -68.84968 1.000 71.28711 225 LYS I O 1
ATOM 4205 N N . LEU E 5 226 ? -8.46753 30.70665 -71.02813 1.000 84.85563 226 LEU I N 1
ATOM 4206 C CA . LEU E 5 226 ? -8.66171 29.33097 -71.47087 1.000 81.74886 226 LEU I CA 1
ATOM 4207 C C . LEU E 5 226 ? -7.66188 28.82099 -72.51192 1.000 79.58648 226 LEU I C 1
ATOM 4208 O O . LEU E 5 226 ? -7.95671 27.82462 -73.17409 1.000 79.67771 226 LEU I O 1
ATOM 4213 N N . ASP E 5 227 ? -6.49895 29.44922 -72.68365 1.000 81.49796 227 ASP I N 1
ATOM 4214 C CA . ASP E 5 227 ? -5.45877 28.86828 -73.54208 1.000 87.61510 227 ASP I CA 1
ATOM 4215 C C . ASP E 5 227 ? -5.96614 28.52550 -74.94661 1.000 80.74635 227 ASP I C 1
ATOM 4216 O O . ASP E 5 227 ? -6.25334 27.36105 -75.25301 1.000 75.24720 227 ASP I O 1
ATOM 4221 N N . ALA E 5 228 ? -6.08023 29.53302 -75.80913 1.000 80.19222 228 ALA I N 1
ATOM 4222 C CA . ALA E 5 228 ? -6.70246 29.31091 -77.10725 1.000 76.69594 228 ALA I CA 1
ATOM 4223 C C . ALA E 5 228 ? -5.91423 28.31741 -77.95470 1.000 77.51840 228 ALA I C 1
ATOM 4224 O O . ALA E 5 228 ? -6.50059 27.60093 -78.77980 1.000 74.85490 228 ALA I O 1
ATOM 4226 N N . HIS E 5 229 ? -4.59227 28.26179 -77.76994 1.000 76.79290 229 HIS I N 1
ATOM 4227 C CA . HIS E 5 229 ? -3.76560 27.37509 -78.58193 1.000 77.66013 229 HIS I CA 1
ATOM 4228 C C . HIS E 5 229 ? -4.19308 25.91832 -78.41052 1.000 79.75184 229 HIS I C 1
ATOM 4229 O O . HIS E 5 229 ? -4.19466 25.14159 -79.37633 1.000 78.35478 229 HIS I O 1
ATOM 4236 N N . PHE E 5 230 ? -4.60559 25.54023 -77.19860 1.000 74.86154 230 PHE I N 1
ATOM 4237 C CA . PHE E 5 230 ? -5.00655 24.15741 -76.96388 1.000 70.95896 230 PHE I CA 1
ATOM 4238 C C . PHE E 5 230 ? -6.31178 23.81875 -77.68673 1.000 67.06300 230 PHE I C 1
ATOM 4239 O O . PHE E 5 230 ? -6.42940 22.74673 -78.29066 1.000 62.55515 230 PHE I O 1
ATOM 4247 N N . LEU E 5 231 ? -7.30606 24.70863 -77.65073 1.000 64.09156 231 LEU I N 1
ATOM 4248 C CA . LEU E 5 231 ? -8.54868 24.37040 -78.33523 1.0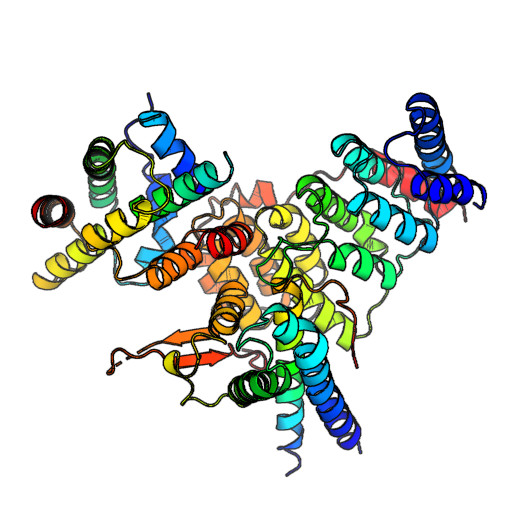00 59.65334 231 LEU I CA 1
ATOM 4249 C C . LEU E 5 231 ? -8.40601 24.47112 -79.84089 1.000 69.51342 231 LEU I C 1
ATOM 4250 O O . LEU E 5 231 ? -9.12021 23.77253 -80.57383 1.000 67.94088 231 LEU I O 1
ATOM 4255 N N . SER E 5 232 ? -7.52327 25.35433 -80.31458 1.000 71.62229 232 SER I N 1
ATOM 4256 C CA . SER E 5 232 ? -7.14023 25.36650 -81.71912 1.000 69.74963 232 SER I CA 1
ATOM 4257 C C . SER E 5 232 ? -6.83420 23.95388 -82.17508 1.000 62.78758 232 SER I C 1
ATOM 4258 O O . SER E 5 232 ? -7.59671 23.35661 -82.94905 1.000 58.38318 232 SER I O 1
ATOM 4261 N N . ILE E 5 233 ? -5.72871 23.41607 -81.65312 1.000 59.52427 233 ILE I N 1
ATOM 4262 C CA . ILE E 5 233 ? -5.25969 22.10727 -82.08440 1.000 62.07856 233 ILE I CA 1
ATOM 4263 C C . ILE E 5 233 ? -6.36261 21.07870 -81.93296 1.000 62.71813 233 ILE I C 1
ATOM 4264 O O . ILE E 5 233 ? -6.52307 20.18405 -82.77218 1.000 65.07426 233 ILE I O 1
ATOM 4269 N N . LEU E 5 234 ? -7.17578 21.22649 -80.89020 1.000 61.16073 234 LEU I N 1
ATOM 4270 C CA . LEU E 5 234 ? -8.22114 20.24806 -80.61893 1.000 62.13390 234 LEU I CA 1
ATOM 4271 C C . LEU E 5 234 ? -9.30434 20.26559 -81.69761 1.000 63.61409 234 LEU I C 1
ATOM 4272 O O . LEU E 5 234 ? -9.69476 19.20501 -82.20963 1.000 62.82468 234 LEU I O 1
ATOM 4277 N N . LYS E 5 235 ? -9.80825 21.46013 -82.05307 1.000 64.42703 235 LYS I N 1
ATOM 4278 C CA . LYS E 5 235 ? -10.77205 21.55582 -83.15303 1.000 67.90785 235 LYS I CA 1
ATOM 4279 C C . LYS E 5 235 ? -10.24562 20.84862 -84.40096 1.000 70.92731 235 LYS I C 1
ATOM 4280 O O . LYS E 5 235 ? -10.96792 20.06267 -85.03498 1.000 71.08903 235 LYS I O 1
ATOM 4286 N N . ARG E 5 236 ? -8.97310 21.09571 -84.74667 1.000 65.50000 236 ARG I N 1
ATOM 4287 C CA . ARG E 5 236 ? -8.35014 20.42114 -85.88322 1.000 62.60682 236 ARG I CA 1
ATOM 4288 C C . ARG E 5 236 ? -8.45780 18.90280 -85.76746 1.000 66.21162 236 ARG I C 1
ATOM 4289 O O . ARG E 5 236 ? -8.83556 18.22233 -86.72906 1.000 72.79409 236 ARG I O 1
ATOM 4297 N N . ILE E 5 237 ? -8.11407 18.35215 -84.59928 1.000 65.28978 237 ILE I N 1
ATOM 4298 C CA . ILE E 5 237 ? -8.18833 16.90404 -84.39691 1.000 65.79792 237 ILE I CA 1
ATOM 4299 C C . ILE E 5 237 ? -9.61705 16.40942 -84.58121 1.000 67.28167 237 ILE I C 1
ATOM 4300 O O . ILE E 5 237 ? -9.86761 15.41043 -85.27178 1.000 66.35374 237 ILE I O 1
ATOM 4305 N N . LEU E 5 238 ? -10.57367 17.07859 -83.92700 1.000 65.15968 238 LEU I N 1
ATOM 4306 C CA . LEU E 5 238 ? -11.94551 16.59042 -83.95084 1.000 65.68515 238 LEU I CA 1
ATOM 4307 C C . LEU E 5 238 ? -12.55258 16.69922 -85.32869 1.000 69.30078 238 LEU I C 1
ATOM 4308 O O . LEU E 5 238 ? -13.45137 15.91986 -85.67020 1.000 72.57579 238 LEU I O 1
ATOM 4313 N N . SER E 5 239 ? -12.07923 17.66024 -86.12245 1.000 71.49663 239 SER I N 1
ATOM 4314 C CA . SER E 5 239 ? -12.50898 17.75609 -87.50903 1.000 72.46772 239 SER I CA 1
ATOM 4315 C C . SER E 5 239 ? -12.12611 16.51636 -88.32041 1.000 68.33635 239 SER I C 1
ATOM 4316 O O . SER E 5 239 ? -12.86445 16.12237 -89.22643 1.000 69.91002 239 SER I O 1
ATOM 4319 N N . ARG E 5 240 ? -11.01639 15.85810 -87.99206 1.000 66.35551 240 ARG I N 1
ATOM 4320 C CA . ARG E 5 240 ? -10.39685 15.02877 -89.01758 1.000 79.04851 240 ARG I CA 1
ATOM 4321 C C . ARG E 5 240 ? -11.01565 13.63412 -89.12573 1.000 81.72899 240 ARG I C 1
ATOM 4322 O O . ARG E 5 240 ? -11.14186 13.10896 -90.24061 1.000 89.33165 240 ARG I O 1
ATOM 4330 N N . ALA E 5 241 ? -11.39181 13.01007 -88.00955 1.000 75.27269 241 ALA I N 1
ATOM 4331 C CA . ALA E 5 241 ? -11.98302 11.65532 -88.06061 1.000 83.54785 241 ALA I CA 1
ATOM 4332 C C . ALA E 5 241 ? -12.59806 11.20988 -86.72965 1.000 98.51853 241 ALA I C 1
ATOM 4333 O O . ALA E 5 241 ? -13.04188 10.05929 -86.59000 1.000 96.11451 241 ALA I O 1
#

Sequence (535 aa):
AHIRTRKARNKELWDSLADFLKGYLVPNLDDNDESIDSLTNEVMLLMKRLIEHDLNLTLNDFSSKTIPIYRLLLRANIITVIENPGTKYIKLIDFNETSTAGKQVEVEKENETIQELMIALQIHSGYTNISYTISIKPLQIMDLKHLTRQFLNENRIILPKQTWSTIQEESLNIMDFLKQKIGTLQKQELVDSFIDMGIINNVDDMFELAHELLPLELQSRIESYLMDTEALANYLLRQLSSSQEYNKKLLLACGFQAILRKILLDARTRATAEGLREVYPYHIEAATQAFLDSQSLILDDIILSLTNANERTPPQALKTTLSLLYEKSKQYGLSSPQLQALVRLLCETSIIDTVTKVYIVENCFLPDGYLTKELLLEIINHLGTPTVFSRYRIQTPPVLQSALCKWLVHVYFLFPVHSEREHNISSSIWLHLWQFSFLQKWITPLVIWQATTPVDVKPWKLSIIKRCAMHPGYRDAPGSATLILQRFQCLVGASSQITESIITINCNRKTLKSHRNLKLDAHFLSILKRILSRA